Protein AF-A0A7C4UWR9-F1 (afdb_monomer)

Nearest PDB structures (foldseek):
  6xjb-assembly1_A  TM=5.634E-01  e=1.054E-04  Streptococcus pneumoniae R6
  7jgj-assembly1_A  TM=6.172E-01  e=3.726E-04  Streptococcus pneumoniae
  7uvl-assembly1_P  TM=4.513E-01  e=3.592E-05  Gemella haemolysans
  8jli-assembly1_B  TM=2.505E-01  e=2.348E+00  Homo sapiens

Mean predicted aligned error: 14.22 Å

pLDDT: mean 85.92, std 19.38, range [25.06, 98.94]

Structure (mmCIF, N/CA/C/O backbone):
data_AF-A0A7C4UWR9-F1
#
_entry.id   AF-A0A7C4UWR9-F1
#
loop_
_atom_site.group_PDB
_atom_site.id
_atom_site.type_symbol
_atom_site.label_atom_id
_atom_site.label_alt_id
_atom_site.label_comp_id
_atom_site.label_asym_id
_atom_site.label_entity_id
_atom_site.label_seq_id
_atom_site.pdbx_PDB_ins_code
_atom_site.Cartn_x
_atom_site.Cartn_y
_atom_site.Cartn_z
_atom_site.occupancy
_atom_site.B_iso_or_equiv
_atom_site.auth_seq_id
_atom_site.auth_comp_id
_atom_site.auth_asym_id
_atom_site.auth_atom_id
_atom_site.pdbx_PDB_model_num
ATOM 1 N N . MET A 1 1 ? -5.079 -29.632 -55.931 1.00 40.06 1 MET A N 1
ATOM 2 C CA . MET A 1 1 ? -4.788 -30.522 -54.781 1.00 40.06 1 MET A CA 1
ATOM 3 C C . MET A 1 1 ? -3.333 -30.984 -54.778 1.00 40.06 1 MET A C 1
ATOM 5 O O . MET A 1 1 ? -2.685 -30.788 -53.764 1.00 40.06 1 MET A O 1
ATOM 9 N N . ASN A 1 2 ? -2.770 -31.461 -55.898 1.00 31.91 2 ASN A N 1
ATOM 10 C CA . ASN A 1 2 ? -1.327 -31.769 -55.968 1.00 31.91 2 ASN A CA 1
ATOM 11 C C . ASN A 1 2 ? -0.427 -30.522 -55.798 1.00 31.91 2 ASN A C 1
ATOM 13 O O . ASN A 1 2 ? 0.550 -30.590 -55.069 1.00 31.91 2 ASN A O 1
ATOM 17 N N . GLN A 1 3 ? -0.844 -29.347 -56.288 1.00 39.34 3 GLN A N 1
ATOM 18 C CA . GLN A 1 3 ? -0.169 -28.061 -56.007 1.00 39.34 3 GLN A CA 1
ATOM 19 C C . GLN A 1 3 ? -0.303 -27.541 -54.556 1.00 39.34 3 GLN A C 1
ATOM 21 O O . GLN A 1 3 ? 0.404 -26.617 -54.176 1.00 39.34 3 GLN A O 1
ATOM 26 N N . PHE A 1 4 ? -1.202 -28.104 -53.736 1.00 42.44 4 PHE A N 1
ATOM 27 C CA . PHE A 1 4 ? -1.373 -27.726 -52.318 1.00 42.44 4 PHE A CA 1
ATOM 28 C C . PHE A 1 4 ? -0.446 -28.543 -51.396 1.00 42.44 4 PHE A C 1
ATOM 30 O O . PHE A 1 4 ? -0.134 -28.139 -50.279 1.00 42.44 4 PHE A O 1
ATOM 37 N N . LEU A 1 5 ? 0.007 -29.713 -51.864 1.00 41.34 5 LEU A N 1
ATOM 38 C CA . LEU A 1 5 ? 0.905 -30.595 -51.116 1.00 41.34 5 LEU A CA 1
ATOM 39 C C . LEU A 1 5 ? 2.384 -30.226 -51.309 1.00 41.34 5 LEU A C 1
ATOM 41 O O . LEU A 1 5 ? 3.180 -30.471 -50.407 1.00 41.34 5 LEU A O 1
ATOM 45 N N . GLU A 1 6 ? 2.743 -29.584 -52.424 1.00 40.00 6 GLU A N 1
ATOM 46 C CA . GLU A 1 6 ? 4.123 -29.150 -52.695 1.00 40.00 6 GLU A CA 1
ATOM 47 C C . GLU A 1 6 ? 4.522 -27.860 -51.953 1.00 40.00 6 GLU A C 1
ATOM 49 O O . GLU A 1 6 ? 5.700 -27.661 -51.676 1.00 40.00 6 GLU A O 1
ATOM 54 N N . THR A 1 7 ? 3.566 -27.022 -51.535 1.00 43.34 7 THR A N 1
ATOM 55 C CA . THR A 1 7 ? 3.827 -25.747 -50.829 1.00 43.34 7 THR A CA 1
ATOM 56 C C . THR A 1 7 ? 3.788 -25.842 -49.299 1.00 43.34 7 THR A C 1
ATOM 58 O O . THR A 1 7 ? 4.063 -24.863 -48.611 1.00 43.34 7 THR A O 1
ATOM 61 N N . THR A 1 8 ? 3.484 -27.012 -48.727 1.00 43.66 8 THR A N 1
ATOM 62 C CA . THR A 1 8 ? 3.341 -27.189 -47.265 1.00 43.66 8 THR A CA 1
ATOM 63 C C . THR A 1 8 ? 4.585 -27.751 -46.566 1.00 43.66 8 THR A C 1
ATOM 65 O O . THR A 1 8 ? 4.559 -27.983 -45.355 1.00 43.66 8 THR A O 1
ATOM 68 N N . THR A 1 9 ? 5.706 -27.917 -47.278 1.00 41.81 9 THR A N 1
ATOM 69 C CA . THR A 1 9 ? 7.013 -28.368 -46.743 1.00 41.81 9 THR A CA 1
ATOM 70 C C . THR A 1 9 ? 7.626 -27.463 -45.674 1.00 41.81 9 THR A C 1
ATOM 72 O O . THR A 1 9 ? 8.493 -27.924 -44.942 1.00 41.81 9 THR A O 1
ATOM 75 N N . ILE A 1 10 ? 7.107 -26.246 -45.506 1.00 48.22 10 ILE A N 1
ATOM 76 C CA . ILE A 1 10 ? 7.625 -25.218 -44.590 1.00 48.22 10 ILE A CA 1
ATOM 77 C C . ILE A 1 10 ? 6.920 -25.249 -43.211 1.00 48.22 10 ILE A C 1
ATOM 79 O O . ILE A 1 10 ? 7.377 -24.618 -42.265 1.00 48.22 10 ILE A O 1
ATOM 83 N N . TYR A 1 11 ? 5.836 -26.023 -43.049 1.00 44.31 11 TYR A N 1
ATOM 84 C CA . TYR A 1 11 ? 5.046 -26.046 -41.808 1.00 44.31 11 TYR A CA 1
ATOM 85 C C . TYR A 1 11 ? 5.242 -27.328 -40.973 1.00 44.31 11 TYR A C 1
ATOM 87 O O . TYR A 1 11 ? 5.287 -28.426 -41.546 1.00 44.31 11 TYR A O 1
ATOM 95 N N . PRO A 1 12 ? 5.274 -27.231 -39.625 1.00 51.28 12 PRO A N 1
ATOM 96 C CA . PRO A 1 12 ? 5.336 -28.386 -38.729 1.00 51.28 12 PRO A CA 1
ATOM 97 C C . PRO A 1 12 ? 4.176 -29.367 -38.954 1.00 51.28 12 PRO A C 1
ATOM 99 O O . PRO A 1 12 ? 3.040 -28.967 -39.215 1.00 51.28 12 PRO A O 1
ATOM 102 N N . ARG A 1 13 ? 4.444 -30.670 -38.795 1.00 47.28 13 ARG A N 1
ATOM 103 C CA . ARG A 1 13 ? 3.530 -31.785 -39.129 1.00 47.28 13 ARG A CA 1
ATOM 104 C C . ARG A 1 13 ? 2.118 -31.649 -38.529 1.00 47.28 13 ARG A C 1
ATOM 106 O O . ARG A 1 13 ? 1.143 -31.932 -39.219 1.00 47.28 13 ARG A O 1
ATOM 113 N N . ARG A 1 14 ? 2.003 -31.126 -37.301 1.00 46.44 14 ARG A N 1
ATOM 114 C CA . ARG A 1 14 ? 0.714 -30.887 -36.619 1.00 46.44 14 ARG A CA 1
ATOM 115 C C . ARG A 1 14 ? -0.149 -29.816 -37.297 1.00 46.44 14 ARG A C 1
ATOM 117 O O . ARG A 1 14 ? -1.367 -29.945 -37.311 1.00 46.44 14 ARG A O 1
ATOM 124 N N . LEU A 1 15 ? 0.456 -28.793 -37.906 1.00 46.81 15 LEU A N 1
ATOM 125 C CA . LEU A 1 15 ? -0.278 -27.731 -38.602 1.00 46.81 15 LEU A CA 1
ATOM 126 C C . LEU A 1 15 ? -0.900 -28.249 -39.908 1.00 46.81 15 LEU A C 1
ATOM 128 O O . LEU A 1 15 ? -2.035 -27.907 -40.233 1.00 46.81 15 LEU A O 1
ATOM 132 N N . ARG A 1 16 ? -0.201 -29.149 -40.620 1.00 52.75 16 ARG A N 1
ATOM 133 C CA . ARG A 1 16 ? -0.766 -29.821 -41.804 1.00 52.75 16 ARG A CA 1
ATOM 134 C C . ARG A 1 16 ? -1.992 -30.653 -41.457 1.00 52.75 16 ARG A C 1
ATOM 136 O O . ARG A 1 16 ? -2.985 -30.586 -42.175 1.00 52.75 16 ARG A O 1
ATOM 143 N N . GLU A 1 17 ? -1.935 -31.417 -40.372 1.00 48.25 17 GLU A N 1
ATOM 144 C CA . GLU A 1 17 ? -3.030 -32.299 -39.959 1.00 48.25 17 GLU A CA 1
ATOM 145 C C . GLU A 1 17 ? -4.286 -31.498 -39.574 1.00 48.25 17 GLU A C 1
ATOM 147 O O . GLU A 1 17 ? -5.390 -31.842 -40.003 1.00 48.25 17 GLU A O 1
ATOM 152 N N . THR A 1 18 ? -4.130 -30.363 -38.885 1.00 51.12 18 THR A N 1
ATOM 153 C CA . THR A 1 18 ? -5.246 -29.473 -38.520 1.00 51.12 18 THR A CA 1
ATOM 154 C C . THR A 1 18 ? -5.877 -28.790 -39.737 1.00 51.12 18 THR A C 1
ATOM 156 O O . THR A 1 18 ? -7.102 -28.776 -39.870 1.00 51.12 18 THR A O 1
ATOM 159 N N . ILE A 1 19 ? -5.059 -28.284 -40.668 1.00 51.22 19 ILE A N 1
ATOM 160 C CA . ILE A 1 19 ? -5.531 -27.631 -41.901 1.00 51.22 19 ILE A CA 1
ATOM 161 C C . ILE A 1 19 ? -6.289 -28.628 -42.787 1.00 51.22 19 ILE A C 1
ATOM 163 O O . ILE A 1 19 ? -7.383 -28.329 -43.268 1.00 51.22 19 ILE A O 1
ATOM 167 N N . ILE A 1 20 ? -5.754 -29.841 -42.960 1.00 53.97 20 ILE A N 1
ATOM 168 C CA . ILE A 1 20 ? -6.401 -30.896 -43.752 1.00 53.97 20 ILE A CA 1
ATOM 169 C C . ILE A 1 20 ? -7.742 -31.294 -43.119 1.00 53.97 20 ILE A C 1
ATOM 171 O O . ILE A 1 20 ? -8.745 -31.402 -43.825 1.00 53.97 20 ILE A O 1
ATOM 175 N N . THR A 1 21 ? -7.792 -31.444 -41.793 1.00 50.75 21 THR A N 1
ATOM 176 C CA . THR A 1 21 ? -9.011 -31.841 -41.069 1.00 50.75 21 THR A CA 1
ATOM 177 C C . THR A 1 21 ? -10.104 -30.766 -41.142 1.00 50.75 21 THR A C 1
ATOM 179 O O . THR A 1 21 ? -11.280 -31.091 -41.320 1.00 50.75 21 THR A O 1
ATOM 182 N N . PHE A 1 22 ? -9.734 -29.483 -41.073 1.00 51.09 22 PHE A N 1
ATOM 183 C CA . PHE A 1 22 ? -10.668 -28.357 -41.173 1.00 51.09 22 PHE A CA 1
ATOM 184 C C . PHE A 1 22 ? -11.251 -28.191 -42.587 1.00 51.09 22 PHE A C 1
ATOM 186 O O . PHE A 1 22 ? -12.459 -27.982 -42.740 1.00 51.09 22 PHE A O 1
ATOM 193 N N . VAL A 1 23 ? -10.421 -28.357 -43.624 1.00 53.31 23 VAL A N 1
ATOM 194 C CA . VAL A 1 23 ? -10.853 -28.330 -45.033 1.00 53.31 23 VAL A CA 1
ATOM 195 C C . VAL A 1 23 ? -11.776 -29.512 -45.350 1.00 53.31 23 VAL A C 1
ATOM 197 O O . VAL A 1 23 ? -12.778 -29.346 -46.047 1.00 53.31 23 VAL A O 1
ATOM 200 N N . TYR A 1 24 ? -11.500 -30.695 -44.792 1.00 50.62 24 TYR A N 1
ATOM 201 C CA . TYR A 1 24 ? -12.366 -31.866 -44.959 1.00 50.62 24 TYR A CA 1
ATOM 202 C C . TYR A 1 24 ? -13.721 -31.718 -44.254 1.00 50.62 24 TYR A C 1
ATOM 204 O O . TYR A 1 24 ? -14.741 -32.100 -44.830 1.00 50.62 24 TYR A O 1
ATOM 212 N N . ARG A 1 25 ? -13.761 -31.142 -43.042 1.00 47.88 25 ARG A N 1
ATOM 213 C CA . ARG A 1 25 ? -15.007 -30.959 -42.271 1.00 47.88 25 ARG A CA 1
ATOM 214 C C . ARG A 1 25 ? -15.976 -29.950 -42.887 1.00 47.88 25 ARG A C 1
ATOM 216 O O . ARG A 1 25 ? -17.181 -30.127 -42.751 1.00 47.88 25 ARG A O 1
ATOM 223 N N . ASN A 1 26 ? -15.477 -28.930 -43.584 1.00 44.84 26 ASN A N 1
ATOM 224 C CA . ASN A 1 26 ? -16.301 -27.828 -44.100 1.00 44.84 26 ASN A CA 1
ATOM 225 C C . ASN A 1 26 ? -16.576 -27.906 -45.612 1.00 44.84 26 ASN A C 1
ATOM 227 O O . ASN A 1 26 ? -17.066 -26.951 -46.216 1.00 44.84 26 ASN A O 1
ATOM 231 N N . ARG A 1 27 ? -16.298 -29.057 -46.238 1.00 46.00 27 ARG A N 1
ATOM 232 C CA . ARG A 1 27 ? -16.349 -29.271 -47.696 1.00 46.00 27 ARG A CA 1
ATOM 233 C C . ARG A 1 27 ? -17.694 -28.904 -48.346 1.00 46.00 27 ARG A C 1
ATOM 235 O O . ARG A 1 27 ? -17.719 -28.494 -49.500 1.00 46.00 27 ARG A O 1
ATOM 242 N N . SER A 1 28 ? -18.802 -29.016 -47.618 1.00 43.31 28 SER A N 1
ATOM 243 C CA . SER A 1 28 ? -20.161 -28.690 -48.078 1.00 43.31 28 SER A CA 1
ATOM 244 C C . SER A 1 28 ? -20.498 -27.191 -48.046 1.00 43.31 28 SER A C 1
ATOM 246 O O . SER A 1 28 ? -21.351 -26.758 -48.820 1.00 43.31 28 SER A O 1
ATOM 248 N N . TYR A 1 29 ? -19.814 -26.389 -47.221 1.00 46.41 29 TYR A N 1
ATOM 249 C CA . TYR A 1 29 ? -19.982 -24.929 -47.178 1.00 46.41 29 TYR A CA 1
ATOM 250 C C . TYR A 1 29 ? -19.272 -24.231 -48.347 1.00 46.41 29 TYR A C 1
ATOM 252 O O . TYR A 1 29 ? -19.787 -23.260 -48.894 1.00 46.41 29 TYR A O 1
ATOM 260 N N . PHE A 1 30 ? -18.133 -24.770 -48.790 1.00 43.56 30 PHE A N 1
ATOM 261 C CA . PHE A 1 30 ? -17.316 -24.170 -49.851 1.00 43.56 30 PHE A CA 1
ATOM 262 C C . PHE A 1 30 ? -17.885 -24.324 -51.272 1.00 43.56 30 PHE A C 1
ATOM 264 O O . PHE A 1 30 ? -17.514 -23.559 -52.155 1.00 43.56 30 PHE A O 1
ATOM 271 N N . PHE A 1 31 ? -18.799 -25.271 -51.512 1.00 45.03 31 PHE A N 1
ATOM 272 C CA . PHE A 1 31 ? -19.353 -25.526 -52.853 1.00 45.03 31 PHE A CA 1
ATOM 273 C C . PHE A 1 31 ? -20.707 -24.848 -53.135 1.00 45.03 31 PHE A C 1
ATOM 275 O O . PHE A 1 31 ? -21.203 -24.947 -54.255 1.00 45.03 31 PHE A O 1
ATOM 282 N N . ARG A 1 32 ? -21.313 -24.140 -52.168 1.00 42.47 32 ARG A N 1
ATOM 283 C CA . ARG A 1 32 ? -22.611 -23.454 -52.363 1.00 42.47 32 ARG A CA 1
ATOM 284 C C . ARG A 1 32 ? -22.523 -21.989 -52.808 1.00 42.47 32 ARG A C 1
ATOM 286 O O . ARG A 1 32 ? -23.554 -21.428 -53.158 1.00 42.47 32 ARG A O 1
ATOM 293 N N . SER A 1 33 ? -21.337 -21.380 -52.859 1.00 41.47 33 SER A N 1
ATOM 294 C CA . SER A 1 33 ? -21.138 -19.992 -53.322 1.00 41.47 33 SER A CA 1
ATOM 295 C C . SER A 1 33 ? -20.356 -19.888 -54.642 1.00 41.47 33 SER A C 1
ATOM 297 O O . SER A 1 33 ? -19.665 -18.902 -54.897 1.00 41.47 33 SER A O 1
ATOM 299 N N . ALA A 1 34 ? -20.456 -20.902 -55.506 1.00 46.09 34 ALA A N 1
ATOM 300 C CA . ALA A 1 34 ? -19.801 -20.911 -56.812 1.00 46.09 34 ALA A CA 1
ATOM 301 C C . ALA A 1 34 ? -20.521 -19.971 -57.800 1.00 46.09 34 ALA A C 1
ATOM 303 O O . ALA A 1 34 ? -21.402 -20.386 -58.548 1.00 46.09 34 ALA A O 1
ATOM 304 N N . GLY A 1 35 ? -20.145 -18.690 -57.776 1.00 43.12 35 GLY A N 1
ATOM 305 C CA . GLY A 1 35 ? -20.597 -17.683 -58.743 1.00 43.12 35 GLY A CA 1
ATOM 306 C C . GLY A 1 35 ? -19.555 -16.631 -59.140 1.00 43.12 35 GLY A C 1
ATOM 307 O O . GLY A 1 35 ? -19.821 -15.848 -60.043 1.00 43.12 35 GLY A O 1
ATOM 308 N N . CYS A 1 36 ? -18.371 -16.588 -58.519 1.00 39.69 36 CYS A N 1
ATOM 309 C CA . CYS A 1 36 ? -17.314 -15.645 -58.905 1.00 39.69 36 CYS A CA 1
ATOM 310 C C . CYS A 1 36 ? -15.943 -16.200 -58.481 1.00 39.69 36 CYS A C 1
ATOM 312 O O . CYS A 1 36 ? -15.596 -16.184 -57.303 1.00 39.69 36 CYS A O 1
ATOM 314 N N . HIS A 1 37 ? -15.203 -16.802 -59.416 1.00 50.62 37 HIS A N 1
ATOM 315 C CA . HIS A 1 37 ? -14.187 -17.810 -59.080 1.00 50.62 37 HIS A CA 1
ATOM 316 C C . HIS A 1 37 ? -12.754 -17.308 -58.825 1.00 50.62 37 HIS A C 1
ATOM 318 O O . HIS A 1 37 ? -11.918 -18.122 -58.448 1.00 50.62 37 HIS A O 1
ATOM 324 N N . GLU A 1 38 ? -12.456 -16.010 -58.934 1.00 47.25 38 GLU A N 1
ATOM 325 C CA . GLU A 1 38 ? -11.087 -15.502 -58.694 1.00 47.25 38 GLU A CA 1
ATOM 326 C C . GLU A 1 38 ? -11.007 -14.464 -57.567 1.00 47.25 38 GLU A C 1
ATOM 328 O O . GLU A 1 38 ? -10.137 -14.556 -56.701 1.00 47.25 38 GLU A O 1
ATOM 333 N N . HIS A 1 39 ? -11.963 -13.538 -57.474 1.00 44.91 39 HIS A N 1
ATOM 334 C CA . HIS A 1 39 ? -11.897 -12.462 -56.481 1.00 44.91 39 HIS A CA 1
ATOM 335 C C . HIS A 1 39 ? -12.178 -12.919 -55.043 1.00 44.91 39 HIS A C 1
ATOM 337 O O . HIS A 1 39 ? -11.557 -12.409 -54.117 1.00 44.91 39 HIS A O 1
ATOM 343 N N . THR A 1 40 ? -13.053 -13.907 -54.825 1.00 48.41 40 THR A N 1
ATOM 344 C CA . THR A 1 40 ? -13.431 -14.354 -53.469 1.00 48.41 40 THR A CA 1
ATOM 345 C C . THR A 1 40 ? -12.335 -15.185 -52.795 1.00 48.41 40 THR A C 1
ATOM 347 O O . THR A 1 40 ? -12.150 -15.093 -51.585 1.00 48.41 40 THR A O 1
ATOM 350 N N . ILE A 1 41 ? -11.562 -15.950 -53.574 1.00 50.22 41 ILE A N 1
ATOM 351 C CA . ILE A 1 41 ? -10.421 -16.733 -53.073 1.00 50.22 41 ILE A CA 1
ATOM 352 C C . ILE A 1 41 ? -9.249 -15.804 -52.735 1.00 50.22 41 ILE A C 1
ATOM 354 O O . ILE A 1 41 ? -8.626 -15.973 -51.691 1.00 50.22 41 ILE A O 1
ATOM 358 N N . ILE A 1 42 ? -9.004 -14.779 -53.559 1.00 49.91 42 ILE A N 1
ATOM 359 C CA . ILE A 1 42 ? -7.997 -13.741 -53.296 1.00 49.91 42 ILE A CA 1
ATOM 360 C C . ILE A 1 42 ? -8.371 -12.918 -52.057 1.00 49.91 42 ILE A C 1
ATOM 362 O O . ILE A 1 42 ? -7.504 -12.660 -51.231 1.00 49.91 42 ILE A O 1
ATOM 366 N N . PHE A 1 43 ? -9.651 -12.572 -51.870 1.00 44.97 43 PHE A N 1
ATOM 367 C CA . PHE A 1 43 ? -10.114 -11.832 -50.689 1.00 44.97 43 PHE A CA 1
ATOM 368 C C . PHE A 1 43 ? -9.984 -12.651 -49.399 1.00 44.97 43 PHE A C 1
ATOM 370 O O . PHE A 1 43 ? -9.557 -12.112 -48.386 1.00 44.97 43 PHE A O 1
ATOM 377 N N . LEU A 1 44 ? -10.289 -13.954 -49.438 1.00 48.16 44 LEU A N 1
ATOM 378 C CA . LEU A 1 44 ? -10.106 -14.872 -48.306 1.00 48.16 44 LEU A CA 1
ATOM 379 C C . LEU A 1 44 ? -8.629 -15.161 -48.012 1.00 48.16 44 LEU A C 1
ATOM 381 O O . LEU A 1 44 ? -8.280 -15.277 -46.844 1.00 48.16 44 LEU A O 1
ATOM 385 N N . LEU A 1 45 ? -7.766 -15.237 -49.033 1.00 46.06 45 LEU A N 1
ATOM 386 C CA . LEU A 1 45 ? -6.311 -15.347 -48.873 1.00 46.06 45 LEU A CA 1
ATOM 387 C C . LEU A 1 45 ? -5.712 -14.066 -48.290 1.00 46.06 45 LEU A C 1
ATOM 389 O O . LEU A 1 45 ? -4.918 -14.173 -47.368 1.00 46.06 45 LEU A O 1
ATOM 393 N N . LEU A 1 46 ? -6.135 -12.884 -48.757 1.00 46.09 46 LEU A N 1
ATOM 394 C CA . LEU A 1 46 ? -5.739 -11.586 -48.197 1.00 46.09 46 LEU A CA 1
ATOM 395 C C . LEU A 1 46 ? -6.203 -11.439 -46.749 1.00 46.09 46 LEU A C 1
ATOM 397 O O . LEU A 1 46 ? -5.398 -11.057 -45.905 1.00 46.09 46 LEU A O 1
ATOM 401 N N . PHE A 1 47 ? -7.453 -11.810 -46.443 1.00 43.53 47 PHE A N 1
ATOM 402 C CA . PHE A 1 47 ? -7.961 -11.838 -45.069 1.00 43.53 47 PHE A CA 1
ATOM 403 C C . PHE A 1 47 ? -7.163 -12.813 -44.202 1.00 43.53 47 PHE A C 1
ATOM 405 O O . PHE A 1 47 ? -6.741 -12.429 -43.120 1.00 43.53 47 PHE A O 1
ATOM 412 N N . PHE A 1 48 ? -6.872 -14.028 -44.687 1.00 45.22 48 PHE A N 1
ATOM 413 C CA . PHE A 1 48 ? -6.064 -14.995 -43.940 1.00 45.22 48 PHE A CA 1
ATOM 414 C C . PHE A 1 48 ? -4.617 -14.528 -43.748 1.00 45.22 48 PHE A C 1
ATOM 416 O O . PHE A 1 48 ? -4.079 -14.714 -42.663 1.00 45.22 48 PHE A O 1
ATOM 423 N N . THR A 1 49 ? -3.990 -13.889 -44.744 1.00 43.75 49 THR A N 1
ATOM 424 C CA . THR A 1 49 ? -2.639 -13.319 -44.608 1.00 43.75 49 THR A CA 1
ATOM 425 C C . THR A 1 49 ? -2.610 -12.103 -43.686 1.00 43.75 49 THR A C 1
ATOM 427 O O . THR A 1 49 ? -1.641 -11.956 -42.956 1.00 43.75 49 THR A O 1
ATOM 430 N N . LEU A 1 50 ? -3.676 -11.290 -43.656 1.00 40.72 50 LEU A N 1
ATOM 431 C CA . LEU A 1 50 ? -3.827 -10.144 -42.748 1.00 40.72 50 LEU A CA 1
ATOM 432 C C . LEU A 1 50 ? -4.129 -10.577 -41.303 1.00 40.72 50 LEU A C 1
ATOM 434 O O . LEU A 1 50 ? -3.691 -9.915 -40.368 1.00 40.72 50 LEU A O 1
ATOM 438 N N . THR A 1 51 ? -4.817 -11.707 -41.100 1.00 43.31 51 THR A N 1
ATOM 439 C CA . THR A 1 51 ? -5.056 -12.281 -39.761 1.00 43.31 51 THR A CA 1
ATOM 440 C C . THR A 1 51 ? -3.917 -13.180 -39.269 1.00 43.31 51 THR A C 1
ATOM 442 O O . THR A 1 51 ? -3.791 -13.407 -38.071 1.00 43.31 51 THR A O 1
ATOM 445 N N . LEU A 1 52 ? -3.075 -13.704 -40.170 1.00 41.75 52 LEU A N 1
ATOM 446 C CA . LEU A 1 52 ? -1.852 -14.441 -39.815 1.00 41.75 52 LEU A CA 1
ATOM 447 C C . LEU A 1 52 ? -0.644 -13.513 -39.624 1.00 41.75 52 LEU A C 1
ATOM 449 O O . LEU A 1 52 ? 0.287 -13.901 -38.927 1.00 41.75 52 LEU A O 1
ATOM 453 N N . SER A 1 53 ? -0.660 -12.288 -40.165 1.00 42.22 53 SER A N 1
ATOM 454 C CA . SER A 1 53 ? 0.351 -11.262 -39.859 1.00 42.22 53 SER A CA 1
ATOM 455 C C . SER A 1 53 ? 0.200 -10.638 -38.469 1.00 42.22 53 SER A C 1
ATOM 457 O O . SER A 1 53 ? 1.092 -9.921 -38.035 1.00 42.22 53 SER A O 1
ATOM 459 N N . SER A 1 54 ? -0.903 -10.904 -37.765 1.00 42.72 54 SER A N 1
ATOM 460 C CA . SER A 1 54 ? -1.140 -10.434 -36.394 1.00 42.72 54 SER A CA 1
ATOM 461 C C . SER A 1 54 ? -0.961 -11.519 -35.332 1.00 42.72 54 SER A C 1
ATOM 463 O O . SER A 1 54 ? -1.220 -11.267 -34.161 1.00 42.72 54 SER A O 1
ATOM 465 N N . VAL A 1 55 ? -0.507 -12.720 -35.704 1.00 41.75 55 VAL A N 1
ATOM 466 C CA . VAL A 1 55 ? -0.000 -13.689 -34.725 1.00 41.75 55 VAL A CA 1
ATOM 467 C C . VAL A 1 55 ? 1.513 -13.528 -34.685 1.00 41.75 55 VAL A C 1
ATOM 469 O O . VAL A 1 55 ? 2.262 -14.325 -35.249 1.00 41.75 55 VAL A O 1
ATOM 472 N N . SER A 1 56 ? 1.961 -12.447 -34.044 1.00 44.38 56 SER A N 1
ATOM 473 C CA . SER A 1 56 ? 3.306 -12.434 -33.479 1.00 44.38 56 SER A CA 1
ATOM 474 C C . SER A 1 56 ? 3.322 -13.560 -32.451 1.00 44.38 56 SER A C 1
ATOM 476 O O . SER A 1 56 ? 2.621 -13.491 -31.444 1.00 44.38 56 SER A O 1
ATOM 478 N N . PHE A 1 57 ? 4.045 -14.645 -32.726 1.00 46.75 57 PHE A N 1
ATOM 479 C CA . PHE A 1 57 ? 4.504 -15.492 -31.634 1.00 46.75 57 PHE A CA 1
ATOM 480 C C . PHE A 1 57 ? 5.470 -14.609 -30.848 1.00 46.75 57 PHE A C 1
ATOM 482 O O . PHE A 1 57 ? 6.627 -14.482 -31.248 1.00 46.75 57 PHE A O 1
ATOM 489 N N . GLY A 1 58 ? 4.953 -13.920 -29.826 1.00 57.31 58 GLY A N 1
ATOM 490 C CA . GLY A 1 58 ? 5.741 -13.060 -28.958 1.00 57.31 58 GLY A CA 1
ATOM 491 C C . GLY A 1 58 ? 6.906 -13.879 -28.430 1.00 57.31 58 GLY A C 1
ATOM 492 O O . GLY A 1 58 ? 6.712 -14.861 -27.714 1.00 57.31 58 GLY A O 1
ATOM 493 N N . ILE A 1 59 ? 8.116 -13.550 -28.874 1.00 81.62 59 ILE A N 1
ATOM 494 C CA . ILE A 1 59 ? 9.317 -14.109 -28.273 1.00 81.62 59 ILE A CA 1
ATOM 495 C C . ILE A 1 59 ? 9.374 -13.483 -26.886 1.00 81.62 59 ILE A C 1
ATOM 497 O O . ILE A 1 59 ? 9.587 -12.277 -26.766 1.00 81.62 59 ILE A O 1
ATOM 501 N N . VAL A 1 60 ? 9.139 -14.296 -25.857 1.00 94.62 60 VAL A N 1
ATOM 502 C CA . VAL A 1 60 ? 9.355 -13.868 -24.476 1.00 94.62 60 VAL A CA 1
ATOM 503 C C . VAL A 1 60 ? 10.841 -13.566 -24.328 1.00 94.62 60 VAL A C 1
ATOM 505 O O . VAL A 1 60 ? 11.691 -14.404 -24.640 1.00 94.62 60 VAL A O 1
ATOM 508 N N . THR A 1 61 ? 11.145 -12.340 -23.925 1.00 97.38 61 THR A N 1
ATOM 509 C CA . THR A 1 61 ? 12.507 -11.833 -23.809 1.00 97.38 61 THR A CA 1
ATOM 510 C C . THR A 1 61 ? 12.971 -12.022 -22.366 1.00 97.38 61 THR A C 1
ATOM 512 O O . THR A 1 61 ? 12.410 -11.386 -21.470 1.00 97.38 61 THR A O 1
ATOM 515 N N . PRO A 1 62 ? 13.962 -12.896 -22.110 1.00 97.62 62 PRO A N 1
ATOM 516 C CA . PRO A 1 62 ? 14.504 -13.069 -20.772 1.00 97.62 62 PRO A CA 1
ATOM 517 C C . PRO A 1 62 ? 15.255 -11.803 -20.349 1.00 97.62 62 PRO A C 1
ATOM 519 O O . PRO A 1 62 ? 15.991 -11.217 -21.142 1.00 97.62 62 PRO A O 1
ATOM 522 N N . ILE A 1 63 ? 15.067 -11.402 -19.097 1.00 98.44 63 ILE A N 1
ATOM 523 C CA . ILE A 1 63 ? 15.776 -10.307 -18.443 1.00 98.44 63 ILE A CA 1
ATOM 524 C C . ILE A 1 63 ? 16.522 -10.903 -17.251 1.00 98.44 63 ILE A C 1
ATOM 526 O O . ILE A 1 63 ? 15.921 -11.378 -16.288 1.00 98.44 63 ILE A O 1
ATOM 530 N N . SER A 1 64 ? 17.844 -10.894 -17.341 1.00 97.00 64 SER A N 1
ATOM 531 C CA . SER A 1 64 ? 18.749 -11.504 -16.363 1.00 97.00 64 SER A CA 1
ATOM 532 C C . SER A 1 64 ? 19.653 -10.488 -15.669 1.00 97.00 64 SER A C 1
ATOM 534 O O . SER A 1 64 ? 20.282 -10.805 -14.658 1.00 97.00 64 SER A O 1
ATOM 536 N N . SER A 1 65 ? 19.720 -9.261 -16.195 1.00 97.25 65 SER A N 1
ATOM 537 C CA . SER A 1 65 ? 20.590 -8.209 -15.678 1.00 97.25 65 SER A CA 1
ATOM 538 C C . SER A 1 65 ? 19.932 -6.830 -15.665 1.00 97.25 65 SER A C 1
ATOM 540 O O . SER A 1 65 ? 18.953 -6.552 -16.366 1.00 97.25 65 SER A O 1
ATOM 542 N N . LEU A 1 66 ? 20.517 -5.934 -14.871 1.00 95.12 66 LEU A N 1
ATOM 543 C CA . LEU A 1 66 ? 20.098 -4.542 -14.763 1.00 95.12 66 LEU A CA 1
ATOM 544 C C . LEU A 1 66 ? 20.255 -3.784 -16.098 1.00 95.12 66 LEU A C 1
ATOM 546 O O . LEU A 1 66 ? 19.425 -2.935 -16.437 1.00 95.12 66 LEU A O 1
ATOM 550 N N . GLU A 1 67 ? 21.282 -4.107 -16.891 1.00 94.88 67 GLU A N 1
ATOM 551 C CA . GLU A 1 67 ? 21.487 -3.528 -18.222 1.00 94.88 67 GLU A CA 1
ATOM 552 C C . GLU A 1 67 ? 20.389 -3.941 -19.203 1.00 94.88 67 GLU A C 1
ATOM 554 O O . GLU A 1 67 ? 19.971 -3.127 -20.025 1.00 94.88 67 GLU A O 1
ATOM 559 N N . GLU A 1 68 ? 19.922 -5.190 -19.145 1.00 97.88 68 GLU A N 1
ATOM 560 C CA . GLU A 1 68 ? 18.801 -5.667 -19.963 1.00 97.88 68 GLU A CA 1
ATOM 561 C C . GLU A 1 68 ? 17.493 -5.001 -19.538 1.00 97.88 68 GLU A C 1
ATOM 563 O O . GLU A 1 68 ? 16.762 -4.485 -20.385 1.00 97.88 68 GLU A O 1
ATOM 568 N N . LEU A 1 69 ? 17.247 -4.904 -18.229 1.00 97.75 69 LEU A N 1
ATOM 569 C CA . LEU A 1 69 ? 16.077 -4.222 -17.682 1.00 97.75 69 LEU A CA 1
ATOM 570 C C . LEU A 1 69 ? 15.991 -2.760 -18.154 1.00 97.75 69 LEU A C 1
ATOM 572 O O . LEU A 1 69 ? 14.929 -2.291 -18.562 1.00 97.75 69 LEU A O 1
ATOM 576 N N . GLN A 1 70 ? 17.112 -2.029 -18.163 1.00 96.12 70 GLN A N 1
ATOM 577 C CA . GLN A 1 70 ? 17.121 -0.620 -18.567 1.00 96.12 70 GLN A CA 1
ATOM 578 C C . GLN A 1 70 ? 16.871 -0.406 -20.074 1.00 96.12 70 GLN A C 1
ATOM 580 O O . GLN A 1 70 ? 16.479 0.706 -20.468 1.00 96.12 70 GLN A O 1
ATOM 585 N N . LYS A 1 71 ? 17.091 -1.430 -20.915 1.00 97.81 71 LYS A N 1
ATOM 586 C CA . LYS A 1 71 ? 16.873 -1.360 -22.371 1.00 97.81 71 LYS A CA 1
ATOM 587 C C . LYS A 1 71 ? 15.400 -1.291 -22.750 1.00 97.81 71 LYS A C 1
ATOM 589 O O . LYS A 1 71 ? 15.110 -0.780 -23.832 1.00 97.81 71 LYS A O 1
ATOM 594 N N . ILE A 1 72 ? 14.486 -1.742 -21.888 1.00 98.44 72 ILE A N 1
ATOM 595 C CA . ILE A 1 72 ? 13.046 -1.732 -22.168 1.00 98.44 72 ILE A CA 1
ATOM 596 C C . ILE A 1 72 ? 12.582 -0.306 -22.508 1.00 98.44 72 ILE A C 1
ATOM 598 O O . ILE A 1 72 ? 12.763 0.644 -21.747 1.00 98.44 72 ILE A O 1
ATOM 602 N N . GLY A 1 73 ? 12.035 -0.155 -23.715 1.00 97.00 73 GLY A N 1
ATOM 603 C CA . GLY A 1 73 ? 11.588 1.099 -24.319 1.00 97.00 73 GLY A CA 1
ATOM 604 C C . GLY A 1 73 ? 12.682 2.028 -24.846 1.00 97.00 73 GLY A C 1
ATOM 605 O O . GLY A 1 73 ? 12.361 3.093 -25.378 1.00 97.00 73 GLY A O 1
ATOM 606 N N . LYS A 1 74 ? 13.959 1.646 -24.736 1.00 95.94 74 LYS A N 1
ATOM 607 C CA . LYS A 1 74 ? 15.117 2.420 -25.220 1.00 95.94 74 LYS A CA 1
ATOM 608 C C . LYS A 1 74 ? 15.858 1.733 -26.364 1.00 95.94 74 LYS A C 1
ATOM 610 O O . LYS A 1 74 ? 16.431 2.421 -27.206 1.00 95.94 74 LYS A O 1
ATOM 615 N N . ASP A 1 75 ? 15.841 0.406 -26.401 1.00 96.62 75 ASP A N 1
ATOM 616 C CA . ASP A 1 75 ? 16.435 -0.411 -27.457 1.00 96.62 75 ASP A CA 1
ATOM 617 C C . ASP A 1 75 ? 15.325 -0.995 -28.354 1.00 96.62 75 ASP A C 1
ATOM 619 O O . ASP A 1 75 ? 14.334 -1.505 -27.829 1.00 96.62 75 ASP A O 1
ATOM 623 N N . PRO A 1 76 ? 15.453 -0.961 -29.694 1.00 94.38 76 PRO A N 1
ATOM 624 C CA . PRO A 1 76 ? 14.467 -1.552 -30.602 1.00 94.38 76 PRO A CA 1
ATOM 625 C C . PRO A 1 76 ? 14.193 -3.048 -30.382 1.00 94.38 76 PRO A C 1
ATOM 627 O O . PRO A 1 76 ? 13.125 -3.520 -30.762 1.00 94.38 76 PRO A O 1
ATOM 630 N N . ASN A 1 77 ? 15.129 -3.792 -29.783 1.00 94.88 77 ASN A N 1
ATOM 631 C CA . ASN A 1 77 ? 14.950 -5.207 -29.438 1.00 94.88 77 ASN A CA 1
ATOM 632 C C . ASN A 1 77 ? 14.213 -5.412 -28.105 1.00 94.88 77 ASN A C 1
ATOM 634 O O . ASN A 1 77 ? 13.886 -6.543 -27.765 1.00 94.88 77 ASN A O 1
ATOM 638 N N . TYR A 1 78 ? 13.963 -4.332 -27.364 1.00 97.50 78 TYR A N 1
ATOM 639 C CA . TYR A 1 78 ? 13.243 -4.325 -26.096 1.00 97.50 78 TYR A CA 1
ATOM 640 C C . TYR A 1 78 ? 12.097 -3.298 -26.178 1.00 97.50 78 TYR A C 1
ATOM 642 O O . TYR A 1 78 ? 12.127 -2.268 -25.499 1.00 97.50 78 TYR A O 1
ATOM 650 N N . PRO A 1 79 ? 11.086 -3.512 -27.039 1.00 97.69 79 PRO A N 1
ATOM 651 C CA . PRO A 1 79 ? 10.008 -2.551 -27.238 1.00 97.69 79 PRO A CA 1
ATOM 652 C C . PRO A 1 79 ? 9.009 -2.515 -26.061 1.00 97.69 79 PRO A C 1
ATOM 654 O O . PRO A 1 79 ? 8.871 -3.464 -25.291 1.00 97.69 79 PRO A O 1
ATOM 657 N N . LEU A 1 80 ? 8.277 -1.410 -25.907 1.00 98.12 80 LEU A N 1
ATOM 658 C CA . LEU A 1 80 ? 7.334 -1.207 -24.789 1.00 98.12 80 LEU A CA 1
ATOM 659 C C . LEU A 1 80 ? 6.077 -2.093 -24.840 1.00 98.12 80 LEU A C 1
ATOM 661 O O . LEU A 1 80 ? 5.345 -2.151 -23.857 1.00 98.12 80 LEU A O 1
ATOM 665 N N . ASP A 1 81 ? 5.830 -2.757 -25.965 1.00 97.31 81 ASP A N 1
ATOM 666 C CA . ASP A 1 81 ? 4.770 -3.744 -26.192 1.00 97.31 81 ASP A CA 1
ATOM 667 C C . ASP A 1 81 ? 5.294 -5.196 -26.175 1.00 97.31 81 ASP A C 1
ATOM 669 O O . ASP A 1 81 ? 4.567 -6.125 -26.519 1.00 97.31 81 ASP A O 1
ATOM 673 N N . GLY A 1 82 ? 6.555 -5.400 -25.774 1.00 96.88 82 GLY A N 1
ATOM 674 C CA . GLY A 1 82 ? 7.179 -6.720 -25.675 1.00 96.88 82 GLY A CA 1
ATOM 675 C C . GLY A 1 82 ? 6.691 -7.559 -24.488 1.00 96.88 82 GLY A C 1
ATOM 676 O O . GLY A 1 82 ? 6.100 -7.052 -23.532 1.00 96.88 82 GLY A O 1
ATOM 677 N N . GLU A 1 83 ? 6.985 -8.859 -24.535 1.00 98.06 83 GLU A N 1
ATOM 678 C CA . GLU A 1 83 ? 6.793 -9.782 -23.412 1.00 98.06 83 GLU A CA 1
ATOM 679 C C . GLU A 1 83 ? 8.144 -10.085 -22.760 1.00 98.06 83 GLU A C 1
ATOM 681 O O . GLU A 1 83 ? 9.072 -10.529 -23.438 1.00 98.06 83 GLU A O 1
ATOM 686 N N . TYR A 1 84 ? 8.247 -9.862 -21.453 1.00 98.56 84 TYR A N 1
ATOM 687 C CA . TYR A 1 84 ? 9.474 -9.991 -20.673 1.00 98.56 84 TYR A CA 1
ATOM 688 C C . TYR A 1 84 ? 9.279 -10.949 -19.509 1.00 98.56 84 TYR A C 1
ATOM 690 O O . TYR A 1 84 ? 8.230 -10.923 -18.861 1.00 98.56 84 TYR A O 1
ATOM 698 N N . GLU A 1 85 ? 10.308 -11.739 -19.212 1.00 98.56 85 GLU A N 1
ATOM 699 C CA . GLU A 1 85 ? 10.360 -12.520 -17.980 1.00 98.56 85 GLU A CA 1
ATOM 700 C C . GLU A 1 85 ? 11.695 -12.357 -17.257 1.00 98.56 85 GLU A C 1
ATOM 702 O O . GLU A 1 85 ? 12.751 -12.396 -17.889 1.00 98.56 85 GLU A O 1
ATOM 707 N N . LEU A 1 86 ? 11.661 -12.187 -15.933 1.00 98.56 86 LEU A N 1
ATOM 708 C CA . LEU A 1 86 ? 12.887 -12.280 -15.143 1.00 98.56 86 LEU A CA 1
ATOM 709 C C . LEU A 1 86 ? 13.337 -13.742 -15.072 1.00 98.56 86 LEU A C 1
ATOM 711 O O . LEU A 1 86 ? 12.534 -14.636 -14.798 1.00 98.56 86 LEU A O 1
ATOM 715 N N . THR A 1 87 ? 14.630 -13.984 -15.279 1.00 98.31 87 THR A N 1
ATOM 716 C CA . THR A 1 87 ? 15.217 -15.333 -15.170 1.00 98.31 87 THR A CA 1
ATOM 717 C C . THR A 1 87 ? 15.941 -15.584 -13.852 1.00 98.31 87 THR A C 1
ATOM 719 O O . THR A 1 87 ? 16.277 -16.729 -13.549 1.00 98.31 87 THR A O 1
ATOM 722 N N . ASN A 1 88 ? 16.204 -14.525 -13.092 1.00 98.38 88 ASN A N 1
ATOM 723 C CA . ASN A 1 88 ? 16.884 -14.536 -11.803 1.00 98.38 88 ASN A CA 1
ATOM 724 C C . ASN A 1 88 ? 16.612 -13.224 -11.062 1.00 98.38 88 ASN A C 1
ATOM 726 O O . ASN A 1 88 ? 16.159 -12.246 -11.662 1.00 98.38 88 ASN A O 1
ATOM 730 N N . ASP A 1 89 ? 16.953 -13.200 -9.776 1.00 98.62 89 ASP A N 1
ATOM 731 C CA . ASP A 1 89 ? 17.004 -11.967 -8.996 1.00 98.62 89 ASP A CA 1
ATOM 732 C C . ASP A 1 89 ? 18.027 -10.983 -9.590 1.00 98.62 89 ASP A C 1
ATOM 734 O O . ASP A 1 89 ? 19.085 -11.391 -10.082 1.00 98.62 89 ASP A O 1
ATOM 738 N N . ILE A 1 90 ? 17.726 -9.686 -9.524 1.00 98.69 90 ILE A N 1
ATOM 739 C CA . ILE A 1 90 ? 18.587 -8.595 -9.995 1.00 98.69 90 ILE A CA 1
ATOM 740 C C . ILE A 1 90 ? 18.936 -7.690 -8.812 1.00 98.69 90 ILE A C 1
ATOM 742 O O . ILE A 1 90 ? 18.049 -7.095 -8.204 1.00 98.69 90 ILE A O 1
ATOM 746 N N . ASP A 1 91 ? 20.226 -7.526 -8.522 1.00 97.94 91 ASP A N 1
ATOM 747 C CA . ASP A 1 91 ? 20.693 -6.468 -7.622 1.00 97.94 91 ASP A CA 1
ATOM 748 C C . ASP A 1 91 ? 20.833 -5.153 -8.398 1.00 97.94 91 ASP A C 1
ATOM 750 O O . ASP A 1 91 ? 21.629 -5.045 -9.331 1.00 97.94 91 ASP A O 1
ATOM 754 N N . ALA A 1 92 ? 20.036 -4.154 -8.025 1.00 97.75 92 ALA A N 1
ATOM 755 C CA . ALA A 1 92 ? 20.031 -2.829 -8.630 1.00 97.75 92 ALA A CA 1
ATOM 756 C C . ALA A 1 92 ? 20.821 -1.791 -7.813 1.00 97.75 92 ALA A C 1
ATOM 758 O O . ALA A 1 92 ? 20.708 -0.595 -8.092 1.00 97.75 92 ALA A O 1
ATOM 759 N N . SER A 1 93 ? 21.652 -2.214 -6.853 1.00 94.12 93 SER A N 1
ATOM 760 C CA . SER A 1 93 ? 22.445 -1.325 -5.989 1.00 94.12 93 SER A CA 1
ATOM 761 C C . SER A 1 93 ? 23.315 -0.328 -6.763 1.00 94.12 93 SER A C 1
ATOM 763 O O . SER A 1 93 ? 23.471 0.820 -6.346 1.00 94.12 93 SER A O 1
ATOM 765 N N . GLU A 1 94 ? 23.815 -0.702 -7.944 1.00 95.75 94 GLU A N 1
ATOM 766 C CA . GLU A 1 94 ? 24.610 0.189 -8.796 1.00 95.75 94 GLU A CA 1
ATOM 767 C C . GLU A 1 94 ? 23.839 1.420 -9.294 1.00 95.75 94 GLU A C 1
ATOM 769 O O . GLU A 1 94 ? 24.456 2.444 -9.616 1.00 95.75 94 GLU A O 1
ATOM 774 N N . THR A 1 95 ? 22.501 1.357 -9.332 1.00 95.69 95 THR A N 1
ATOM 775 C CA . THR A 1 95 ? 21.664 2.453 -9.840 1.00 95.69 95 THR A CA 1
ATOM 776 C C . THR A 1 95 ? 21.878 3.749 -9.069 1.00 95.69 95 THR A C 1
ATOM 778 O O . THR A 1 95 ? 21.822 4.811 -9.680 1.00 95.69 95 THR A O 1
ATOM 781 N N . ILE A 1 96 ? 22.251 3.703 -7.785 1.00 92.56 96 ILE A N 1
ATOM 782 C CA . ILE A 1 96 ? 22.547 4.905 -6.990 1.00 92.56 96 ILE A CA 1
ATOM 783 C C . ILE A 1 96 ? 23.649 5.784 -7.603 1.00 92.56 96 ILE A C 1
ATOM 785 O O . ILE A 1 96 ? 23.622 7.004 -7.466 1.00 92.56 96 ILE A O 1
ATOM 789 N N . ASN A 1 97 ? 24.588 5.191 -8.344 1.00 91.12 97 ASN A N 1
ATOM 790 C CA . ASN A 1 97 ? 25.698 5.906 -8.977 1.00 91.12 97 ASN A CA 1
ATOM 791 C C . ASN A 1 97 ? 25.389 6.339 -10.418 1.00 91.12 97 ASN A C 1
ATOM 793 O O . ASN A 1 97 ? 26.207 6.988 -11.080 1.00 91.12 97 ASN A O 1
ATOM 797 N N . TRP A 1 98 ? 24.212 5.995 -10.941 1.00 93.25 98 TRP A N 1
ATOM 798 C CA . TRP A 1 98 ? 23.853 6.299 -12.317 1.00 93.25 98 TRP A CA 1
ATOM 799 C C . TRP A 1 98 ? 23.508 7.773 -12.499 1.00 93.25 98 TRP A C 1
ATOM 801 O O . TRP A 1 98 ? 22.813 8.391 -11.689 1.00 93.25 98 TRP A O 1
ATOM 811 N N . LYS A 1 99 ? 23.974 8.331 -13.625 1.00 89.94 99 LYS A N 1
ATOM 812 C CA . LYS A 1 99 ? 23.653 9.693 -14.080 1.00 89.94 99 LYS A CA 1
ATOM 813 C C . LYS A 1 99 ? 23.860 10.758 -12.989 1.00 89.94 99 LYS A C 1
ATOM 815 O O . LYS A 1 99 ? 23.021 11.637 -12.832 1.00 89.94 99 LYS A O 1
ATOM 820 N N . LEU A 1 100 ? 24.982 10.682 -12.267 1.00 87.88 100 LEU A N 1
ATOM 821 C CA . LEU A 1 100 ? 25.327 11.604 -11.173 1.00 87.88 100 LEU A CA 1
ATOM 822 C C . LEU A 1 100 ? 24.320 11.572 -10.004 1.00 87.88 100 LEU A C 1
ATOM 824 O O . LEU A 1 100 ? 23.978 12.617 -9.460 1.00 87.88 100 LEU A O 1
ATOM 828 N N . GLY A 1 101 ? 23.841 10.383 -9.621 1.00 83.12 101 GLY A N 1
ATOM 829 C CA . GLY A 1 101 ? 22.948 10.220 -8.466 1.00 83.12 101 GLY A CA 1
ATOM 830 C C . GLY A 1 101 ? 21.464 10.430 -8.766 1.00 83.12 101 GLY A C 1
ATOM 831 O O . GLY A 1 101 ? 20.675 10.639 -7.848 1.00 83.12 101 GLY A O 1
ATOM 832 N N . ILE A 1 102 ? 21.075 10.394 -10.044 1.00 92.19 102 ILE A N 1
ATOM 833 C CA . ILE A 1 102 ? 19.664 10.441 -10.459 1.00 92.19 102 ILE A CA 1
ATOM 834 C C . ILE A 1 102 ? 19.015 9.056 -10.359 1.00 92.19 102 ILE A C 1
ATOM 836 O O . ILE A 1 102 ? 17.813 8.954 -10.126 1.00 92.19 102 ILE A O 1
ATOM 840 N N . GLY A 1 103 ? 19.786 7.982 -10.529 1.00 96.31 103 GLY A N 1
ATOM 841 C CA . GLY A 1 103 ? 19.242 6.634 -10.430 1.00 96.31 103 GLY A CA 1
ATOM 842 C C . GLY A 1 103 ? 18.776 6.013 -11.743 1.00 96.31 103 GLY A C 1
ATOM 843 O O . GLY A 1 103 ? 19.120 6.441 -12.857 1.00 96.31 103 GLY A O 1
ATOM 844 N N . PHE A 1 104 ? 17.972 4.965 -11.590 1.00 97.88 104 PHE A N 1
ATOM 845 C CA . PHE A 1 104 ? 17.288 4.283 -12.675 1.00 97.88 104 PHE A CA 1
ATOM 846 C C . PHE A 1 104 ? 16.297 5.226 -13.375 1.00 97.88 104 PHE A C 1
ATOM 848 O O . PHE A 1 104 ? 15.695 6.109 -12.770 1.00 97.88 104 PHE A O 1
ATOM 855 N N . HIS A 1 105 ? 16.142 5.056 -14.689 1.00 95.88 105 HIS A N 1
ATOM 856 C CA . HIS A 1 105 ? 15.192 5.846 -15.470 1.00 95.88 105 HIS A CA 1
ATOM 857 C C . HIS A 1 105 ? 13.940 5.008 -15.736 1.00 95.88 105 HIS A C 1
ATOM 859 O O . HIS A 1 105 ? 14.108 3.990 -16.421 1.00 95.88 105 HIS A O 1
ATOM 865 N N . PRO A 1 106 ? 12.752 5.435 -15.260 1.00 98.38 106 PRO A N 1
ATOM 866 C CA . PRO A 1 106 ? 11.515 4.659 -15.326 1.00 98.38 106 PRO A CA 1
ATOM 867 C C . PRO A 1 106 ? 11.205 4.074 -16.709 1.00 98.38 106 PRO A C 1
ATOM 869 O O . PRO A 1 106 ? 11.528 4.666 -17.745 1.00 98.38 106 PRO A O 1
ATOM 872 N N . ILE A 1 107 ? 10.572 2.901 -16.719 1.00 98.81 107 ILE A N 1
ATOM 873 C CA . ILE A 1 107 ? 10.101 2.228 -17.932 1.00 98.81 107 ILE A CA 1
ATOM 874 C C . ILE A 1 107 ? 8.735 2.796 -18.325 1.00 98.81 107 ILE A C 1
ATOM 876 O O . ILE A 1 107 ? 7.788 2.763 -17.542 1.00 98.81 107 ILE A O 1
ATOM 880 N N . GLY A 1 108 ? 8.626 3.280 -19.561 1.00 98.38 108 GLY A N 1
ATOM 881 C CA . GLY A 1 108 ? 7.402 3.891 -20.078 1.00 98.38 108 GLY A CA 1
ATOM 882 C C . GLY A 1 108 ? 7.190 5.328 -19.588 1.00 98.38 108 GLY A C 1
ATOM 883 O O . GLY A 1 108 ? 7.536 5.690 -18.464 1.00 98.38 108 GLY A O 1
ATOM 884 N N . THR A 1 109 ? 6.614 6.156 -20.457 1.00 97.81 109 THR A N 1
ATOM 885 C CA . THR A 1 109 ? 6.193 7.536 -20.163 1.00 97.81 109 THR A CA 1
ATOM 886 C C . THR A 1 109 ? 4.730 7.725 -20.555 1.00 97.81 109 THR A C 1
ATOM 888 O O . THR A 1 109 ? 4.163 6.881 -21.243 1.00 97.81 109 THR A O 1
ATOM 891 N N . ASN A 1 110 ? 4.116 8.845 -20.177 1.00 95.94 110 ASN A N 1
ATOM 892 C CA . ASN A 1 110 ? 2.752 9.171 -20.605 1.00 95.94 110 ASN A CA 1
ATOM 893 C C . ASN A 1 110 ? 2.601 9.205 -22.146 1.00 95.94 110 ASN A C 1
ATOM 895 O O . ASN A 1 110 ? 1.582 8.802 -22.694 1.00 95.94 110 ASN A O 1
ATOM 899 N N . GLU A 1 111 ? 3.635 9.637 -22.876 1.00 96.94 111 GLU A N 1
ATOM 900 C CA . GLU A 1 111 ? 3.629 9.671 -24.347 1.00 96.94 111 GLU A CA 1
ATOM 901 C C . GLU A 1 111 ? 3.897 8.300 -24.978 1.00 96.94 111 GLU A C 1
ATOM 903 O O . GLU A 1 111 ? 3.502 8.048 -26.118 1.00 96.94 111 GLU A O 1
ATOM 908 N N . LYS A 1 112 ? 4.633 7.439 -24.271 1.00 97.44 112 LYS A N 1
ATOM 909 C CA . LYS A 1 112 ? 5.028 6.100 -24.716 1.00 97.44 112 LYS A CA 1
ATOM 910 C C . LYS A 1 112 ? 4.879 5.130 -23.545 1.00 97.44 112 LYS A C 1
ATOM 912 O O . LYS A 1 112 ? 5.883 4.795 -22.908 1.00 97.44 112 LYS A O 1
ATOM 917 N N . PRO A 1 113 ? 3.645 4.721 -23.228 1.00 98.38 113 PRO A N 1
ATOM 918 C CA . PRO A 1 113 ? 3.394 3.859 -22.086 1.00 98.38 113 PRO A CA 1
ATOM 919 C C . PRO A 1 113 ? 3.946 2.453 -22.320 1.00 98.38 113 PRO A C 1
ATOM 921 O O . PRO A 1 113 ? 4.036 1.991 -23.460 1.00 98.38 113 PRO A O 1
ATOM 924 N N . PHE A 1 114 ? 4.276 1.751 -21.236 1.00 98.81 114 PHE A N 1
ATOM 925 C CA . PHE A 1 114 ? 4.455 0.305 -21.295 1.00 98.81 114 PHE A CA 1
ATOM 926 C C . PHE A 1 114 ? 3.086 -0.357 -21.498 1.00 98.81 114 PHE A C 1
ATOM 928 O O . PHE A 1 114 ? 2.172 -0.138 -20.707 1.00 98.81 114 PHE A O 1
ATOM 935 N N . VAL A 1 115 ? 2.937 -1.133 -22.569 1.00 98.50 115 VAL A N 1
ATOM 936 C CA . VAL A 1 115 ? 1.686 -1.829 -22.944 1.00 98.50 115 VAL A CA 1
ATOM 937 C C . VAL A 1 115 ? 1.907 -3.328 -23.166 1.00 98.50 115 VAL A C 1
ATOM 939 O O . VAL A 1 115 ? 1.012 -4.036 -23.615 1.00 98.50 115 VAL A O 1
ATOM 942 N N . GLY A 1 116 ? 3.120 -3.804 -22.881 1.00 98.12 116 GLY A N 1
ATOM 943 C CA . GLY A 1 116 ? 3.513 -5.200 -22.979 1.00 98.12 116 GLY A CA 1
ATOM 944 C C . GLY A 1 116 ? 3.200 -5.999 -21.715 1.00 98.12 116 GLY A C 1
ATOM 945 O O . GLY A 1 116 ? 2.392 -5.605 -20.869 1.00 98.12 116 GLY A O 1
ATOM 946 N N . LYS A 1 117 ? 3.890 -7.131 -21.569 1.00 98.62 117 LYS A N 1
ATOM 947 C CA . LYS A 1 117 ? 3.810 -7.997 -20.389 1.00 98.62 117 LYS A CA 1
ATOM 948 C C . LYS A 1 117 ? 5.164 -8.077 -19.697 1.00 98.62 117 LYS A C 1
ATOM 950 O O . LYS A 1 117 ? 6.163 -8.356 -20.348 1.00 98.62 117 LYS A O 1
ATOM 955 N N . PHE A 1 118 ? 5.186 -7.893 -18.383 1.00 98.81 118 PHE A N 1
ATOM 956 C CA . PHE A 1 118 ? 6.352 -8.120 -17.539 1.00 98.81 118 PHE A CA 1
ATOM 957 C C . PHE A 1 118 ? 6.016 -9.156 -16.461 1.00 98.81 118 PHE A C 1
ATOM 959 O O . PHE A 1 118 ? 5.195 -8.905 -15.579 1.00 98.81 118 PHE A O 1
ATOM 966 N N . ASP A 1 119 ? 6.629 -10.332 -16.553 1.00 98.81 119 ASP A N 1
ATOM 967 C CA . ASP A 1 119 ? 6.445 -11.451 -15.629 1.00 98.81 119 ASP A CA 1
ATOM 968 C C . ASP A 1 119 ? 7.717 -11.641 -14.791 1.00 98.81 119 ASP A C 1
ATOM 970 O O . ASP A 1 119 ? 8.746 -12.097 -15.282 1.00 98.81 119 ASP A O 1
ATOM 974 N N . GLY A 1 120 ? 7.678 -11.282 -13.511 1.00 98.75 120 GLY A N 1
ATOM 975 C CA . GLY A 1 120 ? 8.833 -11.440 -12.633 1.00 98.75 120 GLY A CA 1
ATOM 976 C C . GLY A 1 120 ? 9.151 -12.900 -12.294 1.00 98.75 120 GLY A C 1
ATOM 977 O O . GLY A 1 120 ? 10.230 -13.165 -11.770 1.00 98.75 120 GLY A O 1
ATOM 978 N N . LYS A 1 121 ? 8.260 -13.864 -12.586 1.00 98.31 121 LYS A N 1
ATOM 979 C CA . LYS A 1 121 ? 8.428 -15.295 -12.254 1.00 98.31 121 LYS A CA 1
ATOM 980 C C . LYS A 1 121 ? 8.741 -15.576 -10.779 1.00 98.31 121 LYS A C 1
ATOM 982 O O . LYS A 1 121 ? 9.288 -16.624 -10.445 1.00 98.31 121 LYS A O 1
ATOM 987 N N . GLY A 1 122 ? 8.380 -14.653 -9.897 1.00 97.19 122 GLY A N 1
ATOM 988 C CA . GLY A 1 122 ? 8.680 -14.684 -8.473 1.00 97.19 122 GLY A CA 1
ATOM 989 C C . GLY A 1 122 ? 10.078 -14.185 -8.095 1.00 97.19 122 GLY A C 1
ATOM 990 O O . GLY A 1 122 ? 10.418 -14.225 -6.916 1.00 97.19 122 GLY A O 1
ATOM 991 N N . ASN A 1 123 ? 10.875 -13.716 -9.058 1.00 98.50 123 ASN A N 1
ATOM 992 C CA . ASN A 1 123 ? 12.190 -13.138 -8.804 1.00 98.50 123 ASN A CA 1
ATOM 993 C C . ASN A 1 123 ? 12.085 -11.714 -8.249 1.00 98.50 123 ASN A C 1
ATOM 995 O O . ASN A 1 123 ? 11.076 -11.008 -8.392 1.00 98.50 123 ASN A O 1
ATOM 999 N N . LYS A 1 124 ? 13.184 -11.294 -7.633 1.00 98.25 124 LYS A N 1
ATOM 1000 C CA . LYS A 1 124 ? 13.332 -10.026 -6.938 1.00 98.25 124 LYS A CA 1
ATOM 1001 C C . LYS A 1 124 ? 14.170 -9.036 -7.732 1.00 98.25 124 LYS A C 1
ATOM 1003 O O . LYS A 1 124 ? 15.109 -9.409 -8.429 1.00 98.25 124 LYS A O 1
ATOM 1008 N N . ILE A 1 125 ? 13.883 -7.754 -7.554 1.00 98.75 125 ILE A N 1
ATOM 1009 C CA . ILE A 1 125 ? 14.811 -6.673 -7.881 1.00 98.75 125 ILE A CA 1
ATOM 1010 C C . ILE A 1 125 ? 15.107 -5.931 -6.583 1.00 98.75 125 ILE A C 1
ATOM 1012 O O . ILE A 1 125 ? 14.203 -5.362 -5.972 1.00 98.75 125 ILE A O 1
ATOM 1016 N N . THR A 1 126 ? 16.357 -5.951 -6.141 1.00 97.75 126 THR A N 1
ATOM 1017 C CA . THR A 1 126 ? 16.753 -5.383 -4.848 1.00 97.75 126 THR A CA 1
ATOM 1018 C C . THR A 1 126 ? 17.481 -4.054 -5.019 1.00 97.75 126 THR A C 1
ATOM 1020 O O . THR A 1 126 ? 18.076 -3.802 -6.063 1.00 97.75 126 THR A O 1
ATOM 1023 N N . ASN A 1 127 ? 17.454 -3.188 -4.003 1.00 91.06 127 ASN A N 1
ATOM 1024 C CA . ASN A 1 127 ? 18.298 -1.987 -3.912 1.00 91.06 127 ASN A CA 1
ATOM 1025 C C . ASN A 1 127 ? 18.121 -0.969 -5.060 1.00 91.06 127 ASN A C 1
ATOM 1027 O O . ASN A 1 127 ? 19.036 -0.205 -5.370 1.00 91.06 127 ASN A O 1
ATOM 1031 N N . LEU A 1 128 ? 16.956 -0.957 -5.715 1.00 98.06 128 LEU A N 1
ATOM 1032 C CA . LEU A 1 128 ? 16.657 -0.017 -6.797 1.00 98.06 128 LEU A CA 1
ATOM 1033 C C . LEU A 1 128 ? 16.610 1.419 -6.263 1.00 98.06 128 LEU A C 1
ATOM 1035 O O . LEU A 1 128 ? 15.858 1.718 -5.337 1.00 98.06 128 LEU A O 1
ATOM 1039 N N . PHE A 1 129 ? 17.351 2.321 -6.904 1.00 97.38 129 PHE A N 1
ATOM 1040 C CA . PHE A 1 129 ? 17.390 3.739 -6.568 1.00 97.38 129 PHE A CA 1
ATOM 1041 C C . PHE A 1 129 ? 16.873 4.600 -7.727 1.00 97.38 129 PHE A C 1
ATOM 1043 O O . PHE A 1 129 ? 17.375 4.519 -8.853 1.00 97.38 129 PHE A O 1
ATOM 1050 N N . ILE A 1 130 ? 15.888 5.458 -7.451 1.00 98.25 130 ILE A N 1
ATOM 1051 C CA . ILE A 1 130 ? 15.345 6.469 -8.370 1.00 98.25 130 ILE A CA 1
ATOM 1052 C C . ILE A 1 130 ? 15.215 7.791 -7.610 1.00 98.25 130 ILE A C 1
ATOM 1054 O O . ILE A 1 130 ? 14.499 7.867 -6.617 1.00 98.25 130 ILE A O 1
ATOM 1058 N N . ASN A 1 131 ? 15.867 8.850 -8.087 1.00 97.00 131 ASN A N 1
ATOM 1059 C CA . ASN A 1 131 ? 15.853 10.167 -7.454 1.00 97.00 131 ASN A CA 1
ATOM 1060 C C . ASN A 1 131 ? 15.527 11.265 -8.472 1.00 97.00 131 ASN A C 1
ATOM 1062 O O . ASN A 1 131 ? 16.407 11.896 -9.061 1.00 97.00 131 ASN A O 1
ATOM 1066 N N . LEU A 1 132 ? 14.229 11.471 -8.688 1.00 97.38 132 LEU A N 1
ATOM 1067 C CA . LEU A 1 132 ? 13.667 12.394 -9.669 1.00 97.38 132 LEU A CA 1
ATOM 1068 C C . LEU A 1 132 ? 12.683 13.381 -9.006 1.00 97.38 132 LEU A C 1
ATOM 1070 O O . LEU A 1 132 ? 11.526 13.449 -9.417 1.00 97.38 132 LEU A O 1
ATOM 1074 N N . PRO A 1 133 ? 13.115 14.197 -8.023 1.00 93.31 133 PRO A N 1
ATOM 1075 C CA . PRO A 1 133 ? 12.232 14.975 -7.135 1.00 93.31 133 PRO A CA 1
ATOM 1076 C C . PRO A 1 133 ? 11.377 16.053 -7.821 1.00 93.31 133 PRO A C 1
ATOM 1078 O O . PRO A 1 133 ? 10.566 16.695 -7.171 1.00 93.31 133 PRO A O 1
ATOM 1081 N N . SER A 1 134 ? 11.581 16.304 -9.114 1.00 95.50 134 SER A N 1
ATOM 1082 C CA . SER A 1 134 ? 10.793 17.259 -9.911 1.00 95.50 134 SER A CA 1
ATOM 1083 C C . SER A 1 134 ? 10.138 16.604 -11.129 1.00 95.50 134 SER A C 1
ATOM 1085 O O . SER A 1 134 ? 9.768 17.293 -12.077 1.00 95.50 134 SER A O 1
ATOM 1087 N N . SER A 1 135 ? 10.085 15.269 -11.166 1.00 97.69 135 SER A N 1
ATOM 1088 C CA . SER A 1 135 ? 9.478 14.513 -12.262 1.00 97.69 135 SER A CA 1
ATOM 1089 C C . SER A 1 135 ? 8.219 13.804 -11.801 1.00 97.69 135 SER A C 1
ATOM 1091 O O . SER A 1 135 ? 8.150 13.290 -10.687 1.00 97.69 135 SER A O 1
ATOM 1093 N N . ASN A 1 136 ? 7.262 13.717 -12.717 1.00 98.50 136 ASN A N 1
ATOM 1094 C CA . ASN A 1 136 ? 6.042 12.947 -12.525 1.00 98.50 136 ASN A CA 1
ATOM 1095 C C . ASN A 1 136 ? 6.208 11.528 -13.072 1.00 98.50 136 ASN A C 1
ATOM 1097 O O . ASN A 1 136 ? 7.097 11.299 -13.895 1.00 98.50 136 ASN A O 1
ATOM 1101 N N . HIS A 1 137 ? 5.293 10.624 -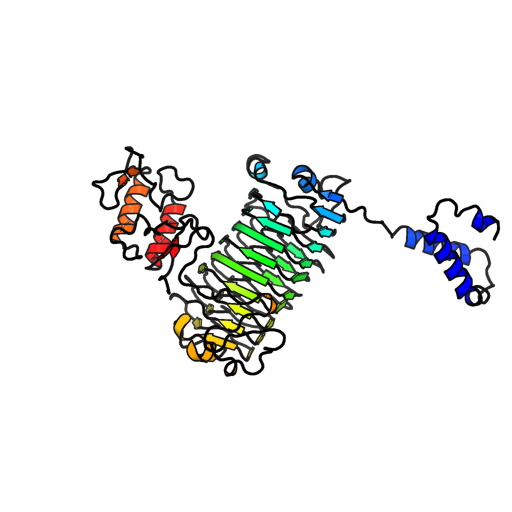12.710 1.00 98.50 137 HIS A N 1
ATOM 1102 C CA . HIS A 1 137 ? 5.253 9.244 -13.213 1.00 98.50 137 HIS A CA 1
ATOM 1103 C C . HIS A 1 137 ? 6.533 8.488 -12.845 1.00 98.50 137 HIS A C 1
ATOM 1105 O O . HIS A 1 137 ? 7.321 8.088 -13.707 1.00 98.50 137 HIS A O 1
ATOM 1111 N N . VAL A 1 138 ? 6.773 8.350 -11.543 1.00 98.81 138 VAL A N 1
ATOM 1112 C CA . VAL A 1 138 ? 8.020 7.796 -11.012 1.00 98.81 138 VAL A CA 1
ATOM 1113 C C . VAL A 1 138 ? 7.755 6.446 -10.355 1.00 98.81 138 VAL A C 1
ATOM 1115 O O . VAL A 1 138 ? 6.876 6.328 -9.510 1.00 98.81 138 VAL A O 1
ATOM 1118 N N . GLY A 1 139 ? 8.540 5.452 -10.762 1.00 98.69 139 GLY A N 1
ATOM 1119 C CA . GLY A 1 139 ? 8.563 4.072 -10.277 1.00 98.69 139 GLY A CA 1
ATOM 1120 C C . GLY A 1 139 ? 9.464 3.231 -11.177 1.00 98.69 139 GLY A C 1
ATOM 1121 O O . GLY A 1 139 ? 10.042 3.772 -12.127 1.00 98.69 139 GLY A O 1
ATOM 1122 N N . LEU A 1 140 ? 9.588 1.921 -10.929 1.00 98.88 140 LEU A N 1
ATOM 1123 C CA . LEU A 1 140 ? 10.256 1.038 -11.901 1.00 98.88 140 LEU A CA 1
ATOM 1124 C C . LEU A 1 140 ? 9.623 1.207 -13.293 1.00 98.88 140 LEU A C 1
ATOM 1126 O O . LEU A 1 140 ? 10.328 1.401 -14.286 1.00 98.88 140 LEU A O 1
ATOM 1130 N N . PHE A 1 141 ? 8.292 1.228 -13.334 1.00 98.88 141 PHE A N 1
ATOM 1131 C CA . PHE A 1 141 ? 7.505 1.669 -14.475 1.00 98.88 141 PHE A CA 1
ATOM 1132 C C . PHE A 1 141 ? 6.973 3.074 -14.206 1.00 98.88 141 PHE A C 1
ATOM 1134 O O . PHE A 1 141 ? 6.294 3.316 -13.211 1.00 98.88 141 PHE A O 1
ATOM 1141 N N . GLY A 1 142 ? 7.258 4.021 -15.094 1.00 98.81 142 GLY A N 1
ATOM 1142 C CA . GLY A 1 142 ? 6.697 5.362 -14.972 1.00 98.81 142 GLY A CA 1
ATOM 1143 C C . GLY A 1 142 ? 5.213 5.350 -15.315 1.00 98.81 142 GLY A C 1
ATOM 1144 O O . GLY A 1 142 ? 4.380 5.824 -14.543 1.00 98.81 142 GLY A O 1
ATOM 1145 N N . TYR A 1 143 ? 4.881 4.740 -16.453 1.00 98.81 143 TYR A N 1
ATOM 1146 C CA . TYR A 1 143 ? 3.517 4.667 -16.959 1.00 98.81 143 TYR A CA 1
ATOM 1147 C C . TYR A 1 143 ? 3.237 3.306 -17.600 1.00 98.81 143 TYR A C 1
ATOM 1149 O O . TYR A 1 143 ? 3.922 2.900 -18.545 1.00 98.81 143 TYR A O 1
ATOM 1157 N N . VAL A 1 144 ? 2.179 2.645 -17.134 1.00 98.88 144 VAL A N 1
ATOM 1158 C CA . VAL A 1 144 ? 1.642 1.407 -17.708 1.00 98.88 144 VAL A CA 1
ATOM 1159 C C . VAL A 1 144 ? 0.278 1.710 -18.313 1.00 98.88 144 VAL A C 1
ATOM 1161 O O . VAL A 1 144 ? -0.659 2.076 -17.607 1.00 98.88 144 VAL A O 1
ATOM 1164 N N . GLY A 1 145 ? 0.198 1.609 -19.635 1.00 97.56 145 GLY A N 1
ATOM 1165 C CA . GLY A 1 145 ? -0.980 1.970 -20.414 1.00 97.56 145 GLY A CA 1
ATOM 1166 C C . GLY A 1 145 ? -1.794 0.760 -20.842 1.00 97.56 145 GLY A C 1
ATOM 1167 O O . GLY A 1 145 ? -1.685 -0.327 -20.279 1.00 97.56 145 GLY A O 1
ATOM 1168 N N . SER A 1 146 ? -2.615 0.961 -21.873 1.00 96.75 146 SER A N 1
ATOM 1169 C CA . SER A 1 146 ? -3.705 0.044 -22.193 1.00 96.75 146 SER A CA 1
ATOM 1170 C C . SER A 1 146 ? -3.285 -1.419 -22.328 1.00 96.75 146 SER A C 1
ATOM 1172 O O . SER A 1 146 ? -2.441 -1.760 -23.153 1.00 96.75 146 SER A O 1
ATOM 1174 N N . GLY A 1 147 ? -3.914 -2.274 -21.518 1.00 94.25 147 GLY A N 1
ATOM 1175 C CA . GLY A 1 147 ? -3.696 -3.720 -21.527 1.00 94.25 147 GLY A CA 1
ATOM 1176 C C . GLY A 1 147 ? -2.333 -4.183 -21.003 1.00 94.25 147 GLY A C 1
ATOM 1177 O O . GLY A 1 147 ? -2.058 -5.377 -21.082 1.00 94.25 147 GLY A O 1
ATOM 1178 N N . GLY A 1 148 ? -1.500 -3.284 -20.466 1.00 98.56 148 GLY A N 1
ATOM 1179 C CA . GLY A 1 148 ? -0.212 -3.644 -19.882 1.00 98.56 148 GLY A CA 1
ATOM 1180 C C . GLY A 1 148 ? -0.368 -4.580 -18.679 1.00 98.56 148 GLY A C 1
ATOM 1181 O O . GLY A 1 148 ? -1.244 -4.389 -17.833 1.00 98.56 148 GLY A O 1
ATOM 1182 N N . ILE A 1 149 ? 0.485 -5.600 -18.591 1.00 98.81 149 ILE A N 1
ATOM 1183 C CA . ILE A 1 149 ? 0.426 -6.619 -17.534 1.00 98.81 149 ILE A CA 1
ATOM 1184 C C . ILE A 1 149 ? 1.748 -6.638 -16.778 1.00 98.81 149 ILE A C 1
ATOM 1186 O O . ILE A 1 149 ? 2.798 -6.851 -17.379 1.00 98.81 149 ILE A O 1
ATOM 1190 N N . ILE A 1 150 ? 1.690 -6.479 -15.457 1.00 98.94 150 ILE A N 1
ATOM 1191 C CA . ILE A 1 150 ? 2.830 -6.672 -14.554 1.00 98.94 150 ILE A CA 1
ATOM 1192 C C . ILE A 1 150 ? 2.440 -7.729 -13.525 1.00 98.94 150 ILE A C 1
ATOM 1194 O O . ILE A 1 150 ? 1.404 -7.610 -12.872 1.00 98.94 150 ILE A O 1
ATOM 1198 N N . GLN A 1 151 ? 3.238 -8.781 -13.379 1.00 98.81 151 GLN A N 1
ATOM 1199 C CA . GLN A 1 151 ? 2.911 -9.856 -12.446 1.00 98.81 151 GLN A CA 1
ATOM 1200 C C . GLN A 1 151 ? 4.136 -10.505 -11.814 1.00 98.81 151 GLN A C 1
ATOM 1202 O O . GLN A 1 151 ? 5.221 -10.467 -12.389 1.00 98.81 151 GLN A O 1
ATOM 1207 N N . ASP A 1 152 ? 3.931 -11.124 -10.649 1.00 98.56 152 ASP A N 1
ATOM 1208 C CA . ASP A 1 152 ? 4.880 -12.044 -10.006 1.00 98.56 152 ASP A CA 1
ATOM 1209 C C . ASP A 1 152 ? 6.286 -11.433 -9.816 1.00 98.56 152 ASP A C 1
ATOM 1211 O O . ASP A 1 152 ? 7.294 -12.087 -10.065 1.00 98.56 152 ASP A O 1
ATOM 1215 N N . ILE A 1 153 ? 6.357 -10.160 -9.414 1.00 98.69 153 ILE A N 1
ATOM 1216 C CA . ILE A 1 153 ? 7.600 -9.393 -9.232 1.00 98.69 153 ILE A CA 1
ATOM 1217 C C . ILE A 1 153 ? 7.659 -8.776 -7.835 1.00 98.69 153 ILE A C 1
ATOM 1219 O O . ILE A 1 153 ? 6.662 -8.242 -7.338 1.00 98.69 153 ILE A O 1
ATOM 1223 N N . TYR A 1 154 ? 8.845 -8.810 -7.229 1.00 98.81 154 TYR A N 1
ATOM 1224 C CA . TYR A 1 154 ? 9.085 -8.279 -5.891 1.00 98.81 154 TYR A CA 1
ATOM 1225 C C . TYR A 1 154 ? 10.230 -7.267 -5.906 1.00 98.81 154 TYR A C 1
ATOM 1227 O O . TYR A 1 154 ? 11.346 -7.594 -6.300 1.00 98.81 154 TYR A O 1
ATOM 1235 N N . LEU A 1 155 ? 9.961 -6.030 -5.494 1.00 98.69 155 LEU A N 1
ATOM 1236 C CA . LEU A 1 155 ? 11.000 -5.023 -5.294 1.00 98.69 155 LEU A CA 1
ATOM 1237 C C . LEU A 1 155 ? 11.371 -4.984 -3.816 1.00 98.69 155 LEU A C 1
ATOM 1239 O O . LEU A 1 155 ? 10.481 -4.824 -2.987 1.00 98.69 155 LEU A O 1
ATOM 1243 N N . GLU A 1 156 ? 12.650 -5.110 -3.472 1.00 97.56 156 GLU A N 1
ATOM 1244 C CA . GLU A 1 156 ? 13.084 -5.097 -2.070 1.00 97.56 156 GLU A CA 1
ATOM 1245 C C . GLU A 1 156 ? 14.135 -4.026 -1.797 1.00 97.56 156 GLU A C 1
ATOM 1247 O O . GLU A 1 156 ? 15.066 -3.837 -2.578 1.00 97.56 156 GLU A O 1
ATOM 1252 N N . ASN A 1 157 ? 14.006 -3.349 -0.656 1.00 88.50 157 ASN A N 1
ATOM 1253 C CA . ASN A 1 157 ? 14.922 -2.295 -0.221 1.00 88.50 157 ASN A CA 1
ATOM 1254 C C . ASN A 1 157 ? 15.112 -1.181 -1.271 1.00 88.50 157 ASN A C 1
ATOM 1256 O O . ASN A 1 157 ? 16.235 -0.798 -1.598 1.00 88.50 157 ASN A O 1
ATOM 1260 N N . ILE A 1 158 ? 14.017 -0.686 -1.851 1.00 95.69 158 ILE A N 1
ATOM 1261 C CA . ILE A 1 158 ? 14.090 0.360 -2.878 1.00 95.69 158 ILE A CA 1
ATOM 1262 C C . ILE A 1 158 ? 14.008 1.766 -2.283 1.00 95.69 158 ILE A C 1
ATOM 1264 O O . ILE A 1 158 ? 13.375 1.987 -1.250 1.00 95.69 158 ILE A O 1
ATOM 1268 N N . TRP A 1 159 ? 14.589 2.740 -2.980 1.00 94.81 159 TRP A N 1
ATOM 1269 C CA . TRP A 1 159 ? 14.427 4.161 -2.686 1.00 94.81 159 TRP A CA 1
ATOM 1270 C C . TRP A 1 159 ? 13.910 4.880 -3.926 1.00 94.81 159 TRP A C 1
ATOM 1272 O O . TRP A 1 159 ? 14.592 4.933 -4.952 1.00 94.81 159 TRP A O 1
ATOM 1282 N N . VAL A 1 160 ? 12.718 5.465 -3.829 1.00 98.06 160 VAL A N 1
ATOM 1283 C CA . VAL A 1 160 ? 12.087 6.189 -4.938 1.00 98.06 160 VAL A CA 1
ATOM 1284 C C . VAL A 1 160 ? 11.673 7.582 -4.485 1.00 98.06 160 VAL A C 1
ATOM 1286 O O . VAL A 1 160 ? 10.848 7.726 -3.588 1.00 98.06 160 VAL A O 1
ATOM 1289 N N . THR A 1 161 ? 12.217 8.605 -5.141 1.00 97.62 161 THR A N 1
ATOM 1290 C CA . THR A 1 161 ? 11.841 10.010 -4.958 1.00 97.62 161 THR A CA 1
ATOM 1291 C C . THR A 1 161 ? 11.277 10.573 -6.263 1.00 97.62 161 THR A C 1
ATOM 1293 O O . THR A 1 161 ? 11.948 10.513 -7.297 1.00 97.62 161 THR A O 1
ATOM 1296 N N . GLY A 1 162 ? 10.080 11.156 -6.215 1.00 98.12 162 GLY A N 1
ATOM 1297 C CA . GLY A 1 162 ? 9.405 11.813 -7.339 1.00 98.12 162 GLY A CA 1
ATOM 1298 C C . GLY A 1 162 ? 8.656 13.086 -6.928 1.00 98.12 162 GLY A C 1
ATOM 1299 O O . GLY A 1 162 ? 8.776 13.528 -5.790 1.00 98.12 162 GLY A O 1
ATOM 1300 N N . ASP A 1 163 ? 7.881 13.661 -7.850 1.00 98.38 163 ASP A N 1
ATOM 1301 C CA . ASP A 1 163 ? 6.962 14.780 -7.585 1.00 98.38 163 ASP A CA 1
ATOM 1302 C C . ASP A 1 163 ? 5.504 14.290 -7.515 1.00 98.38 163 ASP A C 1
ATOM 1304 O O . ASP A 1 163 ? 4.977 14.072 -6.422 1.00 98.38 163 ASP A O 1
ATOM 1308 N N . THR A 1 164 ? 4.873 14.046 -8.668 1.00 98.56 164 THR A N 1
ATOM 1309 C CA . THR A 1 164 ? 3.477 13.586 -8.769 1.00 98.56 164 THR A CA 1
ATOM 1310 C C . THR A 1 164 ? 3.377 12.196 -9.410 1.00 98.56 164 THR A C 1
ATOM 1312 O O . THR A 1 164 ? 4.133 11.881 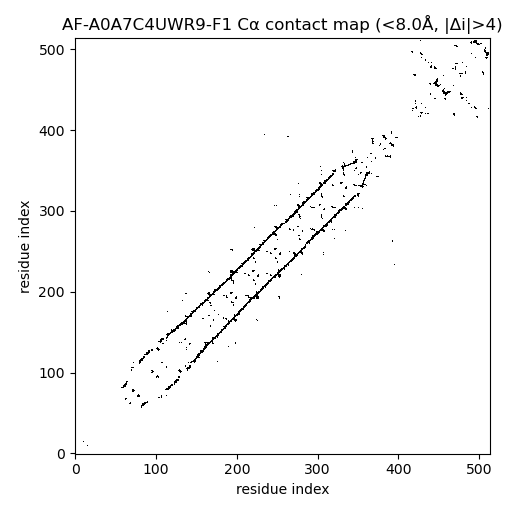-10.331 1.00 98.56 164 THR A O 1
ATOM 1315 N N . TYR A 1 165 ? 2.422 11.366 -8.976 1.00 98.75 165 TYR A N 1
ATOM 1316 C CA . TYR A 1 165 ? 2.254 9.977 -9.438 1.00 98.75 165 TYR A CA 1
ATOM 1317 C C . TYR A 1 165 ? 3.500 9.141 -9.139 1.00 98.75 165 TYR A C 1
ATOM 1319 O O . TYR A 1 165 ? 4.251 8.743 -10.038 1.00 98.75 165 TYR A O 1
ATOM 1327 N N . VAL A 1 166 ? 3.749 8.929 -7.850 1.00 98.94 166 VAL A N 1
ATOM 1328 C CA . VAL A 1 166 ? 4.950 8.245 -7.367 1.00 98.94 166 VAL A CA 1
ATOM 1329 C C . VAL A 1 166 ? 4.558 6.907 -6.759 1.00 98.94 166 VAL A C 1
ATOM 1331 O O . VAL A 1 166 ? 3.810 6.859 -5.785 1.00 98.94 166 VAL A O 1
ATOM 1334 N N . GLY A 1 167 ? 5.075 5.827 -7.336 1.00 98.88 167 GLY A N 1
ATOM 1335 C CA . GLY A 1 167 ? 4.939 4.472 -6.823 1.00 98.88 167 GLY A CA 1
ATOM 1336 C C . GLY A 1 167 ? 6.265 3.733 -6.853 1.00 98.88 167 GLY A C 1
ATOM 1337 O O . GLY A 1 167 ? 7.096 3.981 -7.720 1.00 98.88 167 GLY A O 1
ATOM 1338 N N . GLY A 1 168 ? 6.484 2.797 -5.932 1.00 98.62 168 GLY A N 1
ATOM 1339 C CA . GLY A 1 168 ? 7.684 1.964 -5.977 1.00 98.62 168 GLY A CA 1
ATOM 1340 C C . GLY A 1 168 ? 7.760 1.119 -7.251 1.00 98.62 168 GLY A C 1
ATOM 1341 O O . GLY A 1 168 ? 8.790 1.084 -7.928 1.00 98.62 168 GLY A O 1
ATOM 1342 N N . LEU A 1 169 ? 6.639 0.489 -7.620 1.00 98.94 169 LEU A N 1
ATOM 1343 C CA . LEU A 1 169 ? 6.537 -0.318 -8.835 1.00 98.94 169 LEU A CA 1
ATOM 1344 C C . LEU A 1 169 ? 6.058 0.516 -10.026 1.00 98.94 169 LEU A C 1
ATOM 1346 O O . LEU A 1 169 ? 6.660 0.426 -11.094 1.00 98.94 169 LEU A O 1
ATOM 1350 N N . ILE A 1 170 ? 4.989 1.309 -9.860 1.00 98.94 170 ILE A N 1
ATOM 1351 C CA . ILE A 1 170 ? 4.336 2.027 -10.967 1.00 98.94 170 ILE A CA 1
ATOM 1352 C C . ILE A 1 170 ? 3.978 3.459 -10.572 1.00 98.94 170 ILE A C 1
ATOM 1354 O O . ILE A 1 170 ? 3.262 3.673 -9.601 1.00 98.94 170 ILE A O 1
ATOM 1358 N N . GLY A 1 171 ? 4.380 4.445 -11.370 1.00 98.88 171 GLY A N 1
ATOM 1359 C CA . GLY A 1 171 ? 3.893 5.816 -11.205 1.00 98.88 171 GLY A CA 1
ATOM 1360 C C . GLY A 1 171 ? 2.396 5.932 -11.515 1.00 98.88 171 GLY A C 1
ATOM 1361 O O . GLY A 1 171 ? 1.607 6.332 -10.658 1.00 98.88 171 GLY A O 1
ATOM 1362 N N . TYR A 1 172 ? 1.998 5.528 -12.727 1.00 98.88 172 TYR A N 1
ATOM 1363 C CA . TYR A 1 172 ? 0.618 5.607 -13.225 1.00 98.88 172 TYR A CA 1
ATOM 1364 C C . TYR A 1 172 ? 0.187 4.321 -13.951 1.00 98.88 172 TYR A C 1
ATOM 1366 O O . TYR A 1 172 ? 0.880 3.856 -14.859 1.00 98.88 172 TYR A O 1
ATOM 1374 N N . LEU A 1 173 ? -0.952 3.748 -13.553 1.00 98.81 173 LEU A N 1
ATOM 1375 C CA . LEU A 1 173 ? -1.524 2.504 -14.087 1.00 98.81 173 LEU A CA 1
ATOM 1376 C C . LEU A 1 173 ? -2.895 2.784 -14.723 1.00 98.81 173 LEU A C 1
ATOM 1378 O O . LEU A 1 173 ? -3.802 3.181 -13.994 1.00 98.81 173 LEU A O 1
ATOM 1382 N N . ASP A 1 174 ? -3.062 2.550 -16.032 1.00 97.50 174 ASP A N 1
ATOM 1383 C CA . ASP A 1 174 ? -4.242 3.007 -16.793 1.00 97.50 174 ASP A CA 1
ATOM 1384 C C . ASP A 1 174 ? -4.864 1.968 -17.756 1.00 97.50 174 ASP A C 1
ATOM 1386 O O . ASP A 1 174 ? -4.236 1.000 -18.181 1.00 97.50 174 ASP A O 1
ATOM 1390 N N . TRP A 1 175 ? -6.102 2.226 -18.184 1.00 94.44 175 TRP A N 1
ATOM 1391 C CA . TRP A 1 175 ? -6.727 1.720 -19.414 1.00 94.44 175 TRP A CA 1
ATOM 1392 C C . TRP A 1 175 ? -6.769 0.195 -19.593 1.00 94.44 175 TRP A C 1
ATOM 1394 O O . TRP A 1 175 ? -6.505 -0.362 -20.663 1.00 94.44 175 TRP A O 1
ATOM 1404 N N . GLY A 1 176 ? -7.178 -0.501 -18.542 1.00 94.62 176 GLY A N 1
ATOM 1405 C CA . GLY A 1 176 ? -7.302 -1.953 -18.502 1.00 94.62 176 GLY A CA 1
ATOM 1406 C C . GLY A 1 176 ? -5.989 -2.659 -18.188 1.00 94.62 176 GLY A C 1
ATOM 1407 O O . GLY A 1 176 ? -5.939 -3.883 -18.277 1.00 94.62 176 GLY A O 1
ATOM 1408 N N . ALA A 1 177 ? -4.940 -1.914 -17.825 1.00 98.50 177 ALA A N 1
ATOM 1409 C CA . ALA A 1 177 ? -3.728 -2.496 -17.280 1.00 98.50 177 ALA A CA 1
ATOM 1410 C C . ALA A 1 177 ? -3.988 -3.217 -15.950 1.00 98.50 177 ALA A C 1
ATOM 1412 O O . ALA A 1 177 ? -4.942 -2.919 -15.217 1.00 98.50 177 ALA A O 1
ATOM 1413 N N . SER A 1 178 ? -3.108 -4.160 -15.621 1.00 98.62 178 SER A N 1
ATOM 1414 C CA . SER A 1 178 ? -3.225 -4.952 -14.401 1.00 98.62 178 SER A CA 1
ATOM 1415 C C . SER A 1 178 ? -1.893 -5.219 -13.721 1.00 98.62 178 SER A C 1
ATOM 1417 O O . SER A 1 178 ? -0.890 -5.476 -14.389 1.00 98.62 178 SER A O 1
ATOM 1419 N N . VAL A 1 179 ? -1.936 -5.250 -12.389 1.00 98.88 179 VAL A N 1
ATOM 1420 C CA . VAL A 1 179 ? -0.834 -5.691 -11.530 1.00 98.88 179 VAL A CA 1
ATOM 1421 C C . VAL A 1 179 ? -1.309 -6.830 -10.645 1.00 98.88 179 VAL A C 1
ATOM 1423 O O . VAL A 1 179 ? -2.362 -6.709 -10.006 1.00 98.88 179 VAL A O 1
ATOM 1426 N N . SER A 1 180 ? -0.551 -7.925 -10.582 1.00 98.88 180 SER A N 1
ATOM 1427 C CA . SER A 1 180 ? -0.924 -9.049 -9.723 1.00 98.88 180 SER A CA 1
ATOM 1428 C C . SER A 1 180 ? 0.234 -9.803 -9.086 1.00 98.88 180 SER A C 1
ATOM 1430 O O . SER A 1 180 ? 1.244 -10.036 -9.739 1.00 98.88 180 SER A O 1
ATOM 1432 N N . ASN A 1 181 ? 0.033 -10.290 -7.857 1.00 98.50 181 ASN A N 1
ATOM 1433 C CA . ASN A 1 181 ? 1.013 -11.104 -7.123 1.00 98.50 181 ASN A CA 1
ATOM 1434 C C . ASN A 1 181 ? 2.373 -10.395 -7.001 1.00 98.50 181 ASN A C 1
ATOM 1436 O O . ASN A 1 181 ? 3.419 -10.962 -7.305 1.00 98.50 181 ASN A O 1
ATOM 1440 N N . SER A 1 182 ? 2.359 -9.123 -6.617 1.00 98.88 182 SER A N 1
ATOM 1441 C CA . SER A 1 182 ? 3.564 -8.286 -6.610 1.00 98.88 182 SER A CA 1
ATOM 1442 C C . SER A 1 182 ? 3.737 -7.574 -5.282 1.00 98.88 182 SER A C 1
ATOM 1444 O O . SER A 1 182 ? 2.757 -7.162 -4.663 1.00 98.88 182 SER A O 1
ATOM 1446 N N . GLY A 1 183 ? 4.981 -7.406 -4.854 1.00 98.25 183 GLY A N 1
ATOM 1447 C CA . GLY A 1 183 ? 5.310 -6.783 -3.577 1.00 98.25 183 GLY A CA 1
ATOM 1448 C C . GLY A 1 183 ? 6.390 -5.730 -3.719 1.00 98.25 183 GLY A C 1
ATOM 1449 O O . GLY A 1 183 ? 7.255 -5.835 -4.586 1.00 98.25 183 GLY A O 1
ATOM 1450 N N . VAL A 1 184 ? 6.349 -4.720 -2.860 1.00 98.81 184 VAL A N 1
ATOM 1451 C CA . VAL A 1 184 ? 7.397 -3.702 -2.780 1.00 98.81 184 VAL A CA 1
ATOM 1452 C C . VAL A 1 184 ? 7.784 -3.486 -1.322 1.00 98.81 184 VAL A C 1
ATOM 1454 O O . VAL A 1 184 ? 6.903 -3.324 -0.480 1.00 98.81 184 VAL A O 1
ATOM 1457 N N . SER A 1 185 ? 9.084 -3.443 -1.032 1.00 94.12 185 SER A N 1
ATOM 1458 C CA . SER A 1 185 ? 9.615 -2.930 0.227 1.00 94.12 185 SER A CA 1
ATOM 1459 C C . SER A 1 185 ? 10.604 -1.788 0.012 1.00 94.12 185 SER A C 1
ATOM 1461 O O . SER A 1 185 ? 11.458 -1.859 -0.874 1.00 94.12 185 SER A O 1
ATOM 1463 N N . GLY A 1 186 ? 10.492 -0.718 0.803 1.00 82.50 186 GLY A N 1
ATOM 1464 C CA . GLY A 1 186 ? 11.414 0.414 0.696 1.00 82.50 186 GLY A CA 1
ATOM 1465 C C . GLY A 1 186 ? 10.872 1.757 1.182 1.00 82.50 186 GLY A C 1
ATOM 1466 O O . GLY A 1 186 ? 9.896 1.825 1.931 1.00 82.50 186 GLY A O 1
ATOM 1467 N N . LYS A 1 187 ? 11.530 2.831 0.737 1.00 93.50 187 LYS A N 1
ATOM 1468 C CA . LYS A 1 187 ? 11.203 4.228 1.044 1.00 93.50 187 LYS A CA 1
ATOM 1469 C C . LYS A 1 187 ? 10.728 4.951 -0.210 1.00 93.50 187 LYS A C 1
ATOM 1471 O O . LYS A 1 187 ? 11.483 5.098 -1.173 1.00 93.50 187 LYS A O 1
ATOM 1476 N N . ILE A 1 188 ? 9.491 5.436 -0.176 1.00 97.75 188 ILE A N 1
ATOM 1477 C CA . ILE A 1 188 ? 8.859 6.169 -1.274 1.00 97.75 188 ILE A CA 1
ATOM 1478 C C . ILE A 1 188 ? 8.587 7.602 -0.825 1.00 97.75 188 ILE A C 1
ATOM 1480 O O . ILE A 1 188 ? 7.975 7.836 0.214 1.00 97.75 188 ILE A O 1
ATOM 1484 N N . THR A 1 189 ? 9.064 8.573 -1.595 1.00 97.00 189 THR A N 1
ATOM 1485 C CA . THR A 1 189 ? 8.906 10.002 -1.312 1.00 97.00 189 THR A CA 1
ATOM 1486 C C . THR A 1 189 ? 8.349 10.708 -2.541 1.00 97.00 189 THR A C 1
ATOM 1488 O O . THR A 1 189 ? 8.912 10.613 -3.629 1.00 97.00 189 THR A O 1
ATOM 1491 N N . GLY A 1 190 ? 7.255 11.440 -2.371 1.00 96.50 190 GLY A N 1
ATOM 1492 C CA . GLY A 1 190 ? 6.679 12.290 -3.408 1.00 96.50 190 GLY A CA 1
ATOM 1493 C C . GLY A 1 190 ? 6.023 13.533 -2.823 1.00 96.50 190 GLY A C 1
ATOM 1494 O O . GLY A 1 190 ? 6.216 13.852 -1.651 1.00 96.50 190 GLY A O 1
ATOM 1495 N N . ILE A 1 191 ? 5.231 14.227 -3.636 1.00 95.94 191 ILE A N 1
ATOM 1496 C CA . ILE A 1 191 ? 4.405 15.358 -3.205 1.00 95.94 191 ILE A CA 1
ATOM 1497 C C . ILE A 1 191 ? 2.926 14.996 -3.352 1.00 95.94 191 ILE A C 1
ATOM 1499 O O . ILE A 1 191 ? 2.209 14.965 -2.352 1.00 95.94 191 ILE A O 1
ATOM 1503 N N . PHE A 1 192 ? 2.484 14.658 -4.564 1.00 98.31 192 PHE A N 1
ATOM 1504 C CA . PHE A 1 192 ? 1.078 14.381 -4.868 1.00 98.31 192 PHE A CA 1
ATOM 1505 C C . PHE A 1 192 ? 0.889 12.953 -5.379 1.00 98.31 192 PHE A C 1
ATOM 1507 O O . PHE A 1 192 ? 1.637 12.496 -6.243 1.00 98.31 192 PHE A O 1
ATOM 1514 N N . GLU A 1 193 ? -0.144 12.264 -4.891 1.00 98.75 193 GLU A N 1
ATOM 1515 C CA . GLU A 1 193 ? -0.506 10.910 -5.341 1.00 98.75 193 GLU A CA 1
ATOM 1516 C C . GLU A 1 193 ? 0.656 9.926 -5.186 1.00 98.75 193 GLU A C 1
ATOM 1518 O O . GLU A 1 193 ? 1.266 9.452 -6.152 1.00 98.75 193 GLU A O 1
ATOM 1523 N N . VAL A 1 194 ? 0.978 9.658 -3.922 1.00 98.94 194 VAL A N 1
ATOM 1524 C CA . VAL A 1 194 ? 2.128 8.850 -3.523 1.00 98.94 194 VAL A CA 1
ATOM 1525 C C . VAL A 1 194 ? 1.629 7.542 -2.925 1.00 98.94 194 VAL A C 1
ATOM 1527 O O . VAL A 1 194 ? 0.926 7.544 -1.915 1.00 98.94 194 VAL A O 1
ATOM 1530 N N . GLY A 1 195 ? 1.995 6.426 -3.550 1.00 98.88 195 GLY A N 1
ATOM 1531 C CA . GLY A 1 195 ? 1.690 5.082 -3.072 1.00 98.88 195 GLY A CA 1
ATOM 1532 C C . GLY A 1 195 ? 2.945 4.238 -2.928 1.00 98.88 195 GLY A C 1
ATOM 1533 O O . GLY A 1 195 ? 3.892 4.392 -3.689 1.00 98.88 195 GLY A O 1
ATOM 1534 N N . GLY A 1 196 ? 2.966 3.296 -1.990 1.00 98.62 196 GLY A N 1
ATOM 1535 C CA . GLY A 1 196 ? 4.088 2.363 -1.877 1.00 98.62 196 GLY A CA 1
ATOM 1536 C C . GLY A 1 196 ? 4.295 1.502 -3.133 1.00 98.62 196 GLY A C 1
ATOM 1537 O O . GLY A 1 196 ? 5.420 1.291 -3.585 1.00 98.62 196 GLY A O 1
ATOM 1538 N N . LEU A 1 197 ? 3.196 1.049 -3.744 1.00 98.94 197 LEU A N 1
ATOM 1539 C CA . LEU A 1 197 ? 3.190 0.240 -4.965 1.00 98.94 197 LEU A CA 1
ATOM 1540 C C . LEU A 1 197 ? 2.877 1.086 -6.205 1.00 98.94 197 LEU A C 1
ATOM 1542 O O . LEU A 1 197 ? 3.628 1.027 -7.182 1.00 98.94 197 LEU A O 1
ATOM 1546 N N . VAL A 1 198 ? 1.771 1.841 -6.168 1.00 98.94 198 VAL A N 1
ATOM 1547 C CA . VAL A 1 198 ? 1.249 2.610 -7.311 1.00 98.94 198 VAL A CA 1
ATOM 1548 C C . VAL A 1 198 ? 0.922 4.046 -6.909 1.00 98.94 198 VAL A C 1
ATOM 1550 O O . VAL A 1 198 ? 0.168 4.248 -5.966 1.00 98.94 198 VAL A O 1
ATOM 1553 N N . GLY A 1 199 ? 1.409 5.048 -7.642 1.00 98.88 199 GLY A N 1
ATOM 1554 C CA . GLY A 1 199 ? 1.030 6.447 -7.394 1.00 98.88 199 GLY A CA 1
ATOM 1555 C C . GLY A 1 199 ? -0.447 6.707 -7.708 1.00 98.88 199 GLY A C 1
ATOM 1556 O O . GLY A 1 199 ? -1.254 6.962 -6.810 1.00 98.88 199 GLY A O 1
ATOM 1557 N N . HIS A 1 200 ? -0.812 6.549 -8.983 1.00 98.88 200 HIS A N 1
ATOM 1558 C CA . HIS A 1 200 ? -2.187 6.669 -9.471 1.00 98.88 200 HIS A CA 1
ATOM 1559 C C . HIS A 1 200 ? -2.657 5.422 -10.211 1.00 98.88 200 HIS A C 1
ATOM 1561 O O . HIS A 1 200 ? -1.964 4.881 -11.074 1.00 98.88 200 HIS A O 1
ATOM 1567 N N . LYS A 1 201 ? -3.884 5.008 -9.911 1.00 98.56 201 LYS A N 1
ATOM 1568 C CA . LYS A 1 201 ? -4.561 3.880 -10.543 1.00 98.56 201 LYS A CA 1
ATOM 1569 C C . LYS A 1 201 ? -5.846 4.367 -11.222 1.00 98.56 201 LYS A C 1
ATOM 1571 O O . LYS A 1 201 ? -6.830 4.575 -10.513 1.00 98.56 201 LYS A O 1
ATOM 1576 N N . ASP A 1 202 ? -5.875 4.441 -12.554 1.00 98.06 202 ASP A N 1
ATOM 1577 C CA . ASP A 1 202 ? -7.083 4.716 -13.353 1.00 98.06 202 ASP A CA 1
ATOM 1578 C C . ASP A 1 202 ? -7.508 3.482 -14.171 1.00 98.06 202 ASP A C 1
ATOM 1580 O O . ASP A 1 202 ? -6.662 2.699 -14.590 1.00 98.06 202 ASP A O 1
ATOM 1584 N N . ILE A 1 203 ? -8.815 3.251 -14.336 1.00 97.56 203 ILE A N 1
ATOM 1585 C CA . ILE A 1 203 ? -9.437 2.181 -15.156 1.00 97.56 203 ILE A CA 1
ATOM 1586 C C . ILE A 1 203 ? -8.630 0.859 -15.178 1.00 97.56 203 ILE A C 1
ATOM 1588 O O . ILE A 1 203 ? -8.348 0.299 -16.231 1.00 97.56 203 ILE A O 1
ATOM 1592 N N . SER A 1 204 ? -8.214 0.346 -14.024 1.00 98.44 204 SER A N 1
ATOM 1593 C CA . SER A 1 204 ? -7.249 -0.770 -13.945 1.00 98.44 204 SER A CA 1
ATOM 1594 C C . SER A 1 204 ? -7.534 -1.711 -12.778 1.00 98.44 204 SER A C 1
ATOM 1596 O O . SER A 1 204 ? -8.440 -1.470 -11.968 1.00 98.44 204 SER A O 1
ATOM 1598 N N . THR A 1 205 ? -6.770 -2.800 -12.678 1.00 98.56 205 THR A N 1
ATOM 1599 C CA . THR A 1 205 ? -6.919 -3.797 -11.610 1.00 98.56 205 THR A CA 1
ATOM 1600 C C . THR A 1 205 ? -5.602 -4.049 -10.885 1.00 98.56 205 THR A C 1
ATOM 1602 O O . THR A 1 205 ? -4.581 -4.320 -11.508 1.00 98.56 205 THR A O 1
ATOM 1605 N N . ILE A 1 206 ? -5.642 -4.019 -9.553 1.00 98.94 206 ILE A N 1
ATOM 1606 C CA . ILE A 1 206 ? -4.536 -4.435 -8.682 1.00 98.94 206 ILE A CA 1
ATOM 1607 C C . ILE A 1 206 ? -5.034 -5.605 -7.835 1.00 98.94 206 ILE A C 1
ATOM 1609 O O . ILE A 1 206 ? -6.141 -5.547 -7.293 1.00 98.94 206 ILE A O 1
ATOM 1613 N N . THR A 1 207 ? -4.294 -6.714 -7.781 1.00 98.88 207 THR A N 1
ATOM 1614 C CA . THR A 1 207 ? -4.755 -7.931 -7.092 1.00 98.88 207 THR A CA 1
ATOM 1615 C C . THR A 1 207 ? -3.628 -8.707 -6.422 1.00 98.88 207 THR A C 1
ATOM 1617 O O . THR A 1 207 ? -2.662 -9.062 -7.083 1.00 98.88 207 THR A O 1
ATOM 1620 N N . ARG A 1 208 ? -3.778 -9.078 -5.142 1.00 98.56 208 ARG A N 1
ATOM 1621 C CA . ARG A 1 208 ? -2.734 -9.817 -4.395 1.00 98.56 208 ARG A CA 1
ATOM 1622 C C . ARG A 1 208 ? -1.400 -9.077 -4.384 1.00 98.56 208 ARG A C 1
ATOM 1624 O O . ARG A 1 208 ? -0.354 -9.653 -4.672 1.00 98.56 208 ARG A O 1
ATOM 1631 N N . CYS A 1 209 ? -1.455 -7.783 -4.096 1.00 98.94 209 CYS A N 1
ATOM 1632 C CA . CYS A 1 209 ? -0.265 -6.946 -4.038 1.00 98.94 209 CYS A CA 1
ATOM 1633 C C . CYS A 1 209 ? -0.075 -6.330 -2.661 1.00 98.94 209 CYS A C 1
ATOM 1635 O O . CYS A 1 209 ? -1.057 -6.080 -1.958 1.00 98.94 209 CYS A O 1
ATOM 1637 N N . TYR A 1 210 ? 1.177 -6.052 -2.309 1.00 98.81 210 TYR A N 1
ATOM 1638 C CA . TYR A 1 210 ? 1.493 -5.470 -1.016 1.00 98.81 210 TYR A CA 1
ATOM 1639 C C . TYR A 1 210 ? 2.617 -4.445 -1.041 1.00 98.81 210 TYR A C 1
ATOM 1641 O O . TYR A 1 210 ? 3.431 -4.403 -1.966 1.00 98.81 210 TYR A O 1
ATOM 1649 N N . PHE A 1 211 ? 2.662 -3.644 0.021 1.00 98.69 211 PHE A N 1
ATOM 1650 C CA . PHE A 1 211 ? 3.782 -2.767 0.323 1.00 98.69 211 PHE A CA 1
ATOM 1651 C C . PHE A 1 211 ? 4.217 -2.890 1.786 1.00 98.69 211 PHE A C 1
ATOM 1653 O O . PHE A 1 211 ? 3.377 -2.997 2.687 1.00 98.69 211 PHE A O 1
ATOM 1660 N N . THR A 1 212 ? 5.529 -2.835 2.021 1.00 92.69 212 THR A N 1
ATOM 1661 C CA . THR A 1 212 ? 6.123 -2.666 3.351 1.00 92.69 212 THR A CA 1
ATOM 1662 C C . THR A 1 212 ? 7.170 -1.548 3.359 1.00 92.69 212 THR A C 1
ATOM 1664 O O . THR A 1 212 ? 7.935 -1.389 2.418 1.00 92.69 212 THR A O 1
ATOM 1667 N N . GLY A 1 213 ? 7.234 -0.753 4.425 1.00 83.69 213 GLY A N 1
ATOM 1668 C CA . GLY A 1 213 ? 8.218 0.334 4.539 1.00 83.69 213 GLY A CA 1
ATOM 1669 C C . GLY A 1 213 ? 7.576 1.698 4.745 1.00 83.69 213 GLY A C 1
ATOM 1670 O O . GLY A 1 213 ? 6.582 1.802 5.463 1.00 83.69 213 GLY A O 1
ATOM 1671 N N . SER A 1 214 ? 8.151 2.752 4.168 1.00 90.88 214 SER A N 1
ATOM 1672 C CA . SER A 1 214 ? 7.760 4.134 4.461 1.00 90.88 214 SER A CA 1
ATOM 1673 C C . SER A 1 214 ? 7.330 4.915 3.221 1.00 90.88 214 SER A C 1
ATOM 1675 O O . SER A 1 214 ? 7.966 4.851 2.169 1.00 90.88 214 SER A O 1
ATOM 1677 N N . VAL A 1 215 ? 6.234 5.665 3.357 1.00 96.00 215 VAL A N 1
ATOM 1678 C CA . VAL A 1 215 ? 5.678 6.525 2.307 1.00 96.00 215 VAL A CA 1
ATOM 1679 C C . VAL A 1 215 ? 5.522 7.946 2.839 1.00 96.00 215 VAL A C 1
ATOM 1681 O O . VAL A 1 215 ? 4.849 8.176 3.846 1.00 96.00 215 VAL A O 1
ATOM 1684 N N . TYR A 1 216 ? 6.131 8.903 2.146 1.00 95.88 216 TYR A N 1
ATOM 1685 C CA . TYR A 1 216 ? 6.082 10.324 2.475 1.00 95.88 216 TYR A CA 1
ATOM 1686 C C . TYR A 1 216 ? 5.485 11.106 1.310 1.00 95.88 216 TYR A C 1
ATOM 1688 O O . TYR A 1 216 ? 5.940 10.979 0.173 1.00 95.88 216 TYR A O 1
ATOM 1696 N N . GLY A 1 217 ? 4.498 11.947 1.601 1.00 93.50 217 GLY A N 1
ATOM 1697 C CA . GLY A 1 217 ? 3.911 12.850 0.620 1.00 93.50 217 GLY A CA 1
ATOM 1698 C C . GLY A 1 217 ? 3.254 14.063 1.260 1.00 93.50 217 GLY A C 1
ATOM 1699 O O . GLY A 1 217 ? 3.370 14.297 2.462 1.00 93.50 217 GLY A O 1
ATOM 1700 N N . PHE A 1 218 ? 2.550 14.845 0.452 1.00 93.38 218 PHE A N 1
ATOM 1701 C CA . PHE A 1 218 ? 1.782 15.999 0.904 1.00 93.38 218 PHE A CA 1
ATOM 1702 C C . PHE A 1 218 ? 0.278 15.716 0.839 1.00 93.38 218 PHE A C 1
ATOM 1704 O O . PHE A 1 218 ? -0.411 15.822 1.857 1.00 93.38 218 PHE A O 1
ATOM 1711 N N . GLU A 1 219 ? -0.213 15.281 -0.321 1.00 97.38 219 GLU A N 1
ATOM 1712 C CA . GLU A 1 219 ? -1.634 15.040 -0.587 1.00 97.38 219 GLU A CA 1
ATOM 1713 C C . GLU A 1 219 ? -1.842 13.731 -1.363 1.00 97.38 219 GLU A C 1
ATOM 1715 O O . GLU A 1 219 ? -1.047 13.371 -2.235 1.00 97.38 219 GLU A O 1
ATOM 1720 N N . TRP A 1 220 ? -2.911 13.009 -1.004 1.00 98.62 220 TRP A N 1
ATOM 1721 C CA . TRP A 1 220 ? -3.238 11.663 -1.489 1.00 98.62 220 TRP A CA 1
ATOM 1722 C C . TRP A 1 220 ? -2.088 10.676 -1.294 1.00 98.62 220 TRP A C 1
ATOM 1724 O O . TRP A 1 220 ? -1.489 10.166 -2.243 1.00 98.62 220 TRP A O 1
ATOM 1734 N N . VAL A 1 221 ? -1.775 10.426 -0.024 1.00 98.88 221 VAL A N 1
ATOM 1735 C CA . VAL A 1 221 ? -0.681 9.545 0.390 1.0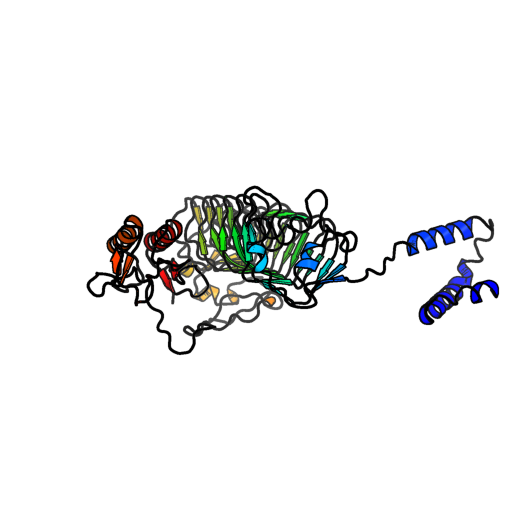0 98.88 221 VAL A CA 1
ATOM 1736 C C . VAL A 1 221 ? -1.262 8.240 0.922 1.00 98.88 221 VAL A C 1
ATOM 1738 O O . VAL A 1 221 ? -1.992 8.241 1.914 1.00 98.88 221 VAL A O 1
ATOM 1741 N N . GLY A 1 222 ? -0.948 7.124 0.271 1.00 98.81 222 GLY A N 1
ATOM 1742 C CA . GLY A 1 222 ? -1.379 5.796 0.697 1.00 98.81 222 GLY A CA 1
ATOM 1743 C C . GLY A 1 222 ? -0.212 4.843 0.890 1.00 98.81 222 GLY A C 1
ATOM 1744 O O . GLY A 1 222 ? 0.755 4.877 0.133 1.00 98.81 222 GLY A O 1
ATOM 1745 N N . GLY A 1 223 ? -0.306 3.940 1.864 1.00 98.50 223 GLY A N 1
ATOM 1746 C CA . GLY A 1 223 ? 0.729 2.917 2.045 1.00 98.50 223 GLY A CA 1
ATOM 1747 C C . GLY A 1 223 ? 0.898 2.020 0.817 1.00 98.50 223 GLY A C 1
ATOM 1748 O O . GLY A 1 223 ? 2.017 1.670 0.473 1.00 98.50 223 GLY A O 1
ATOM 1749 N N . LEU A 1 224 ? -0.177 1.712 0.084 1.00 98.94 224 LEU A N 1
ATOM 1750 C CA . LEU A 1 224 ? -0.114 0.953 -1.169 1.00 98.94 224 LEU A CA 1
ATOM 1751 C C . LEU A 1 224 ? -0.347 1.829 -2.403 1.00 98.94 224 LEU A C 1
ATOM 1753 O O . LEU A 1 224 ? 0.400 1.713 -3.377 1.00 98.94 224 LEU A O 1
ATOM 1757 N N . ILE A 1 225 ? -1.391 2.664 -2.384 1.00 98.94 225 ILE A N 1
ATOM 1758 C CA . ILE A 1 225 ? -1.832 3.441 -3.551 1.00 98.94 225 ILE A CA 1
ATOM 1759 C C . ILE A 1 225 ? -2.087 4.896 -3.162 1.00 98.94 225 ILE A C 1
ATOM 1761 O O . ILE A 1 225 ? -2.828 5.143 -2.219 1.00 98.94 225 ILE A O 1
ATOM 1765 N N . GLY A 1 226 ? -1.560 5.866 -3.906 1.00 98.88 226 GLY A N 1
ATOM 1766 C CA . GLY A 1 226 ? -1.869 7.277 -3.652 1.00 98.88 226 GLY A CA 1
ATOM 1767 C C . GLY A 1 226 ? -3.348 7.584 -3.901 1.00 98.88 226 GLY A C 1
ATOM 1768 O O . GLY A 1 226 ? -4.097 7.919 -2.979 1.00 98.88 226 GLY A O 1
ATOM 1769 N N . LYS A 1 227 ? -3.791 7.390 -5.148 1.00 98.88 227 LYS A N 1
ATOM 1770 C CA . LYS A 1 227 ? -5.173 7.652 -5.575 1.00 98.88 227 LYS A CA 1
ATOM 1771 C C . LYS A 1 227 ? -5.715 6.593 -6.529 1.00 98.88 227 LYS A C 1
ATOM 1773 O O . LYS A 1 227 ? -4.996 6.084 -7.391 1.00 98.88 227 LYS A O 1
ATOM 1778 N N . THR A 1 228 ? -7.006 6.285 -6.403 1.00 98.69 228 THR A N 1
ATOM 1779 C CA . THR A 1 228 ? -7.721 5.404 -7.337 1.00 98.69 228 THR A CA 1
ATOM 1780 C C . THR A 1 228 ? -8.834 6.127 -8.086 1.00 98.69 228 THR A C 1
ATOM 1782 O O . THR A 1 228 ? -9.491 7.030 -7.566 1.00 98.69 228 THR A O 1
ATOM 1785 N N . ARG A 1 229 ? -9.107 5.651 -9.298 1.00 98.12 229 ARG A N 1
ATOM 1786 C CA . ARG A 1 229 ? -10.283 5.978 -10.095 1.00 98.12 229 ARG A CA 1
ATOM 1787 C C . ARG A 1 229 ? -10.638 4.774 -10.964 1.00 98.12 229 ARG A C 1
ATOM 1789 O O . ARG A 1 229 ? -9.766 4.243 -11.629 1.00 98.12 229 ARG A O 1
ATOM 1796 N N . TYR A 1 230 ? -11.897 4.343 -10.962 1.00 98.19 230 TYR A N 1
ATOM 1797 C CA . TYR A 1 230 ? -12.411 3.201 -11.735 1.00 98.19 230 TYR A CA 1
ATOM 1798 C C . TYR A 1 230 ? -11.677 1.847 -11.572 1.00 98.19 230 TYR A C 1
ATOM 1800 O O . TYR A 1 230 ? -10.459 1.731 -11.531 1.00 98.19 230 TYR A O 1
ATOM 1808 N N . GLY A 1 231 ? -12.420 0.741 -11.556 1.00 97.44 231 GLY A N 1
ATOM 1809 C CA . GLY A 1 231 ? -11.835 -0.606 -11.460 1.00 97.44 231 GLY A CA 1
ATOM 1810 C C . GLY A 1 231 ? -11.532 -1.020 -10.017 1.00 97.44 231 GLY A C 1
ATOM 1811 O O . GLY A 1 231 ? -12.096 -0.463 -9.080 1.00 97.44 231 GLY A O 1
ATOM 1812 N N . SER A 1 232 ? -10.675 -2.022 -9.811 1.00 98.06 232 SER A N 1
ATOM 1813 C CA . SER A 1 232 ? -10.661 -2.765 -8.539 1.00 98.06 232 SER A CA 1
ATOM 1814 C C . SER A 1 232 ? -9.287 -2.908 -7.885 1.00 98.06 232 SER A C 1
ATOM 1816 O O . SER A 1 232 ? -8.289 -3.136 -8.570 1.00 98.06 232 SER A O 1
ATOM 1818 N N . VAL A 1 233 ? -9.265 -2.861 -6.555 1.00 98.88 233 VAL A N 1
ATOM 1819 C CA . VAL A 1 233 ? -8.139 -3.224 -5.685 1.00 98.88 233 VAL A CA 1
ATOM 1820 C C . VAL A 1 233 ? -8.599 -4.393 -4.817 1.00 98.88 233 VAL A C 1
ATOM 1822 O O . VAL A 1 233 ? -9.515 -4.227 -4.015 1.00 98.88 233 VAL A O 1
ATOM 1825 N N . ASN A 1 234 ? -8.018 -5.580 -5.010 1.00 98.69 234 ASN A N 1
ATOM 1826 C CA . ASN A 1 234 ? -8.498 -6.809 -4.371 1.00 98.69 234 ASN A CA 1
ATOM 1827 C C . ASN A 1 234 ? -7.371 -7.560 -3.662 1.00 98.69 234 ASN A C 1
ATOM 1829 O O . ASN A 1 234 ? -6.325 -7.802 -4.265 1.00 98.69 234 ASN A O 1
ATOM 1833 N N . LYS A 1 235 ? -7.620 -8.062 -2.449 1.00 98.69 235 LYS A N 1
ATOM 1834 C CA . LYS A 1 235 ? -6.669 -8.950 -1.747 1.00 98.69 235 LYS A CA 1
ATOM 1835 C C . LYS A 1 235 ? -5.310 -8.298 -1.535 1.00 98.69 235 LYS A C 1
ATOM 1837 O O . LYS A 1 235 ? -4.276 -8.903 -1.791 1.00 98.69 235 LYS A O 1
ATOM 1842 N N . CYS A 1 236 ? -5.321 -7.029 -1.161 1.00 98.94 236 CYS A N 1
ATOM 1843 C CA . CYS A 1 236 ? -4.129 -6.208 -1.051 1.00 98.94 236 CYS A CA 1
ATOM 1844 C C . CYS A 1 236 ? -3.867 -5.815 0.397 1.00 98.94 236 CYS A C 1
ATOM 1846 O O . CYS A 1 236 ? -4.802 -5.710 1.193 1.00 98.94 236 CYS A O 1
ATOM 1848 N N . TYR A 1 237 ? -2.602 -5.562 0.732 1.00 98.81 237 TYR A N 1
ATOM 1849 C CA . TYR A 1 237 ? -2.278 -5.048 2.056 1.00 98.81 237 TYR A CA 1
ATOM 1850 C C . TYR A 1 237 ? -1.092 -4.094 2.095 1.00 98.81 237 TYR A C 1
ATOM 1852 O O . TYR A 1 237 ? -0.229 -4.107 1.221 1.00 98.81 237 TYR A O 1
ATOM 1860 N N . ALA A 1 238 ? -1.042 -3.270 3.135 1.00 98.00 238 ALA A N 1
ATOM 1861 C CA . ALA A 1 238 ? 0.115 -2.440 3.443 1.00 98.00 238 ALA A CA 1
ATOM 1862 C C . ALA A 1 238 ? 0.503 -2.599 4.917 1.00 98.00 238 ALA A C 1
ATOM 1864 O O . ALA A 1 238 ? -0.362 -2.548 5.792 1.00 98.00 238 ALA A O 1
ATOM 1865 N N . LYS A 1 239 ? 1.801 -2.796 5.176 1.00 94.50 239 LYS A N 1
ATOM 1866 C CA . LYS A 1 239 ? 2.420 -2.712 6.510 1.00 94.50 239 LYS A CA 1
ATOM 1867 C C . LYS A 1 239 ? 3.442 -1.583 6.481 1.00 94.50 239 LYS A C 1
ATOM 1869 O O . LYS A 1 239 ? 4.606 -1.809 6.146 1.00 94.50 239 LYS A O 1
ATOM 1874 N N . SER A 1 240 ? 3.000 -0.361 6.761 1.00 87.38 240 SER A N 1
ATOM 1875 C CA . SER A 1 240 ? 3.799 0.826 6.444 1.00 87.38 240 SER A CA 1
ATOM 1876 C C . SER A 1 240 ? 3.683 1.969 7.440 1.00 87.38 240 SER A C 1
ATOM 1878 O O . SER A 1 240 ? 2.654 2.157 8.085 1.00 87.38 240 SER A O 1
ATOM 1880 N N . PHE A 1 241 ? 4.740 2.777 7.496 1.00 89.56 241 PHE A N 1
ATOM 1881 C CA . PHE A 1 241 ? 4.678 4.140 8.006 1.00 89.56 241 PHE A CA 1
ATOM 1882 C C . PHE A 1 241 ? 4.229 5.075 6.876 1.00 89.56 241 PHE A C 1
ATOM 1884 O O . PHE A 1 241 ? 4.869 5.113 5.825 1.00 89.56 241 PHE A O 1
ATOM 1891 N N . VAL A 1 242 ? 3.153 5.835 7.078 1.00 93.62 242 VAL A N 1
ATOM 1892 C CA . VAL A 1 242 ? 2.624 6.774 6.078 1.00 93.62 242 VAL A CA 1
ATOM 1893 C C . VAL A 1 242 ? 2.546 8.172 6.678 1.00 93.62 242 VAL A C 1
ATOM 1895 O O . VAL A 1 242 ? 1.932 8.368 7.728 1.00 93.62 242 VAL A O 1
ATOM 1898 N N . SER A 1 243 ? 3.148 9.155 6.008 1.00 93.75 243 SER A N 1
ATOM 1899 C CA . SER A 1 243 ? 3.135 10.554 6.443 1.00 93.75 243 SER A CA 1
ATOM 1900 C C . SER A 1 243 ? 2.667 11.490 5.335 1.00 93.75 243 SER A C 1
ATOM 1902 O O . SER A 1 243 ? 3.188 11.454 4.220 1.00 93.75 243 SER A O 1
ATOM 1904 N N . GLY A 1 244 ? 1.701 12.349 5.664 1.00 92.50 244 GLY A N 1
ATOM 1905 C CA . GLY A 1 244 ? 1.159 13.358 4.758 1.00 92.50 244 GLY A CA 1
ATOM 1906 C C . GLY A 1 244 ? 0.378 14.461 5.472 1.00 92.50 244 GLY A C 1
ATOM 1907 O O . GLY A 1 244 ? 0.340 14.521 6.704 1.00 92.50 244 GLY A O 1
ATOM 1908 N N . THR A 1 245 ? -0.215 15.368 4.690 1.00 89.94 245 THR A N 1
ATOM 1909 C CA . THR A 1 245 ? -0.857 16.600 5.195 1.00 89.94 245 THR A CA 1
ATOM 1910 C C . THR A 1 245 ? -2.354 16.689 4.885 1.00 89.94 245 THR A C 1
ATOM 1912 O O . THR A 1 245 ? -3.096 17.198 5.718 1.00 89.94 245 THR A O 1
ATOM 1915 N N . PHE A 1 246 ? -2.828 16.180 3.748 1.00 93.94 246 PHE A N 1
ATOM 1916 C CA . PHE A 1 246 ? -4.259 16.205 3.397 1.00 93.94 246 PHE A CA 1
ATOM 1917 C C . PHE A 1 246 ? -4.907 14.832 3.575 1.00 93.94 246 PHE A C 1
ATOM 1919 O O . PHE A 1 246 ? -5.116 14.418 4.717 1.00 93.94 246 PHE A O 1
ATOM 1926 N N . SER A 1 247 ? -5.186 14.114 2.484 1.00 97.88 247 SER A N 1
ATOM 1927 C CA . SER A 1 247 ? -5.726 12.754 2.538 1.00 97.88 247 SER A CA 1
ATOM 1928 C C . SER A 1 247 ? -4.612 11.728 2.697 1.00 97.88 247 SER A C 1
ATOM 1930 O O . SER A 1 247 ? -3.760 11.571 1.815 1.00 97.88 247 SER A O 1
ATOM 1932 N N . VAL A 1 248 ? -4.624 11.027 3.829 1.00 98.69 248 VAL A N 1
ATOM 1933 C CA . VAL A 1 248 ? -3.616 10.033 4.199 1.00 98.69 248 VAL A CA 1
ATOM 1934 C C . VAL A 1 248 ? -4.297 8.755 4.668 1.00 98.69 248 VAL A C 1
ATOM 1936 O O . VAL A 1 248 ? -5.088 8.775 5.613 1.00 98.69 248 VAL A O 1
ATOM 1939 N N . GLY A 1 249 ? -3.979 7.637 4.017 1.00 98.62 249 GLY A N 1
ATOM 1940 C CA . GLY A 1 249 ? -4.524 6.324 4.353 1.00 98.62 249 GLY A CA 1
ATOM 1941 C C . GLY A 1 249 ? -3.455 5.251 4.498 1.00 98.62 249 GLY A C 1
ATOM 1942 O O . GLY A 1 249 ? -2.453 5.252 3.785 1.00 98.62 249 GLY A O 1
ATOM 1943 N N . GLY A 1 250 ? -3.680 4.284 5.388 1.00 98.38 250 GLY A N 1
ATOM 1944 C CA . GLY A 1 250 ? -2.761 3.150 5.529 1.00 98.38 250 GLY A CA 1
ATOM 1945 C C . GLY A 1 250 ? -2.659 2.280 4.280 1.00 98.38 250 GLY A C 1
ATOM 1946 O O . GLY A 1 250 ? -1.570 1.826 3.959 1.00 98.38 250 GLY A O 1
ATOM 1947 N N . LEU A 1 251 ? -3.745 2.104 3.522 1.00 98.88 251 LEU A N 1
ATOM 1948 C CA . LEU A 1 251 ? -3.721 1.447 2.212 1.00 98.88 251 LEU A CA 1
ATOM 1949 C C . LEU A 1 251 ? -3.778 2.467 1.069 1.00 98.88 251 LEU A C 1
ATOM 1951 O O . LEU A 1 251 ? -2.959 2.395 0.153 1.00 98.88 251 LEU A O 1
ATOM 1955 N N . ILE A 1 252 ? -4.752 3.384 1.099 1.00 98.94 252 ILE A N 1
ATOM 1956 C CA . ILE A 1 252 ? -5.044 4.292 -0.021 1.00 98.94 252 ILE A CA 1
ATOM 1957 C C . ILE A 1 252 ? -5.234 5.730 0.464 1.00 98.94 252 ILE A C 1
ATOM 1959 O O . ILE A 1 252 ? -6.007 5.960 1.389 1.00 98.94 252 ILE A O 1
ATOM 1963 N N . GLY A 1 253 ? -4.601 6.708 -0.186 1.00 98.81 253 GLY A N 1
ATOM 1964 C CA . GLY A 1 253 ? -4.830 8.127 0.114 1.00 98.81 253 GLY A CA 1
ATOM 1965 C C . GLY A 1 253 ? -6.268 8.561 -0.198 1.00 98.81 253 GLY A C 1
ATOM 1966 O O . GLY A 1 253 ? -7.013 8.941 0.706 1.00 98.81 253 GLY A O 1
ATOM 1967 N N . GLU A 1 254 ? -6.682 8.436 -1.462 1.00 98.75 254 GLU A N 1
ATOM 1968 C CA . GLU A 1 254 ? -8.066 8.671 -1.909 1.00 98.75 254 GLU A CA 1
ATOM 1969 C C . GLU A 1 254 ? -8.611 7.498 -2.742 1.00 98.75 254 GLU A C 1
ATOM 1971 O O . GLU A 1 254 ? -8.047 7.128 -3.777 1.00 98.75 254 GLU A O 1
ATOM 1976 N N . ASN A 1 255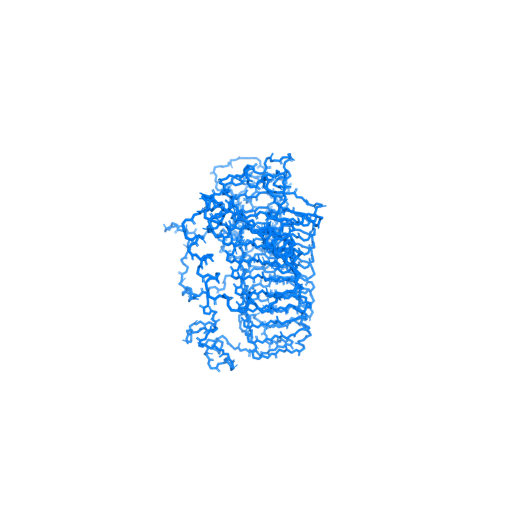 ? -9.754 6.945 -2.327 1.00 98.69 255 ASN A N 1
ATOM 1977 C CA . ASN A 1 255 ? -10.529 5.997 -3.125 1.00 98.69 255 ASN A CA 1
ATOM 1978 C C . ASN A 1 255 ? -11.598 6.733 -3.944 1.00 98.69 255 ASN A C 1
ATOM 1980 O O . ASN A 1 255 ? -12.715 6.961 -3.470 1.00 98.69 255 ASN A O 1
ATOM 1984 N N . GLY A 1 256 ? -11.241 7.125 -5.165 1.00 97.50 256 GLY A N 1
ATOM 1985 C CA . GLY A 1 256 ? -12.063 7.971 -6.022 1.00 97.50 256 GLY A CA 1
ATOM 1986 C C . GLY A 1 256 ? -13.194 7.238 -6.751 1.00 97.50 256 GLY A C 1
ATOM 1987 O O . GLY A 1 256 ? -13.435 6.041 -6.597 1.00 97.50 256 GLY A O 1
ATOM 1988 N N . MET A 1 257 ? -13.919 7.994 -7.576 1.00 95.81 257 MET A N 1
ATOM 1989 C CA . MET A 1 257 ? -15.132 7.550 -8.268 1.00 95.81 257 MET A CA 1
ATOM 1990 C C . MET A 1 257 ? -14.953 6.245 -9.065 1.00 95.81 257 MET A C 1
ATOM 1992 O O . MET A 1 257 ? -14.017 6.091 -9.849 1.00 95.81 257 MET A O 1
ATOM 1996 N N . GLY A 1 258 ? -15.939 5.352 -8.933 1.00 96.06 258 GLY A N 1
ATOM 1997 C CA . GLY A 1 258 ? -16.058 4.122 -9.720 1.00 96.06 258 GLY A CA 1
ATOM 1998 C C . GLY A 1 258 ? -15.075 3.015 -9.332 1.00 96.06 258 GLY A C 1
ATOM 1999 O O . GLY A 1 258 ? -15.025 1.994 -10.021 1.00 96.06 258 GLY A O 1
ATOM 2000 N N . SER A 1 259 ? -14.299 3.221 -8.268 1.00 97.75 259 SER A N 1
ATOM 2001 C CA . SER A 1 259 ? -13.365 2.243 -7.720 1.00 97.75 259 SER A CA 1
ATOM 2002 C C . SER A 1 259 ? -14.039 1.286 -6.730 1.00 97.75 259 SER A C 1
ATOM 2004 O O . SER A 1 259 ? -15.026 1.616 -6.073 1.00 97.75 259 SER A O 1
ATOM 2006 N N . SER A 1 260 ? -13.464 0.099 -6.562 1.00 98.25 260 SER A N 1
ATOM 2007 C CA . SER A 1 260 ? -13.833 -0.829 -5.490 1.00 98.25 260 SER A CA 1
ATOM 2008 C C . SER A 1 260 ? -12.597 -1.362 -4.774 1.00 98.25 260 SER A C 1
ATOM 2010 O O . SER A 1 260 ? -11.682 -1.865 -5.428 1.00 98.25 260 SER A O 1
ATOM 2012 N N . VAL A 1 261 ? -12.598 -1.307 -3.444 1.00 98.88 261 VAL A N 1
ATOM 2013 C CA . VAL A 1 261 ? -11.554 -1.879 -2.585 1.00 98.88 261 VAL A CA 1
ATOM 2014 C C . VAL A 1 261 ? -12.156 -3.045 -1.819 1.00 98.88 261 VAL A C 1
ATOM 2016 O O . VAL A 1 261 ? -13.134 -2.858 -1.095 1.00 98.88 261 VAL A O 1
ATOM 2019 N N . ILE A 1 262 ? -11.622 -4.247 -2.028 1.00 98.88 262 ILE A N 1
ATOM 2020 C CA . ILE A 1 262 ? -12.259 -5.488 -1.583 1.00 98.88 262 ILE A CA 1
ATOM 2021 C C . ILE A 1 262 ? -11.241 -6.415 -0.916 1.00 98.88 262 ILE A C 1
ATOM 2023 O O . ILE A 1 262 ? -10.126 -6.583 -1.422 1.00 98.88 262 ILE A O 1
ATOM 2027 N N . GLU A 1 263 ? -11.634 -7.050 0.192 1.00 98.75 263 GLU A N 1
ATOM 2028 C CA . GLU A 1 263 ? -10.854 -8.108 0.856 1.00 98.75 263 GLU A CA 1
ATOM 2029 C C . GLU A 1 263 ? -9.412 -7.668 1.143 1.00 98.75 263 GLU A C 1
ATOM 2031 O O . GLU A 1 263 ? -8.469 -8.375 0.804 1.00 98.75 263 GLU A O 1
ATOM 2036 N N . SER A 1 264 ? -9.219 -6.462 1.671 1.00 98.94 264 SER A N 1
ATOM 2037 C CA . SER A 1 264 ? -7.899 -5.832 1.800 1.00 98.94 264 SER A CA 1
ATOM 2038 C C . SER A 1 264 ? -7.704 -5.230 3.190 1.00 98.94 264 SER A C 1
ATOM 2040 O O . SER A 1 264 ? -8.681 -4.894 3.859 1.00 98.94 264 SER A O 1
ATOM 2042 N N . PHE A 1 265 ? -6.455 -5.075 3.632 1.00 98.81 265 PHE A N 1
ATOM 2043 C CA . PHE A 1 265 ? -6.183 -4.562 4.976 1.00 98.81 265 PHE A CA 1
ATOM 2044 C C . PHE A 1 265 ? -4.964 -3.649 5.071 1.00 98.81 265 PHE A C 1
ATOM 2046 O O . PHE A 1 265 ? -4.091 -3.660 4.209 1.00 98.81 265 PHE A O 1
ATOM 2053 N N . ALA A 1 266 ? -4.898 -2.845 6.128 1.00 98.44 266 ALA A N 1
ATOM 2054 C CA . ALA A 1 266 ? -3.722 -2.039 6.439 1.00 98.44 266 ALA A CA 1
ATOM 2055 C C . ALA A 1 266 ? -3.315 -2.180 7.904 1.00 98.44 266 ALA A C 1
ATOM 2057 O O . ALA A 1 266 ? -4.153 -2.349 8.792 1.00 98.44 266 ALA A O 1
ATOM 2058 N N . THR A 1 267 ? -2.010 -2.097 8.132 1.00 94.81 267 THR A N 1
ATOM 2059 C CA . THR A 1 267 ? -1.388 -2.026 9.451 1.00 94.81 267 THR A CA 1
ATOM 2060 C C . THR A 1 267 ? -0.152 -1.122 9.396 1.00 94.81 267 THR A C 1
ATOM 2062 O O . THR A 1 267 ? 0.375 -0.827 8.320 1.00 94.81 267 THR A O 1
ATOM 2065 N N . GLY A 1 268 ? 0.333 -0.680 10.553 1.00 82.69 268 GLY A N 1
ATOM 2066 C CA . GLY A 1 268 ? 1.451 0.256 10.678 1.00 82.69 268 GLY A CA 1
ATOM 2067 C C . GLY A 1 268 ? 1.026 1.589 11.285 1.00 82.69 268 GLY A C 1
ATOM 2068 O O . GLY A 1 268 ? 0.085 1.636 12.072 1.00 82.69 268 GLY A O 1
ATOM 2069 N N . TYR A 1 269 ? 1.730 2.665 10.940 1.00 86.50 269 TYR A N 1
ATOM 2070 C CA . TYR A 1 269 ? 1.592 3.967 11.598 1.00 86.50 269 TYR A CA 1
ATOM 2071 C C . TYR A 1 269 ? 1.258 5.059 10.608 1.00 86.50 269 TYR A C 1
ATOM 2073 O O . TYR A 1 269 ? 1.929 5.204 9.586 1.00 86.50 269 TYR A O 1
ATOM 2081 N N . ILE A 1 270 ? 0.270 5.873 10.955 1.00 90.62 270 ILE A N 1
ATOM 2082 C CA . ILE A 1 270 ? -0.228 6.935 10.095 1.00 90.62 270 ILE A CA 1
ATOM 2083 C C . ILE A 1 270 ? -0.061 8.279 10.795 1.00 90.62 270 ILE A C 1
ATOM 2085 O O . ILE A 1 270 ? -0.650 8.533 11.846 1.00 90.62 270 ILE A O 1
ATOM 2089 N N . SER A 1 271 ? 0.713 9.164 10.176 1.00 88.88 271 SER A N 1
ATOM 2090 C CA . SER A 1 271 ? 0.844 10.564 10.564 1.00 88.88 271 SER A CA 1
ATOM 2091 C C . SER A 1 271 ? 0.238 11.437 9.469 1.00 88.88 271 SER A C 1
ATOM 2093 O O . SER A 1 271 ? 0.938 11.909 8.572 1.00 88.88 271 SER A O 1
ATOM 2095 N N . GLY A 1 272 ? -1.074 11.642 9.533 1.00 85.38 272 GLY A N 1
ATOM 2096 C CA . GLY A 1 272 ? -1.817 12.415 8.545 1.00 85.38 272 GLY A CA 1
ATOM 2097 C C . GLY A 1 272 ? -2.062 13.869 8.942 1.00 85.38 272 GLY A C 1
ATOM 2098 O O . GLY A 1 272 ? -1.478 14.394 9.903 1.00 85.38 272 GLY A O 1
ATOM 2099 N N . GLY A 1 273 ? -2.926 14.525 8.167 1.00 87.31 273 GLY A N 1
ATOM 2100 C CA . GLY A 1 273 ? -3.447 15.851 8.475 1.00 87.31 273 GLY A CA 1
ATOM 2101 C C . GLY A 1 273 ? -4.965 15.907 8.325 1.00 87.31 273 GLY A C 1
ATOM 2102 O O . GLY A 1 273 ? -5.659 15.406 9.207 1.00 87.31 273 GLY A O 1
ATOM 2103 N N . GLU A 1 274 ? -5.500 16.541 7.281 1.00 93.31 274 GLU A N 1
ATOM 2104 C CA . GLU A 1 274 ? -6.941 16.840 7.201 1.00 93.31 274 GLU A CA 1
ATOM 2105 C C . GLU A 1 274 ? -7.837 15.594 7.191 1.00 93.31 274 GLU A C 1
ATOM 2107 O O . GLU A 1 274 ? -8.749 15.510 8.009 1.00 93.31 274 GLU A O 1
ATOM 2112 N N . GLU A 1 275 ? -7.561 14.609 6.340 1.00 96.75 275 GLU A N 1
ATOM 2113 C CA . GLU A 1 275 ? -8.385 13.409 6.164 1.00 96.75 275 GLU A CA 1
ATOM 2114 C C . GLU A 1 275 ? -7.518 12.176 6.411 1.00 96.75 275 GLU A C 1
ATOM 2116 O O . GLU A 1 275 ? -6.789 11.708 5.537 1.00 96.75 275 GLU A O 1
ATOM 2121 N N . THR A 1 276 ? -7.556 11.661 7.635 1.00 97.75 276 THR A N 1
ATOM 2122 C CA . THR A 1 276 ? -6.660 10.587 8.067 1.00 97.75 276 THR A CA 1
ATOM 2123 C C . THR A 1 276 ? -7.448 9.327 8.382 1.00 97.75 276 THR A C 1
ATOM 2125 O O . THR A 1 276 ? -8.250 9.302 9.315 1.00 97.75 276 THR A O 1
ATOM 2128 N N . GLY A 1 277 ? -7.204 8.267 7.615 1.00 98.06 277 GLY A N 1
ATOM 2129 C CA . GLY A 1 277 ? -7.795 6.957 7.852 1.00 98.06 277 GLY A CA 1
ATOM 2130 C C . GLY A 1 277 ? -6.746 5.888 8.097 1.00 98.06 277 GLY A C 1
ATOM 2131 O O . GLY A 1 277 ? -5.723 5.840 7.415 1.00 98.06 277 GLY A O 1
ATOM 2132 N N . GLY A 1 278 ? -7.011 4.964 9.018 1.00 98.06 278 GLY A N 1
ATOM 2133 C CA . GLY A 1 278 ? -6.125 3.810 9.195 1.00 98.06 278 GLY A CA 1
ATOM 2134 C C . GLY A 1 278 ? -6.055 2.914 7.947 1.00 98.06 278 GLY A C 1
ATOM 2135 O O . GLY A 1 278 ? -5.036 2.268 7.711 1.00 98.06 278 GLY A O 1
ATOM 2136 N N . PHE A 1 279 ? -7.094 2.937 7.103 1.00 98.81 279 PHE A N 1
ATOM 2137 C CA . PHE A 1 279 ? -7.167 2.232 5.821 1.00 98.81 279 PHE A CA 1
ATOM 2138 C C . PHE A 1 279 ? -7.206 3.193 4.623 1.00 98.81 279 PHE A C 1
ATOM 2140 O O . PHE A 1 279 ? -6.358 3.096 3.736 1.00 98.81 279 PHE A O 1
ATOM 2147 N N . ILE A 1 280 ? -8.162 4.128 4.590 1.00 98.88 280 ILE A N 1
ATOM 2148 C CA . ILE A 1 280 ? -8.357 5.078 3.480 1.00 98.88 280 ILE A CA 1
ATOM 2149 C C . ILE A 1 280 ? -8.471 6.506 4.019 1.00 98.88 280 ILE A C 1
ATOM 2151 O O . ILE A 1 280 ? -9.293 6.749 4.895 1.00 98.88 280 ILE A O 1
ATOM 2155 N N . GLY A 1 281 ? -7.721 7.465 3.471 1.00 98.50 281 GLY A N 1
ATOM 2156 C CA . GLY A 1 281 ? -7.852 8.878 3.858 1.00 98.50 281 GLY A CA 1
ATOM 2157 C C . GLY A 1 281 ? -9.241 9.433 3.529 1.00 98.50 281 GLY A C 1
ATOM 2158 O O . GLY A 1 281 ? -10.031 9.726 4.429 1.00 98.50 281 GLY A O 1
ATOM 2159 N N . ALA A 1 282 ? -9.564 9.485 2.235 1.00 98.38 282 ALA A N 1
ATOM 2160 C CA . ALA A 1 282 ? -10.873 9.893 1.724 1.00 98.38 282 ALA A CA 1
ATOM 2161 C C . ALA A 1 282 ? -11.498 8.825 0.819 1.00 98.38 282 ALA A C 1
ATOM 2163 O O . ALA A 1 282 ? -10.851 8.293 -0.083 1.00 98.38 282 ALA A O 1
ATOM 2164 N N . ASN A 1 283 ? -12.775 8.511 1.037 1.00 98.56 283 ASN A N 1
ATOM 2165 C CA . ASN A 1 283 ? -13.499 7.506 0.265 1.00 98.56 283 ASN A CA 1
ATOM 2166 C C . ASN A 1 283 ? -14.709 8.099 -0.458 1.00 98.56 283 ASN A C 1
ATOM 2168 O O . ASN A 1 283 ? -15.660 8.529 0.181 1.00 98.56 283 ASN A O 1
ATOM 2172 N N . ALA A 1 284 ? -14.737 8.005 -1.784 1.00 97.38 284 ALA A N 1
ATOM 2173 C CA . ALA A 1 284 ? -15.879 8.369 -2.622 1.00 97.38 284 ALA A CA 1
ATOM 2174 C C . ALA A 1 284 ? -16.532 7.150 -3.302 1.00 97.38 284 ALA A C 1
ATOM 2176 O O . ALA A 1 284 ? -17.363 7.304 -4.201 1.00 97.38 284 ALA A O 1
ATOM 2177 N N . SER A 1 285 ? -16.140 5.924 -2.932 1.00 97.44 285 SER A N 1
ATOM 2178 C CA . SER A 1 285 ? -16.594 4.720 -3.628 1.00 97.44 285 SER A CA 1
ATOM 2179 C C . SER A 1 285 ? -16.747 3.498 -2.720 1.00 97.44 285 SER A C 1
ATOM 2181 O O . SER A 1 285 ? -17.094 3.633 -1.546 1.00 97.44 285 SER A O 1
ATOM 2183 N N . VAL A 1 286 ? -16.637 2.294 -3.282 1.00 98.38 286 VAL A N 1
ATOM 2184 C CA . VAL A 1 286 ? -17.010 1.047 -2.605 1.00 98.38 286 VAL A CA 1
ATOM 2185 C C . VAL A 1 286 ? -15.834 0.473 -1.812 1.00 98.38 286 VAL A C 1
ATOM 2187 O O . VAL A 1 286 ? -14.750 0.285 -2.366 1.00 98.38 286 VAL A O 1
ATOM 2190 N N . VAL A 1 287 ? -16.074 0.144 -0.540 1.00 98.81 287 VAL A N 1
ATOM 2191 C CA . VAL A 1 287 ? -15.133 -0.539 0.362 1.00 98.81 287 VAL A CA 1
ATOM 2192 C C . VAL A 1 287 ? -15.849 -1.726 1.007 1.00 98.81 287 VAL A C 1
ATOM 2194 O O . VAL A 1 287 ? -16.837 -1.526 1.713 1.00 98.81 287 VAL A O 1
ATOM 2197 N N . LEU A 1 288 ? -15.390 -2.951 0.733 1.00 98.69 288 LEU A N 1
ATOM 2198 C CA . LEU A 1 288 ? -16.069 -4.189 1.138 1.00 98.69 288 LEU A CA 1
ATOM 2199 C C . LEU A 1 288 ? -15.100 -5.193 1.751 1.00 98.69 288 LEU A C 1
ATOM 2201 O O . LEU A 1 288 ? -14.089 -5.526 1.138 1.00 98.69 288 LEU A O 1
ATOM 2205 N N . ASN A 1 289 ? -15.472 -5.780 2.885 1.00 98.75 289 ASN A N 1
ATOM 2206 C CA . ASN A 1 289 ? -14.686 -6.834 3.526 1.00 98.75 289 ASN A CA 1
ATOM 2207 C C . ASN A 1 289 ? -13.237 -6.394 3.814 1.00 98.75 289 ASN A C 1
ATOM 2209 O O . ASN A 1 289 ? -12.290 -7.088 3.457 1.00 98.75 289 ASN A O 1
ATOM 2213 N N . CYS A 1 290 ? -13.051 -5.204 4.382 1.00 98.88 290 CYS A N 1
ATOM 2214 C CA . CYS A 1 290 ? -11.726 -4.623 4.606 1.00 98.88 290 CYS A CA 1
ATOM 2215 C C . CYS A 1 290 ? -11.501 -4.296 6.077 1.00 98.88 290 CYS A C 1
ATOM 2217 O O . CYS A 1 290 ? -12.450 -4.039 6.815 1.00 98.88 290 CYS A O 1
ATOM 2219 N N . TYR A 1 291 ? -10.245 -4.240 6.507 1.00 98.88 291 TYR A N 1
ATOM 2220 C CA . TYR A 1 291 ? -9.961 -3.860 7.886 1.00 98.88 291 TYR A CA 1
ATOM 2221 C C . TYR A 1 291 ? -8.679 -3.060 8.071 1.00 98.88 291 TYR A C 1
ATOM 2223 O O . TYR A 1 291 ? -7.798 -3.035 7.213 1.00 98.88 291 TYR A O 1
ATOM 2231 N N . SER A 1 292 ? -8.578 -2.382 9.211 1.00 98.62 292 SER A N 1
ATOM 2232 C CA . SER A 1 292 ? -7.370 -1.662 9.605 1.00 98.62 292 SER A CA 1
ATOM 2233 C C . SER A 1 292 ? -7.023 -1.892 11.065 1.00 98.62 292 SER A C 1
ATOM 2235 O O . SER A 1 292 ? -7.849 -1.711 11.959 1.00 98.62 292 SER A O 1
ATOM 2237 N N . THR A 1 293 ? -5.759 -2.225 11.299 1.00 95.94 293 THR A N 1
ATOM 2238 C CA . THR A 1 293 ? -5.140 -2.218 12.631 1.00 95.94 293 THR A CA 1
ATOM 2239 C C . THR A 1 293 ? -4.113 -1.089 12.751 1.00 95.94 293 THR A C 1
ATOM 2241 O O . THR A 1 293 ? -3.282 -1.103 13.655 1.00 95.94 293 THR A O 1
ATOM 2244 N N . SER A 1 294 ? -4.114 -0.140 11.809 1.00 92.00 294 SER A N 1
ATOM 2245 C CA . SER A 1 294 ? -3.132 0.941 11.748 1.00 92.00 294 SER A CA 1
ATOM 2246 C C . SER A 1 294 ? -3.294 1.910 12.916 1.00 92.00 294 SER A C 1
ATOM 2248 O O . SER A 1 294 ? -4.396 2.383 13.190 1.00 92.00 294 SER A O 1
ATOM 2250 N N . ILE A 1 295 ? -2.183 2.258 13.556 1.00 88.88 295 ILE A N 1
ATOM 2251 C CA . ILE A 1 295 ? -2.122 3.249 14.626 1.00 88.88 295 ILE A CA 1
ATOM 2252 C C . ILE A 1 295 ? -2.052 4.639 13.998 1.00 88.88 295 ILE A C 1
ATOM 2254 O O . ILE A 1 295 ? -1.153 4.938 13.211 1.00 88.88 295 ILE A O 1
ATOM 2258 N N . ILE A 1 296 ? -2.985 5.514 14.355 1.00 89.31 296 ILE A N 1
ATOM 2259 C CA . ILE A 1 296 ? -2.989 6.904 13.900 1.00 89.31 296 ILE A CA 1
ATOM 2260 C C . ILE A 1 296 ? -2.294 7.757 14.957 1.00 89.31 296 ILE A C 1
ATOM 2262 O O . ILE A 1 296 ? -2.845 7.987 16.032 1.00 89.31 296 ILE A O 1
ATOM 2266 N N . THR A 1 297 ? -1.095 8.241 14.633 1.00 83.00 297 THR A N 1
ATOM 2267 C CA . THR A 1 297 ? -0.263 9.070 15.519 1.00 83.00 297 THR A CA 1
ATOM 2268 C C . THR A 1 297 ? -0.522 10.569 15.353 1.00 83.00 297 THR A C 1
ATOM 2270 O O . THR A 1 297 ? -0.074 11.375 16.165 1.00 83.00 297 THR A O 1
ATOM 2273 N N . ARG A 1 298 ? -1.172 10.977 14.253 1.00 82.06 298 ARG A N 1
ATOM 2274 C CA . ARG A 1 298 ? -1.560 12.372 14.001 1.00 82.06 298 ARG A CA 1
ATOM 2275 C C . ARG A 1 298 ? -2.710 12.462 13.001 1.00 82.06 298 ARG A C 1
ATOM 2277 O O . ARG A 1 298 ? -2.653 11.824 11.954 1.00 82.06 298 ARG A O 1
ATOM 2284 N N . GLY A 1 299 ? -3.676 13.327 13.294 1.00 86.38 299 GLY A N 1
ATOM 2285 C CA . GLY A 1 299 ? -4.701 13.821 12.373 1.00 86.38 299 GLY A CA 1
ATOM 2286 C C . GLY A 1 299 ? -5.175 15.219 12.797 1.00 86.38 299 GLY A C 1
ATOM 2287 O O . GLY A 1 299 ? -4.836 15.683 13.887 1.00 86.38 299 GLY A O 1
ATOM 2288 N N . LEU A 1 300 ? -5.888 15.938 11.924 1.00 87.19 300 LEU A N 1
ATOM 2289 C CA . LEU A 1 300 ? -6.267 17.344 12.147 1.00 87.19 300 LEU A CA 1
ATOM 2290 C C . LEU A 1 300 ? -7.771 17.609 12.056 1.00 87.19 300 LEU A C 1
ATOM 2292 O O . LEU A 1 300 ? -8.299 18.314 12.917 1.00 87.19 300 LEU A O 1
ATOM 2296 N N . ILE A 1 301 ? -8.472 17.077 11.048 1.00 93.06 301 ILE A N 1
ATOM 2297 C CA . ILE A 1 301 ? -9.899 17.378 10.836 1.00 93.06 301 ILE A CA 1
ATOM 2298 C C . ILE A 1 301 ? -10.740 16.111 10.958 1.00 93.06 301 ILE A C 1
ATOM 2300 O O . ILE A 1 301 ? -11.378 15.932 11.993 1.00 93.06 301 ILE A O 1
ATOM 2304 N N . TYR A 1 302 ? -10.718 15.244 9.947 1.00 96.31 302 TYR A N 1
ATOM 2305 C CA . TYR A 1 302 ? -11.463 13.990 9.882 1.00 96.31 302 TYR A CA 1
ATOM 2306 C C . TYR A 1 302 ? -10.524 12.817 10.141 1.00 96.31 302 TYR A C 1
ATOM 2308 O O . TYR A 1 302 ? -9.639 12.532 9.334 1.00 96.31 302 TYR A O 1
ATOM 2316 N N . VAL A 1 303 ? -10.715 12.127 11.263 1.00 97.38 303 VAL A N 1
ATOM 2317 C CA . VAL A 1 303 ? -9.859 11.007 11.671 1.00 97.38 303 VAL A CA 1
ATOM 2318 C C . VAL A 1 303 ? -10.711 9.777 11.942 1.00 97.38 303 VAL A C 1
ATOM 2320 O O . VAL A 1 303 ? -11.578 9.813 12.813 1.00 97.38 303 VAL A O 1
ATOM 2323 N N . GLY A 1 304 ? -10.470 8.686 11.217 1.00 97.50 304 GLY A N 1
ATOM 2324 C CA . GLY A 1 304 ? -11.190 7.426 11.405 1.00 97.50 304 GLY A CA 1
ATOM 2325 C C . GLY A 1 304 ? -10.266 6.218 11.428 1.00 97.50 304 GLY A C 1
ATOM 2326 O O . GLY A 1 304 ? -9.345 6.123 10.621 1.00 97.50 304 GLY A O 1
ATOM 2327 N N . GLY A 1 305 ? -10.523 5.257 12.317 1.00 97.75 305 GLY A N 1
ATOM 2328 C CA . GLY A 1 305 ? -9.703 4.040 12.405 1.00 97.75 305 GLY A CA 1
ATOM 2329 C C . GLY A 1 305 ? -9.674 3.220 11.106 1.00 97.75 305 GLY A C 1
ATOM 2330 O O . GLY A 1 305 ? -8.674 2.565 10.812 1.00 97.75 305 GLY A O 1
ATOM 2331 N N . LEU A 1 306 ? -10.729 3.309 10.286 1.00 98.69 306 LEU A N 1
ATOM 2332 C CA . LEU A 1 306 ? -10.763 2.788 8.917 1.00 98.69 306 LEU A CA 1
ATOM 2333 C C . LEU A 1 306 ? -10.690 3.925 7.890 1.00 98.69 306 LEU A C 1
ATOM 2335 O O . LEU A 1 306 ? -9.765 3.945 7.080 1.00 98.69 306 LEU A O 1
ATOM 2339 N N . ILE A 1 307 ? -11.641 4.865 7.907 1.00 98.69 307 ILE A N 1
ATOM 2340 C CA . ILE A 1 307 ? -11.745 5.924 6.888 1.00 98.69 307 ILE A CA 1
ATOM 2341 C C . ILE A 1 307 ? -11.819 7.302 7.539 1.00 98.69 307 ILE A C 1
ATOM 2343 O O . ILE A 1 307 ? -12.669 7.521 8.399 1.00 98.69 307 ILE A O 1
ATOM 2347 N N . GLY A 1 308 ? -10.984 8.242 7.092 1.00 97.75 308 GLY A N 1
ATOM 2348 C CA . GLY A 1 308 ? -11.039 9.636 7.542 1.00 97.75 308 GLY A CA 1
ATOM 2349 C C . GLY A 1 308 ? -12.357 10.297 7.138 1.00 97.75 308 GLY A C 1
ATOM 2350 O O . GLY A 1 308 ? -13.251 10.475 7.968 1.00 97.75 308 GLY A O 1
ATOM 2351 N N . LEU A 1 309 ? -12.498 10.609 5.850 1.00 97.31 309 LEU A N 1
ATOM 2352 C CA . LEU A 1 309 ? -13.719 11.169 5.269 1.00 97.31 309 LEU A CA 1
ATOM 2353 C C . LEU A 1 309 ? -14.416 10.138 4.381 1.00 97.31 309 LEU A C 1
ATOM 2355 O O . LEU A 1 309 ? -13.824 9.636 3.424 1.00 97.31 309 LEU A O 1
ATOM 2359 N N . ASN A 1 310 ? -15.681 9.831 4.669 1.00 98.00 310 ASN A N 1
ATOM 2360 C CA . ASN A 1 310 ? -16.472 8.945 3.825 1.00 98.00 310 ASN A CA 1
ATOM 2361 C C . ASN A 1 310 ? -17.460 9.731 2.949 1.00 98.00 310 ASN A C 1
ATOM 2363 O O . ASN A 1 310 ? -17.941 10.801 3.278 1.00 98.00 310 ASN A O 1
ATOM 2367 N N . SER A 1 311 ? -17.740 9.215 1.767 1.00 96.38 311 SER A N 1
ATOM 2368 C CA . SER A 1 311 ? -18.798 9.661 0.856 1.00 96.38 311 SER A CA 1
ATOM 2369 C C . SER A 1 311 ? -19.288 8.506 -0.024 1.00 96.38 311 SER A C 1
ATOM 2371 O O . SER A 1 311 ? -20.111 8.701 -0.917 1.00 96.38 311 SER A O 1
ATOM 2373 N N . GLY A 1 312 ? -18.779 7.295 0.224 1.00 96.75 312 GLY A N 1
ATOM 2374 C CA . GLY A 1 312 ? -19.106 6.074 -0.497 1.00 96.75 312 GLY A CA 1
ATOM 2375 C C . GLY A 1 312 ? -19.782 5.021 0.384 1.00 96.75 312 GLY A C 1
ATOM 2376 O O . GLY A 1 312 ? -20.227 5.298 1.501 1.00 96.75 312 GLY A O 1
ATOM 2377 N N . ARG A 1 313 ? -19.860 3.792 -0.140 1.00 97.69 313 ARG A N 1
ATOM 2378 C CA . ARG A 1 313 ? -20.435 2.630 0.554 1.00 97.69 313 ARG A CA 1
ATOM 2379 C C . ARG A 1 313 ? -19.331 1.862 1.267 1.00 97.69 313 ARG A C 1
ATOM 2381 O O . ARG A 1 313 ? -18.374 1.441 0.620 1.00 97.69 313 ARG A O 1
ATOM 2388 N N . VAL A 1 314 ? -19.523 1.629 2.560 1.00 98.69 314 VAL A N 1
ATOM 2389 C CA . VAL A 1 314 ? -18.642 0.825 3.411 1.00 98.69 314 VAL A CA 1
ATOM 2390 C C . VAL A 1 314 ? -19.448 -0.331 3.984 1.00 98.69 314 VAL A C 1
ATOM 2392 O O . VAL A 1 314 ? -20.493 -0.107 4.594 1.00 98.69 314 VAL A O 1
ATOM 2395 N N . GLU A 1 315 ? -18.986 -1.561 3.783 1.00 98.56 315 GLU A N 1
ATOM 2396 C CA . GLU A 1 315 ? -19.702 -2.741 4.264 1.00 98.56 315 GLU A CA 1
ATOM 2397 C C . GLU A 1 315 ? -18.764 -3.865 4.685 1.00 98.56 315 GLU A C 1
ATOM 2399 O O . GLU A 1 315 ? -17.737 -4.106 4.049 1.00 98.56 315 GLU A O 1
ATOM 2404 N N . ASN A 1 316 ? -19.136 -4.558 5.762 1.00 98.62 316 ASN A N 1
ATOM 2405 C CA . ASN A 1 316 ? -18.367 -5.657 6.339 1.00 98.62 316 ASN A CA 1
ATOM 2406 C C . ASN A 1 316 ? -16.919 -5.266 6.651 1.00 98.62 316 ASN A C 1
ATOM 2408 O O . ASN A 1 316 ? -15.986 -5.998 6.334 1.00 98.62 316 ASN A O 1
ATOM 2412 N N . CYS A 1 317 ? -16.716 -4.070 7.202 1.00 98.81 317 CYS A N 1
ATOM 2413 C CA . CYS A 1 317 ? -15.383 -3.566 7.502 1.00 98.81 317 CYS A CA 1
ATOM 2414 C C . CYS A 1 317 ? -15.155 -3.382 8.998 1.00 98.81 317 CYS A C 1
ATOM 2416 O O . CYS A 1 317 ? -16.111 -3.181 9.748 1.00 98.81 317 CYS A O 1
ATOM 2418 N N . TYR A 1 318 ? -13.895 -3.393 9.439 1.00 98.88 318 TYR A N 1
ATOM 2419 C CA . TYR A 1 318 ? -13.606 -3.077 10.835 1.00 98.88 318 TYR A CA 1
ATOM 2420 C C . TYR A 1 318 ? -12.289 -2.347 11.108 1.00 98.88 318 TYR A C 1
ATOM 2422 O O . TYR A 1 318 ? -11.375 -2.349 10.284 1.00 98.88 318 TYR A O 1
ATOM 2430 N N . ALA A 1 319 ? -12.198 -1.709 12.278 1.00 98.69 319 ALA A N 1
ATOM 2431 C CA . ALA A 1 319 ? -10.981 -1.056 12.756 1.00 98.69 319 ALA A CA 1
ATOM 2432 C C . ALA A 1 319 ? -10.656 -1.398 14.216 1.00 98.69 319 ALA A C 1
ATOM 2434 O O . ALA A 1 319 ? -11.550 -1.428 15.062 1.00 98.69 319 ALA A O 1
ATOM 2435 N N . THR A 1 320 ? -9.370 -1.606 14.506 1.00 96.38 320 THR A N 1
ATOM 2436 C CA . THR A 1 320 ? -8.857 -1.865 15.867 1.00 96.38 320 THR A CA 1
ATOM 2437 C C . THR A 1 320 ? -7.641 -1.014 16.235 1.00 96.38 320 THR A C 1
ATOM 2439 O O . THR A 1 320 ? -7.243 -0.992 17.395 1.00 96.38 320 THR A O 1
ATOM 2442 N N . GLY A 1 321 ? -7.030 -0.308 15.283 1.00 86.06 321 GLY A N 1
ATOM 2443 C CA . GLY A 1 321 ? -5.818 0.466 15.544 1.00 86.06 321 GLY A CA 1
ATOM 2444 C C . GLY A 1 321 ? -6.051 1.662 16.471 1.00 86.06 321 GLY A C 1
ATOM 2445 O O . GLY A 1 321 ? -7.069 2.351 16.371 1.00 86.06 321 GLY A O 1
ATOM 2446 N N . PHE A 1 322 ? -5.096 1.917 17.369 1.00 87.38 322 PHE A N 1
ATOM 2447 C CA . PHE A 1 322 ? -5.172 3.033 18.310 1.00 87.38 322 PHE A CA 1
ATOM 2448 C C . PHE A 1 322 ? -5.186 4.387 17.593 1.00 87.38 322 PHE A C 1
ATOM 2450 O O . PHE A 1 322 ? -4.453 4.606 16.627 1.00 87.38 322 PHE A O 1
ATOM 2457 N N . ILE A 1 323 ? -5.994 5.321 18.099 1.00 87.12 323 ILE A N 1
ATOM 2458 C CA . ILE A 1 323 ? -6.089 6.684 17.574 1.00 87.12 323 ILE A CA 1
ATOM 2459 C C . ILE A 1 323 ? -5.611 7.655 18.653 1.00 87.12 323 ILE A C 1
ATOM 2461 O O . ILE A 1 323 ? -6.342 7.961 19.605 1.00 87.12 323 ILE A O 1
ATOM 2465 N N . SER A 1 324 ? -4.385 8.157 18.491 1.00 75.25 324 SER A N 1
ATOM 2466 C CA . SER A 1 324 ? -3.845 9.212 19.348 1.00 75.25 324 SER A CA 1
ATOM 2467 C C . SER A 1 324 ? -4.527 10.546 19.026 1.00 75.25 324 SER A C 1
ATOM 2469 O O . SER A 1 324 ? -4.853 10.810 17.869 1.00 75.25 324 SER A O 1
ATOM 2471 N N . GLY A 1 325 ? -4.776 11.367 20.050 1.00 59.12 325 GLY A N 1
ATOM 2472 C CA . GLY A 1 325 ? -5.588 12.584 19.952 1.00 59.12 325 GLY A CA 1
ATOM 2473 C C . GLY A 1 325 ? -5.158 13.596 18.875 1.00 59.12 325 GLY A C 1
ATOM 2474 O O . GLY A 1 325 ? -4.019 13.618 18.425 1.00 59.12 325 GLY A O 1
ATOM 2475 N N . GLY A 1 326 ? -6.094 14.480 18.513 1.00 66.75 326 GLY A N 1
ATOM 2476 C CA . GLY A 1 326 ? -5.918 15.519 17.492 1.00 66.75 326 GLY A CA 1
ATOM 2477 C C . GLY A 1 326 ? -6.837 15.273 16.299 1.00 66.75 326 GLY A C 1
ATOM 2478 O O . GLY A 1 326 ? -6.670 14.316 15.554 1.00 66.75 326 GLY A O 1
ATOM 2479 N N . GLY A 1 327 ? -7.866 16.104 16.170 1.00 68.69 327 GLY A N 1
ATOM 2480 C CA . GLY A 1 327 ? -8.914 15.971 15.164 1.00 68.69 327 GLY A CA 1
ATOM 2481 C C . GLY A 1 327 ? -10.169 16.709 15.617 1.00 68.69 327 GLY A C 1
ATOM 2482 O O . GLY A 1 327 ? -10.500 16.683 16.803 1.00 68.69 327 GLY A O 1
ATOM 2483 N N . ILE A 1 328 ? -10.864 17.383 14.703 1.00 85.62 328 ILE A N 1
ATOM 2484 C CA . ILE A 1 328 ? -12.157 18.018 15.012 1.00 85.62 328 ILE A CA 1
ATOM 2485 C C . ILE A 1 328 ? -13.255 16.949 15.077 1.00 85.62 328 ILE A C 1
ATOM 2487 O O . ILE A 1 328 ? -14.116 16.983 15.955 1.00 85.62 328 ILE A O 1
ATOM 2491 N N . LEU A 1 329 ? -13.200 15.982 14.161 1.00 91.31 329 LEU A N 1
ATOM 2492 C CA . LEU A 1 329 ? -14.140 14.881 14.013 1.00 91.31 329 LEU A CA 1
ATOM 2493 C C . LEU A 1 329 ? -13.357 13.569 14.009 1.00 91.31 329 LEU A C 1
ATOM 2495 O O . LEU A 1 329 ? -12.750 13.185 13.010 1.00 91.31 329 LEU A O 1
ATOM 2499 N N . VAL A 1 330 ? -13.344 12.907 15.165 1.00 94.75 330 VAL A N 1
ATOM 2500 C CA . VAL A 1 330 ? -12.596 11.667 15.389 1.00 94.75 330 VAL A CA 1
ATOM 2501 C C . VAL A 1 330 ? -13.573 10.538 15.675 1.00 94.75 330 VAL A C 1
ATOM 2503 O O . VAL A 1 330 ? -14.340 10.614 16.636 1.00 94.75 330 VAL A O 1
ATOM 2506 N N . GLY A 1 331 ? -13.524 9.484 14.866 1.00 95.62 331 GLY A N 1
ATOM 2507 C CA . GLY A 1 331 ? -14.349 8.298 15.036 1.00 95.62 331 GLY A CA 1
ATOM 2508 C C . GLY A 1 331 ? -13.545 7.007 15.086 1.00 95.62 331 GLY A C 1
ATOM 2509 O O . GLY A 1 331 ? -12.483 6.896 14.483 1.00 95.62 331 GLY A O 1
ATOM 2510 N N . GLY A 1 332 ? -14.071 6.005 15.790 1.00 96.56 332 GLY A N 1
ATOM 2511 C CA . GLY A 1 332 ? -13.438 4.688 15.871 1.00 96.56 332 GLY A CA 1
ATOM 2512 C C . GLY A 1 332 ? -13.345 3.964 14.522 1.00 96.56 332 GLY A C 1
ATOM 2513 O O . GLY A 1 332 ? -12.332 3.335 14.242 1.00 96.56 332 GLY A O 1
ATOM 2514 N N . LEU A 1 333 ? -14.347 4.120 13.645 1.00 98.25 333 LEU A N 1
ATOM 2515 C CA . LEU A 1 333 ? -14.349 3.558 12.288 1.00 98.25 333 LEU A CA 1
ATOM 2516 C C . LEU A 1 333 ? -14.224 4.645 11.209 1.00 98.25 333 LEU A C 1
ATOM 2518 O O . LEU A 1 333 ? -13.260 4.666 10.445 1.00 98.25 333 LEU A O 1
ATOM 2522 N N . ILE A 1 334 ? -15.208 5.544 11.160 1.00 98.19 334 ILE A N 1
ATOM 2523 C CA . ILE A 1 334 ? -15.318 6.664 10.221 1.00 98.19 334 ILE A CA 1
ATOM 2524 C C . ILE A 1 334 ? -15.167 7.990 10.968 1.00 98.19 334 ILE A C 1
ATOM 2526 O O . ILE A 1 334 ? -15.840 8.190 11.988 1.00 98.19 334 ILE A O 1
ATOM 2530 N N . GLY A 1 335 ? -14.336 8.894 10.444 1.00 95.81 335 GLY A N 1
ATOM 2531 C CA . GLY A 1 335 ? -14.150 10.243 10.986 1.00 95.81 335 GLY A CA 1
ATOM 2532 C C . GLY A 1 335 ? -15.310 11.192 10.670 1.00 95.81 335 GLY A C 1
ATOM 2533 O O . GLY A 1 335 ? -15.848 11.818 11.581 1.00 95.81 335 GLY A O 1
ATOM 2534 N N . GLY A 1 336 ? -15.744 11.266 9.405 1.00 93.56 336 GLY A N 1
ATOM 2535 C CA . GLY A 1 336 ? -16.846 12.133 8.961 1.00 93.56 336 GLY A CA 1
ATOM 2536 C C . GLY A 1 336 ? -17.645 11.605 7.764 1.00 93.56 336 GLY A C 1
ATOM 2537 O O . GLY A 1 336 ? -17.213 10.683 7.074 1.00 93.56 336 GLY A O 1
ATOM 2538 N N . ASP A 1 337 ? -18.820 12.207 7.545 1.00 85.81 337 ASP A N 1
ATOM 2539 C CA . ASP A 1 337 ? -19.719 11.997 6.396 1.00 85.81 337 ASP A CA 1
ATOM 2540 C C . ASP A 1 337 ? -20.040 10.521 6.075 1.00 85.81 337 ASP A C 1
ATOM 2542 O O . ASP A 1 337 ? -19.825 10.023 4.976 1.00 85.81 337 ASP A O 1
ATOM 2546 N N . PRO A 1 338 ? -20.633 9.765 7.012 1.00 72.00 338 PRO A N 1
ATOM 2547 C CA . PRO A 1 338 ? -20.708 8.309 6.915 1.00 72.00 338 PRO A CA 1
ATOM 2548 C C . PRO A 1 338 ? -21.483 7.793 5.696 1.00 72.00 338 PRO A C 1
ATOM 2550 O O . PRO A 1 338 ? -21.283 6.643 5.333 1.00 72.00 338 PRO A O 1
ATOM 2553 N N . GLN A 1 339 ? -22.347 8.592 5.058 1.00 82.19 339 GLN A N 1
ATOM 2554 C CA . GLN A 1 339 ? -23.270 8.151 4.003 1.00 82.19 339 GLN A CA 1
ATOM 2555 C C . GLN A 1 339 ? -23.856 6.757 4.286 1.00 82.19 339 GLN A C 1
ATOM 2557 O O . GLN A 1 339 ? -24.744 6.645 5.127 1.00 82.19 339 GLN A O 1
ATOM 2562 N N . THR A 1 340 ? -23.373 5.702 3.614 1.00 92.00 340 THR A N 1
ATOM 2563 C CA . THR A 1 340 ? -23.802 4.314 3.848 1.00 92.00 340 THR A CA 1
ATOM 2564 C C . THR A 1 340 ? -22.675 3.497 4.477 1.00 92.00 340 THR A C 1
ATOM 2566 O O . THR A 1 340 ? -21.726 3.117 3.790 1.00 92.00 340 THR A O 1
ATOM 2569 N N . VAL A 1 341 ? -22.826 3.179 5.765 1.00 97.44 341 VAL A N 1
ATOM 2570 C CA . VAL A 1 341 ? -21.983 2.223 6.499 1.00 97.44 341 VAL A CA 1
ATOM 2571 C C . VAL A 1 341 ? -22.874 1.114 7.043 1.00 97.44 341 VAL A C 1
ATOM 2573 O O . VAL A 1 341 ? -23.791 1.393 7.814 1.00 97.44 341 VAL A O 1
ATOM 2576 N N . THR A 1 342 ? -22.622 -0.131 6.652 1.00 97.69 342 THR A N 1
ATOM 2577 C CA . THR A 1 342 ? -23.436 -1.294 7.046 1.00 97.69 342 THR A CA 1
ATOM 2578 C C . THR A 1 342 ? -22.559 -2.429 7.557 1.00 97.69 342 THR A C 1
ATOM 2580 O O . THR A 1 342 ? -21.457 -2.631 7.050 1.00 97.69 342 THR A O 1
ATOM 2583 N N . ASN A 1 343 ? -23.025 -3.168 8.569 1.00 97.75 343 ASN A N 1
ATOM 2584 C CA . ASN A 1 343 ? -22.346 -4.354 9.117 1.00 97.75 343 ASN A CA 1
ATOM 2585 C C . ASN A 1 343 ? -20.846 -4.133 9.386 1.00 97.75 343 ASN A C 1
ATOM 2587 O O . ASN A 1 343 ? -20.020 -4.984 9.070 1.00 97.75 343 ASN A O 1
ATOM 2591 N N . SER A 1 344 ? -20.485 -2.944 9.870 1.00 98.56 344 SER A N 1
ATOM 2592 C CA . SER A 1 344 ? -19.093 -2.529 10.038 1.00 98.56 344 SER A CA 1
ATOM 2593 C C . SER A 1 344 ? -18.861 -2.016 11.450 1.00 98.56 344 SER A C 1
ATOM 2595 O O . SER A 1 344 ? -19.718 -1.324 12.006 1.00 98.56 344 SER A O 1
ATOM 2597 N N . TYR A 1 345 ? -17.705 -2.353 12.014 1.00 98.75 345 TYR A N 1
ATOM 2598 C CA . TYR A 1 345 ? -17.484 -2.302 13.456 1.00 98.75 345 TYR A CA 1
ATOM 2599 C C . TYR A 1 345 ? -16.151 -1.666 13.823 1.00 98.75 345 TYR A C 1
ATOM 2601 O O . TYR A 1 345 ? -15.185 -1.761 13.077 1.00 98.75 345 TYR A O 1
ATOM 2609 N N . TRP A 1 346 ? -16.054 -1.068 15.001 1.00 98.62 346 TRP A N 1
ATOM 2610 C CA . TRP A 1 346 ? -14.749 -0.771 15.585 1.00 98.62 346 TRP A CA 1
ATOM 2611 C C . TRP A 1 346 ? -14.677 -1.280 17.011 1.00 98.62 346 TRP A C 1
ATOM 2613 O O . TRP A 1 346 ? -15.691 -1.369 17.708 1.00 98.62 346 TRP A O 1
ATOM 2623 N N . ASP A 1 347 ? -13.459 -1.578 17.434 1.00 97.94 347 ASP A N 1
ATOM 2624 C CA . ASP A 1 347 ? -13.180 -1.922 18.815 1.00 97.94 347 ASP A CA 1
ATOM 2625 C C . ASP A 1 347 ? -13.067 -0.648 19.664 1.00 97.94 347 ASP A C 1
ATOM 2627 O O . ASP A 1 347 ? -12.188 0.191 19.442 1.00 97.94 347 ASP A O 1
ATOM 2631 N N . VAL A 1 348 ? -13.977 -0.466 20.621 1.00 95.25 348 VAL A N 1
ATOM 2632 C CA . VAL A 1 348 ? -14.028 0.747 21.457 1.00 95.25 348 VAL A CA 1
ATOM 2633 C C . VAL A 1 348 ? -12.868 0.843 22.452 1.00 95.25 348 VAL A C 1
ATOM 2635 O O . VAL A 1 348 ? -12.546 1.946 22.898 1.00 95.25 348 VAL A O 1
ATOM 2638 N N . GLU A 1 349 ? -12.251 -0.287 22.798 1.00 89.25 349 GLU A N 1
ATOM 2639 C CA . GLU A 1 349 ? -11.178 -0.400 23.784 1.00 89.25 349 GLU A CA 1
ATOM 2640 C C . GLU A 1 349 ? -9.829 -0.142 23.107 1.00 89.25 349 GLU A C 1
ATOM 2642 O O . GLU A 1 349 ? -9.099 0.756 23.528 1.00 89.25 349 GLU A O 1
ATOM 2647 N N . THR A 1 350 ? -9.532 -0.820 21.994 1.00 86.56 350 THR A N 1
ATOM 2648 C CA . THR A 1 350 ? -8.223 -0.697 21.327 1.00 86.56 350 THR A CA 1
ATOM 2649 C C . THR A 1 350 ? -8.075 0.588 20.513 1.00 86.56 350 THR A C 1
ATOM 2651 O O . THR A 1 350 ? -6.999 1.184 20.479 1.00 86.56 350 THR A O 1
ATOM 2654 N N . THR A 1 351 ? -9.152 1.082 19.891 1.00 88.06 351 THR A N 1
ATOM 2655 C CA . THR A 1 351 ? -9.114 2.394 19.214 1.00 88.06 351 THR A CA 1
ATOM 2656 C C . THR A 1 351 ? -9.099 3.558 20.214 1.00 88.06 351 THR A C 1
ATOM 2658 O O . THR A 1 351 ? -8.782 4.699 19.858 1.00 88.06 351 THR A O 1
ATOM 2661 N N . GLY A 1 352 ? -9.491 3.296 21.467 1.00 88.25 352 GLY A N 1
ATOM 2662 C CA . GLY A 1 352 ? -9.726 4.306 22.494 1.00 88.25 352 GLY A CA 1
ATOM 2663 C C . GLY A 1 352 ? -10.891 5.252 22.174 1.00 88.25 352 GLY A C 1
ATOM 2664 O O . GLY A 1 352 ? -10.931 6.366 22.705 1.00 88.25 352 GLY A O 1
ATOM 2665 N N . ARG A 1 353 ? -11.807 4.875 21.267 1.00 91.94 353 ARG A N 1
ATOM 2666 C CA . ARG A 1 353 ? -12.936 5.710 20.821 1.00 91.94 353 ARG A CA 1
ATOM 2667 C C . ARG A 1 353 ? -14.285 5.069 21.134 1.00 91.94 353 ARG A C 1
ATOM 2669 O O . ARG A 1 353 ? -14.594 3.969 20.692 1.00 91.94 353 ARG A O 1
ATOM 2676 N N . THR A 1 354 ? -15.163 5.829 21.783 1.00 94.69 354 THR A N 1
ATOM 2677 C CA . THR A 1 354 ? -16.546 5.408 22.075 1.00 94.69 354 THR A CA 1
ATOM 2678 C C . THR A 1 354 ? -17.568 5.867 21.032 1.00 94.69 354 THR A C 1
ATOM 2680 O O . THR A 1 354 ? -18.722 5.451 21.086 1.00 94.69 354 THR A O 1
ATOM 2683 N N . ILE A 1 355 ? -17.167 6.721 20.084 1.00 95.00 355 ILE A N 1
ATOM 2684 C CA . ILE A 1 355 ? -18.034 7.272 19.036 1.00 95.00 355 ILE A CA 1
ATOM 2685 C C . ILE A 1 355 ? -17.405 7.100 17.654 1.00 95.00 355 ILE A C 1
ATOM 2687 O O . ILE A 1 355 ? -16.184 7.030 17.514 1.00 95.00 355 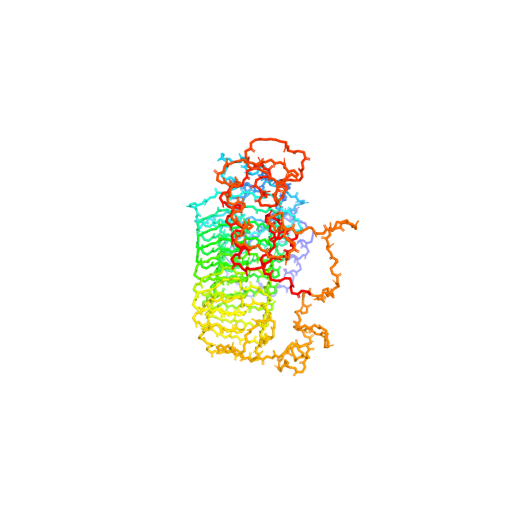ILE A O 1
ATOM 2691 N N . SER A 1 356 ? -18.245 7.080 16.624 1.00 96.81 356 SER A N 1
ATOM 2692 C CA . SER A 1 356 ? -17.838 7.171 15.225 1.00 96.81 356 SER A CA 1
ATOM 2693 C C . SER A 1 356 ? -18.959 7.789 14.398 1.00 96.81 356 SER A C 1
ATOM 2695 O O . SER A 1 356 ? -20.124 7.714 14.787 1.00 96.81 356 SER A O 1
ATOM 2697 N N . ALA A 1 357 ? -18.618 8.397 13.259 1.00 96.62 357 ALA A N 1
ATOM 2698 C CA . ALA A 1 357 ? -19.619 8.937 12.351 1.00 96.62 357 ALA A CA 1
ATOM 2699 C C . ALA A 1 357 ? -20.510 7.833 11.747 1.00 96.62 357 ALA A C 1
ATOM 2701 O O . ALA A 1 357 ? -21.670 8.089 11.444 1.00 96.62 357 ALA A O 1
ATOM 2702 N N . GLY A 1 358 ? -20.003 6.603 11.602 1.00 96.75 358 GLY A N 1
ATOM 2703 C CA . GLY A 1 358 ? -20.773 5.458 11.117 1.00 96.75 358 GLY A CA 1
ATOM 2704 C C . GLY A 1 358 ? -20.193 4.118 11.569 1.00 96.75 358 GLY A C 1
ATOM 2705 O O . GLY A 1 358 ? -19.036 4.048 11.976 1.00 96.75 358 GLY A O 1
ATOM 2706 N N . GLY A 1 359 ? -21.006 3.063 11.474 1.00 97.00 359 GLY A N 1
ATOM 2707 C CA . GLY A 1 359 ? -20.709 1.731 12.013 1.00 97.00 359 GLY A CA 1
ATOM 2708 C C . GLY A 1 359 ? -21.185 1.553 13.458 1.00 97.00 359 GLY A C 1
ATOM 2709 O O . GLY A 1 359 ? -21.833 2.437 14.020 1.00 97.00 359 GLY A O 1
ATOM 2710 N N . GLU A 1 360 ? -20.834 0.422 14.069 1.00 97.88 360 GLU A N 1
ATOM 2711 C CA . GLU A 1 360 ? -21.159 0.105 15.465 1.00 97.88 360 GLU A CA 1
ATOM 2712 C C . GLU A 1 360 ? -19.909 -0.189 16.303 1.00 97.88 360 GLU A C 1
ATOM 2714 O O . GLU A 1 360 ? -19.065 -0.999 15.924 1.00 97.88 360 GLU A O 1
ATOM 2719 N N . GLY A 1 361 ? -19.815 0.430 17.479 1.00 98.25 361 GLY A N 1
ATOM 2720 C CA . GLY A 1 361 ? -18.763 0.127 18.444 1.00 98.25 361 GLY A CA 1
ATOM 2721 C C . GLY A 1 361 ? -19.056 -1.179 19.175 1.00 98.25 361 GLY A C 1
ATOM 2722 O O . GLY A 1 361 ? -20.192 -1.410 19.597 1.00 98.25 361 GLY A O 1
ATOM 2723 N N . LYS A 1 362 ? -18.032 -2.015 19.333 1.00 98.56 362 LYS A N 1
ATOM 2724 C CA . LYS A 1 362 ? -18.063 -3.272 20.088 1.00 98.56 362 LYS A CA 1
ATOM 2725 C C . LYS A 1 362 ? -16.860 -3.328 21.025 1.00 98.56 362 LYS A C 1
ATOM 2727 O O . LYS A 1 362 ? -15.833 -2.713 20.756 1.00 98.56 362 LYS A O 1
ATOM 2732 N N . THR A 1 363 ? -16.997 -4.040 22.132 1.00 97.81 363 THR A N 1
ATOM 2733 C CA . THR A 1 363 ? -15.865 -4.372 23.015 1.00 97.81 363 THR A CA 1
ATOM 2734 C C . THR A 1 363 ? -14.921 -5.362 22.334 1.00 97.81 363 THR A C 1
ATOM 2736 O O . THR A 1 363 ? -15.341 -6.085 21.426 1.00 97.81 363 THR A O 1
ATOM 2739 N N . THR A 1 364 ? -13.679 -5.476 22.807 1.00 92.69 364 THR A N 1
ATOM 2740 C CA . THR A 1 364 ? -12.737 -6.491 22.316 1.00 92.69 364 THR A CA 1
ATOM 2741 C C . THR A 1 364 ? -13.295 -7.896 22.470 1.00 92.69 364 THR A C 1
ATOM 2743 O O . THR A 1 364 ? -13.180 -8.716 21.561 1.00 92.69 364 THR A O 1
ATOM 2746 N N . ALA A 1 365 ? -13.971 -8.179 23.584 1.00 95.19 365 ALA A N 1
ATOM 2747 C CA . ALA A 1 365 ? -14.602 -9.477 23.799 1.00 95.19 365 ALA A CA 1
ATOM 2748 C C . ALA A 1 365 ? -15.667 -9.789 22.733 1.00 95.19 365 ALA A C 1
ATOM 2750 O O . ALA A 1 365 ? -15.684 -10.897 22.202 1.00 95.19 365 ALA A O 1
ATOM 2751 N N . GLU A 1 366 ? -16.526 -8.822 22.391 1.00 98.31 366 GLU A N 1
ATOM 2752 C CA . GLU A 1 366 ? -17.542 -8.974 21.339 1.00 98.31 366 GLU A CA 1
ATOM 2753 C C . GLU A 1 366 ? -16.912 -9.091 19.946 1.00 98.31 366 GLU A C 1
ATOM 2755 O O . GLU A 1 366 ? -17.339 -9.928 19.154 1.00 98.31 366 GLU A O 1
ATOM 2760 N N . MET A 1 367 ? -15.878 -8.303 19.646 1.00 97.38 367 MET A N 1
ATOM 2761 C CA . MET A 1 367 ? -15.149 -8.356 18.371 1.00 97.38 367 MET A CA 1
ATOM 2762 C C . MET A 1 367 ? -14.426 -9.696 18.144 1.00 97.38 367 MET A C 1
ATOM 2764 O O . MET A 1 367 ? -14.086 -10.038 17.016 1.00 97.38 367 MET A O 1
ATOM 2768 N N . LYS A 1 368 ? -14.216 -10.489 19.197 1.00 96.94 368 LYS A N 1
ATOM 2769 C CA . LYS A 1 368 ? -13.659 -11.847 19.107 1.00 96.94 368 LYS A CA 1
ATOM 2770 C C . LYS A 1 368 ? -14.724 -12.951 19.047 1.00 96.94 368 LYS A C 1
ATOM 2772 O O . LYS A 1 368 ? -14.383 -14.122 19.186 1.00 96.94 368 LYS A O 1
ATOM 2777 N N . GLN A 1 369 ? -16.001 -12.599 18.852 1.00 97.88 369 GLN A N 1
ATOM 2778 C CA . GLN A 1 369 ? -17.102 -13.554 18.654 1.00 97.88 369 GLN A CA 1
ATOM 2779 C C . GLN A 1 369 ? -17.592 -13.539 17.209 1.00 97.88 369 GLN A C 1
ATOM 2781 O O . GLN A 1 369 ? -18.000 -12.486 16.711 1.00 97.88 369 GLN A O 1
ATOM 2786 N N . GLN A 1 370 ? -17.701 -14.701 16.555 1.00 97.62 370 GLN A N 1
ATOM 2787 C CA . GLN A 1 370 ? -18.248 -14.768 15.192 1.00 97.62 370 GLN A CA 1
ATOM 2788 C C . GLN A 1 370 ? -19.691 -14.238 15.133 1.00 97.62 370 GLN A C 1
ATOM 2790 O O . GLN A 1 370 ? -20.092 -13.605 14.158 1.00 97.62 370 GLN A O 1
ATOM 2795 N N . ALA A 1 371 ? -20.469 -14.453 16.200 1.00 97.44 371 ALA A N 1
ATOM 2796 C CA . ALA A 1 371 ? -21.866 -14.029 16.302 1.00 97.44 371 ALA A CA 1
ATOM 2797 C C . ALA A 1 371 ? -22.073 -12.501 16.232 1.00 97.44 371 ALA A C 1
ATOM 2799 O O . ALA A 1 371 ? -23.186 -12.057 15.949 1.00 97.44 371 ALA A O 1
ATOM 2800 N N . THR A 1 372 ? -21.028 -11.702 16.467 1.00 98.06 372 THR A N 1
ATOM 2801 C CA . THR A 1 372 ? -21.068 -10.235 16.341 1.00 98.06 372 THR A CA 1
ATOM 2802 C C . THR A 1 372 ? -21.211 -9.785 14.887 1.00 98.06 372 THR A C 1
ATOM 2804 O O . THR A 1 372 ? -21.817 -8.748 14.612 1.00 98.06 372 THR A O 1
ATOM 2807 N N . TYR A 1 373 ? -20.697 -10.581 13.951 1.00 97.75 373 TYR A N 1
ATOM 2808 C CA . TYR A 1 373 ? -20.543 -10.239 12.541 1.00 97.75 373 TYR A CA 1
ATOM 2809 C C . TYR A 1 373 ? -21.717 -10.762 11.708 1.00 97.75 373 TYR A C 1
ATOM 2811 O O . TYR A 1 373 ? -21.616 -11.746 10.971 1.00 97.75 373 TYR A O 1
ATOM 2819 N N . VAL A 1 374 ? -22.867 -10.102 11.854 1.00 91.69 374 VAL A N 1
ATOM 2820 C CA . VAL A 1 374 ? -24.100 -10.461 11.139 1.00 91.69 374 VAL A CA 1
ATOM 2821 C C . VAL A 1 374 ? -23.917 -10.252 9.632 1.00 91.69 374 VAL A C 1
ATOM 2823 O O . VAL A 1 374 ? -23.396 -9.228 9.198 1.00 91.69 374 VAL A O 1
ATOM 2826 N N . ASP A 1 375 ? -24.354 -11.233 8.838 1.00 93.38 375 ASP A N 1
ATOM 2827 C CA . ASP A 1 375 ? -24.265 -11.264 7.367 1.00 93.38 375 ASP A CA 1
ATOM 2828 C C . ASP A 1 375 ? -22.837 -11.281 6.778 1.00 93.38 375 ASP A C 1
ATOM 2830 O O . ASP A 1 375 ? -22.657 -11.078 5.574 1.00 93.38 375 ASP A O 1
ATOM 2834 N N . TRP A 1 376 ? -21.812 -11.572 7.586 1.00 98.06 376 TRP A N 1
ATOM 2835 C CA . TRP A 1 376 ? -20.454 -11.807 7.084 1.00 98.06 376 TRP A CA 1
ATOM 2836 C C . TRP A 1 376 ? -20.293 -13.244 6.565 1.00 98.06 376 TRP A C 1
ATOM 2838 O O . TRP A 1 376 ? -20.796 -14.204 7.153 1.00 98.06 376 TRP A O 1
ATOM 2848 N N . ASP A 1 3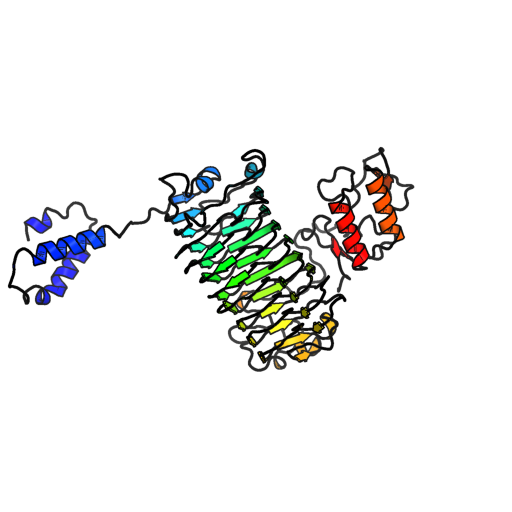77 ? -19.555 -13.410 5.463 1.00 98.00 377 ASP A N 1
ATOM 2849 C CA . ASP A 1 377 ? -19.277 -14.722 4.865 1.00 98.00 377 ASP A CA 1
ATOM 2850 C C . ASP A 1 377 ? -18.033 -15.377 5.493 1.00 98.00 377 ASP A C 1
ATOM 2852 O O . ASP A 1 377 ? -16.910 -15.218 5.007 1.00 98.00 377 ASP A O 1
ATOM 2856 N N . PHE A 1 378 ? -18.245 -16.160 6.553 1.00 97.50 378 PHE A N 1
ATOM 2857 C CA . PHE A 1 378 ? -17.205 -16.992 7.178 1.00 97.50 378 PHE A CA 1
ATOM 2858 C C . PHE A 1 378 ? -16.935 -18.322 6.451 1.00 97.50 378 PHE A C 1
ATOM 2860 O O . PHE A 1 378 ? -16.121 -19.126 6.901 1.00 97.50 378 PHE A O 1
ATOM 2867 N N . ALA A 1 379 ? -17.628 -18.597 5.341 1.00 95.31 379 ALA A N 1
ATOM 2868 C CA . ALA A 1 379 ? -17.364 -19.781 4.531 1.00 95.31 379 ALA A CA 1
ATOM 2869 C C . ALA A 1 379 ? -16.282 -19.512 3.476 1.00 95.31 379 ALA A C 1
ATOM 2871 O O . ALA A 1 379 ? -15.499 -20.411 3.173 1.00 95.31 379 ALA A O 1
ATOM 2872 N N . ASN A 1 380 ? -16.238 -18.295 2.917 1.00 96.00 380 ASN A N 1
ATOM 2873 C CA . ASN A 1 380 ? -15.368 -17.983 1.777 1.00 96.00 380 ASN A CA 1
ATOM 2874 C C . ASN A 1 380 ? -14.480 -16.745 1.949 1.00 96.00 380 ASN A C 1
ATOM 2876 O O . ASN A 1 380 ? -13.514 -16.612 1.196 1.00 96.00 380 ASN A O 1
ATOM 2880 N N . ILE A 1 381 ? -14.802 -15.831 2.871 1.00 97.81 381 ILE A N 1
ATOM 2881 C CA . ILE A 1 381 ? -14.113 -14.534 2.975 1.00 97.81 381 ILE A CA 1
ATOM 2882 C C . ILE A 1 381 ? -13.376 -14.402 4.296 1.00 97.81 381 ILE A C 1
ATOM 2884 O O . ILE A 1 381 ? -12.189 -14.088 4.296 1.00 97.81 381 ILE A O 1
ATOM 2888 N N . TRP A 1 382 ? -14.069 -14.638 5.402 1.00 98.06 382 TRP A N 1
ATOM 2889 C CA . TRP A 1 382 ? -13.555 -14.406 6.743 1.00 98.06 382 TRP A CA 1
ATOM 2890 C C . TRP A 1 382 ? -13.302 -15.716 7.482 1.00 98.06 382 TRP A C 1
ATOM 2892 O O . TRP A 1 382 ? -13.955 -16.728 7.242 1.00 98.06 382 TRP A O 1
ATOM 2902 N N . GLN A 1 383 ? -12.371 -15.679 8.421 1.00 96.56 383 GLN A N 1
ATOM 2903 C CA . GLN A 1 383 ? -12.168 -16.684 9.453 1.00 96.56 383 GLN A CA 1
ATOM 2904 C C . GLN A 1 383 ? -12.027 -15.980 10.798 1.00 96.56 383 GLN A C 1
ATOM 2906 O O . GLN A 1 383 ? -11.694 -14.800 10.847 1.00 96.56 383 GLN A O 1
ATOM 2911 N N . ILE A 1 384 ? -12.311 -16.686 11.885 1.00 94.69 384 ILE A N 1
ATOM 2912 C CA . ILE A 1 384 ? -12.147 -16.183 13.247 1.00 94.69 384 ILE A CA 1
ATOM 2913 C C . ILE A 1 384 ? -11.879 -17.361 14.178 1.00 94.69 384 ILE A C 1
ATOM 2915 O O . ILE A 1 384 ? -12.478 -18.428 14.020 1.00 94.69 384 ILE A O 1
ATOM 2919 N N . ILE A 1 385 ? -10.980 -17.167 15.138 1.00 93.12 385 ILE A N 1
ATOM 2920 C CA . ILE A 1 385 ? -10.762 -18.100 16.238 1.00 93.12 385 ILE A CA 1
ATOM 2921 C C . ILE A 1 385 ? -11.542 -17.567 17.436 1.00 93.12 385 ILE A C 1
ATOM 2923 O O . ILE A 1 385 ? -11.195 -16.528 17.999 1.00 93.12 385 ILE A O 1
ATOM 2927 N N . GLU A 1 386 ? -12.625 -18.260 17.789 1.00 94.25 386 GLU A N 1
ATOM 2928 C CA . GLU A 1 386 ? -13.563 -17.831 18.831 1.00 94.25 386 GLU A CA 1
ATOM 2929 C C . GLU A 1 386 ? -12.858 -17.488 20.149 1.00 94.25 386 GLU A C 1
ATOM 2931 O O . GLU A 1 386 ? -12.195 -18.336 20.744 1.00 94.25 386 GLU A O 1
ATOM 2936 N N . ASN A 1 387 ? -13.086 -16.268 20.647 1.00 91.62 387 ASN A N 1
ATOM 2937 C CA . ASN A 1 387 ? -12.470 -15.672 21.843 1.00 91.62 387 ASN A CA 1
ATOM 2938 C C . ASN A 1 387 ? -10.968 -15.347 21.742 1.00 91.62 387 ASN A C 1
ATOM 2940 O O . ASN A 1 387 ? -10.425 -14.758 22.677 1.00 91.62 387 ASN A O 1
ATOM 2944 N N . GLU A 1 388 ? -10.294 -15.681 20.643 1.00 88.75 388 GLU A N 1
ATOM 2945 C CA . GLU A 1 388 ? -8.842 -15.521 20.511 1.00 88.75 388 GLU A CA 1
ATOM 2946 C C . GLU A 1 388 ? -8.490 -14.404 19.525 1.00 88.75 388 GLU A C 1
ATOM 2948 O O . GLU A 1 388 ? -7.775 -13.464 19.890 1.00 88.75 388 GLU A O 1
ATOM 2953 N N . SER A 1 389 ? -9.059 -14.441 18.316 1.00 92.12 389 SER A N 1
ATOM 2954 C CA . SER A 1 389 ? -8.722 -13.523 17.224 1.00 92.12 389 SER A CA 1
ATOM 2955 C C . SER A 1 389 ? -9.876 -12.586 16.853 1.00 92.12 389 SER A C 1
ATOM 2957 O O . SER A 1 389 ? -11.048 -12.905 17.034 1.00 92.12 389 SER A O 1
ATOM 2959 N N . TYR A 1 390 ? -9.544 -11.444 16.247 1.00 95.50 390 TYR A N 1
ATOM 2960 C CA . TYR A 1 390 ? -10.486 -10.719 15.383 1.00 95.50 390 TYR A CA 1
ATOM 2961 C C . TYR A 1 390 ? -10.749 -11.531 14.097 1.00 95.50 390 TYR A C 1
ATOM 2963 O O . TYR A 1 390 ? -9.958 -12.436 13.790 1.00 95.50 390 TYR A O 1
ATOM 2971 N N . PRO A 1 391 ? -11.802 -11.232 13.308 1.00 97.12 391 PRO A N 1
ATOM 2972 C CA . PRO A 1 391 ? -11.945 -11.813 11.982 1.00 97.12 391 PRO A CA 1
ATOM 2973 C C . PRO A 1 391 ? -10.755 -11.468 11.098 1.00 97.12 391 PRO A C 1
ATOM 2975 O O . PRO A 1 391 ? -10.341 -10.320 11.040 1.00 97.12 391 PRO A O 1
ATOM 2978 N N . TYR A 1 392 ? -10.248 -12.433 10.354 1.00 96.12 392 TYR A N 1
ATOM 2979 C CA . TYR A 1 392 ? -9.169 -12.242 9.396 1.00 96.12 392 TYR A CA 1
ATOM 2980 C C . TYR A 1 392 ? -9.574 -12.832 8.043 1.00 96.12 392 TYR A C 1
ATOM 2982 O O . TYR A 1 392 ? -10.448 -13.695 7.941 1.00 96.12 392 TYR A O 1
ATOM 2990 N N . LEU A 1 393 ? -8.996 -12.308 6.972 1.00 96.06 393 LEU A N 1
ATOM 2991 C CA . LEU A 1 393 ? -9.319 -12.677 5.602 1.00 96.06 393 LEU A CA 1
ATOM 2992 C C . LEU A 1 393 ? -8.763 -14.064 5.283 1.00 96.06 393 LEU A C 1
ATOM 2994 O O . LEU A 1 393 ? -7.567 -14.300 5.384 1.00 96.06 393 LEU A O 1
ATOM 2998 N N . LEU A 1 394 ? -9.601 -14.968 4.782 1.00 94.31 394 LEU A N 1
ATOM 2999 C CA . LEU A 1 394 ? -9.234 -16.353 4.477 1.00 94.31 394 LEU A CA 1
ATOM 3000 C C . LEU A 1 394 ? -7.986 -16.461 3.585 1.00 94.31 394 LEU A C 1
ATOM 3002 O O . LEU A 1 394 ? -7.166 -17.359 3.759 1.00 94.31 394 LEU A O 1
ATOM 3006 N N . TRP A 1 395 ? -7.826 -15.551 2.617 1.00 94.88 395 TRP A N 1
ATOM 3007 C CA . TRP A 1 395 ? -6.682 -15.578 1.701 1.00 94.88 395 TRP A CA 1
ATOM 3008 C C . TRP A 1 395 ? -5.353 -15.220 2.372 1.00 94.88 395 TRP A C 1
ATOM 3010 O O . TRP A 1 395 ? -4.311 -15.564 1.817 1.00 94.88 395 TRP A O 1
ATOM 3020 N N . GLN A 1 396 ? -5.380 -14.530 3.515 1.00 89.12 396 GLN A N 1
ATOM 3021 C CA . GLN A 1 396 ? -4.172 -14.098 4.213 1.00 89.12 396 GLN A CA 1
ATOM 3022 C C . GLN A 1 396 ? -3.551 -15.210 5.069 1.00 89.12 396 GLN A C 1
ATOM 3024 O O . GLN A 1 396 ? -2.393 -15.091 5.458 1.00 89.12 396 GLN A O 1
ATOM 3029 N N . GLY A 1 397 ? -4.295 -16.295 5.311 1.00 81.19 397 GLY A N 1
ATOM 3030 C CA . GLY A 1 397 ? -3.918 -17.347 6.253 1.00 81.19 397 GLY A CA 1
ATOM 3031 C C . GLY A 1 397 ? -4.216 -16.963 7.703 1.00 81.19 397 GLY A C 1
ATOM 3032 O O . GLY A 1 397 ? -4.594 -15.830 7.994 1.00 81.19 397 GLY A O 1
ATOM 3033 N N . GLU A 1 398 ? -4.079 -17.933 8.607 1.00 76.19 398 GLU A N 1
ATOM 3034 C CA . GLU A 1 398 ? -4.203 -17.695 10.046 1.00 76.19 398 GLU A CA 1
ATOM 3035 C C . GLU A 1 398 ? -3.152 -16.659 10.473 1.00 76.19 398 GLU A C 1
ATOM 3037 O O . GLU A 1 398 ? -1.968 -16.846 10.163 1.00 76.19 398 GLU A O 1
ATOM 3042 N N . PRO A 1 399 ? -3.545 -15.552 11.131 1.00 63.06 399 PRO A N 1
ATOM 3043 C CA . PRO A 1 399 ? -2.570 -14.682 11.756 1.00 63.06 399 PRO A CA 1
ATOM 3044 C C . PRO A 1 399 ? -1.793 -15.543 12.744 1.00 63.06 399 PRO A C 1
ATOM 3046 O O . PRO A 1 399 ? -2.398 -16.283 13.519 1.00 63.06 399 PRO A O 1
ATOM 3049 N N . LEU A 1 400 ? -0.459 -15.488 12.679 1.00 45.75 400 LEU A N 1
ATOM 3050 C CA . LEU A 1 400 ? 0.367 -16.174 13.666 1.00 45.75 400 LEU A CA 1
ATOM 3051 C C . LEU A 1 400 ? -0.189 -15.817 15.050 1.00 45.75 400 LEU A C 1
ATOM 3053 O O . LEU A 1 400 ? -0.505 -14.635 15.250 1.00 45.75 400 LEU A O 1
ATOM 3057 N N . PRO A 1 401 ? -0.356 -16.795 15.968 1.00 39.12 401 PRO A N 1
ATOM 3058 C CA . PRO A 1 401 ? -0.739 -16.472 17.329 1.00 39.12 401 PRO A CA 1
ATOM 3059 C C . PRO A 1 401 ? 0.163 -15.332 17.777 1.00 39.12 401 PRO A C 1
ATOM 3061 O O . PRO A 1 401 ? 1.347 -15.325 17.427 1.00 39.12 401 PRO A O 1
ATOM 3064 N N . GLU A 1 402 ? -0.393 -14.356 18.490 1.00 39.91 402 GLU A N 1
ATOM 3065 C CA . GLU A 1 402 ? 0.406 -13.389 19.235 1.00 39.91 402 GLU A CA 1
ATOM 3066 C C . GLU A 1 402 ? 1.191 -14.185 20.289 1.00 39.91 402 GLU A C 1
ATOM 3068 O O . GLU A 1 402 ? 0.854 -14.242 21.466 1.00 39.91 402 GLU A O 1
ATOM 3073 N N . THR A 1 403 ? 2.199 -14.930 19.839 1.00 26.19 403 THR A N 1
ATOM 3074 C CA . THR A 1 403 ? 3.195 -15.564 20.666 1.00 26.19 403 THR A CA 1
ATOM 3075 C C . THR A 1 403 ? 3.921 -14.407 21.302 1.00 26.19 403 THR A C 1
ATOM 3077 O O . THR A 1 403 ? 4.453 -13.559 20.577 1.00 26.19 403 THR A O 1
ATOM 3080 N N . GLU A 1 404 ? 3.912 -14.377 22.635 1.00 31.42 404 GLU A N 1
ATOM 3081 C CA . GLU A 1 404 ? 4.858 -13.616 23.444 1.00 31.42 404 GLU A CA 1
ATOM 3082 C C . GLU A 1 404 ? 6.173 -13.462 22.672 1.00 31.42 404 GLU A C 1
ATOM 3084 O O . GLU A 1 404 ? 6.778 -14.465 22.290 1.00 31.42 404 GLU A O 1
ATOM 3089 N N . GLY A 1 405 ? 6.518 -12.210 22.355 1.00 32.78 405 GLY A N 1
ATOM 3090 C CA . GLY A 1 405 ? 7.572 -11.793 21.432 1.00 32.78 405 GLY A CA 1
ATOM 3091 C C . GLY A 1 405 ? 8.516 -12.887 20.933 1.00 32.78 405 GLY A C 1
ATOM 3092 O O . GLY A 1 405 ? 9.522 -13.187 21.570 1.00 32.78 405 GLY A O 1
ATOM 3093 N N . MET A 1 406 ? 8.263 -13.404 19.732 1.00 25.06 406 MET A N 1
ATOM 3094 C CA . MET A 1 406 ? 9.318 -14.014 18.929 1.00 25.06 406 MET A CA 1
ATOM 3095 C C . MET A 1 406 ? 9.587 -13.116 17.731 1.00 25.06 406 MET A C 1
ATOM 3097 O O . MET A 1 406 ? 8.857 -13.087 16.744 1.00 25.06 406 MET A O 1
ATOM 3101 N N . VAL A 1 407 ? 10.653 -12.334 17.872 1.00 32.12 407 VAL A N 1
ATOM 3102 C CA . VAL A 1 407 ? 11.292 -11.579 16.801 1.00 32.12 407 VAL A CA 1
ATOM 3103 C C . VAL A 1 407 ? 11.731 -12.578 15.728 1.00 32.12 407 VAL A C 1
ATOM 3105 O O . VAL A 1 407 ? 12.648 -13.367 15.957 1.00 32.12 407 VAL A O 1
ATOM 3108 N N . GLU A 1 408 ? 11.120 -12.548 14.545 1.00 27.83 408 GLU A N 1
ATOM 3109 C CA . GLU A 1 408 ? 11.746 -13.155 13.369 1.00 27.83 408 GLU A CA 1
ATOM 3110 C C . GLU A 1 408 ? 13.032 -12.371 13.073 1.00 27.83 408 GLU A C 1
ATOM 3112 O O . GLU A 1 408 ? 13.001 -11.248 12.573 1.00 27.83 408 GLU A O 1
ATOM 3117 N N . GLY A 1 409 ? 14.171 -12.952 13.459 1.00 34.81 409 GLY A N 1
ATOM 3118 C CA . GLY A 1 409 ? 15.507 -12.407 13.212 1.00 34.81 409 GLY A CA 1
ATOM 3119 C C . GLY A 1 409 ? 16.337 -12.073 14.452 1.00 34.81 409 GLY A C 1
ATOM 3120 O O . GLY A 1 409 ? 17.522 -11.789 14.288 1.00 34.81 409 GLY A O 1
ATOM 3121 N N . ALA A 1 410 ? 15.796 -12.160 15.674 1.00 28.75 410 ALA A N 1
ATOM 3122 C CA . ALA A 1 410 ? 16.653 -12.109 16.857 1.00 28.75 410 ALA A CA 1
ATOM 3123 C C . ALA A 1 410 ? 17.302 -13.477 17.053 1.00 28.75 410 ALA A C 1
ATOM 3125 O O . ALA A 1 410 ? 16.654 -14.480 17.350 1.00 28.75 410 ALA A O 1
ATOM 3126 N N . ILE A 1 411 ? 18.616 -13.499 16.895 1.00 31.39 411 ILE A N 1
ATOM 3127 C CA . ILE A 1 411 ? 19.476 -14.490 17.529 1.00 31.39 411 ILE A CA 1
ATOM 3128 C C . ILE A 1 411 ? 19.069 -14.520 19.012 1.00 31.39 411 ILE A C 1
ATOM 3130 O O . ILE A 1 411 ? 19.004 -13.461 19.639 1.00 31.39 411 ILE A O 1
ATOM 3134 N N . GLU A 1 412 ? 18.735 -15.690 19.563 1.00 26.42 412 GLU A N 1
ATOM 3135 C CA . GLU A 1 412 ? 18.431 -15.837 20.993 1.00 26.42 412 GLU A CA 1
ATOM 3136 C C . GLU A 1 412 ? 19.491 -15.097 21.831 1.00 26.42 412 GLU A C 1
ATOM 3138 O O . GLU A 1 412 ? 20.663 -15.478 21.828 1.00 26.42 412 GLU A O 1
ATOM 3143 N N . GLY A 1 413 ? 19.085 -14.037 22.541 1.00 34.38 413 GLY A N 1
ATOM 3144 C CA . GLY A 1 413 ? 19.926 -13.372 23.542 1.00 34.38 413 GLY A CA 1
ATOM 3145 C C . GLY A 1 413 ? 20.088 -11.852 23.452 1.00 34.38 413 GLY A C 1
ATOM 3146 O O . GLY A 1 413 ? 20.674 -11.290 24.378 1.00 34.38 413 GLY A O 1
ATOM 3147 N N . GLU A 1 414 ? 19.581 -11.154 22.430 1.00 40.62 414 GLU A N 1
ATOM 3148 C CA . GLU A 1 414 ? 19.609 -9.680 22.442 1.00 40.62 414 GLU A CA 1
ATOM 3149 C C . GLU A 1 414 ? 18.476 -9.106 23.303 1.00 40.62 414 GLU A C 1
ATOM 3151 O O . GLU A 1 414 ? 17.306 -9.075 22.929 1.00 40.62 414 GLU A O 1
ATOM 3156 N N . ILE A 1 415 ? 18.845 -8.638 24.495 1.00 46.06 415 ILE A N 1
ATOM 3157 C CA . ILE A 1 415 ? 17.999 -7.785 25.330 1.00 46.06 415 ILE A CA 1
ATOM 3158 C C . ILE A 1 415 ? 17.757 -6.487 24.551 1.00 46.06 415 ILE A C 1
ATOM 3160 O O . ILE A 1 415 ? 18.684 -5.685 24.415 1.00 46.06 415 ILE A O 1
ATOM 3164 N N . LEU A 1 416 ? 16.529 -6.277 24.067 1.00 61.16 416 LEU A N 1
ATOM 3165 C CA . LEU A 1 416 ? 16.096 -5.019 23.453 1.00 61.16 416 LEU A CA 1
ATOM 3166 C C . LEU A 1 416 ? 16.339 -3.872 24.447 1.00 61.16 416 LEU A C 1
ATOM 3168 O O . LEU A 1 416 ? 15.736 -3.835 25.522 1.00 61.16 416 LEU A O 1
ATOM 3172 N N . GLN A 1 417 ? 17.275 -2.979 24.123 1.00 77.81 417 GLN A N 1
ATOM 3173 C CA . GLN A 1 417 ? 17.603 -1.833 24.969 1.00 77.81 417 GLN A CA 1
ATOM 3174 C C . GLN A 1 417 ? 16.611 -0.688 24.706 1.00 77.81 417 GLN A C 1
ATOM 3176 O O . GLN A 1 417 ? 16.164 -0.533 23.571 1.00 77.81 417 GLN A O 1
ATOM 3181 N N . PRO A 1 418 ? 16.268 0.120 25.722 1.00 85.56 418 PRO A N 1
ATOM 3182 C CA . PRO A 1 418 ? 15.616 1.412 25.526 1.00 85.56 418 PRO A CA 1
ATOM 3183 C C . PRO A 1 418 ? 16.462 2.335 24.642 1.00 85.56 418 PRO A C 1
ATOM 3185 O O . PRO A 1 418 ? 17.689 2.202 24.576 1.00 85.56 418 PRO A O 1
ATOM 3188 N N . HIS A 1 419 ? 15.803 3.287 23.986 1.00 89.81 419 HIS A N 1
ATOM 3189 C CA . HIS A 1 419 ? 16.467 4.286 23.156 1.00 89.81 419 HIS A CA 1
ATOM 3190 C C . HIS A 1 419 ? 17.519 5.030 23.997 1.00 89.81 419 HIS A C 1
ATOM 3192 O O . HIS A 1 419 ? 17.223 5.416 25.119 1.00 89.81 419 HIS A O 1
ATOM 3198 N N . SER A 1 420 ? 18.736 5.280 23.487 1.00 91.38 420 SER A N 1
ATOM 3199 C CA . SER A 1 420 ? 19.819 5.884 24.305 1.00 91.38 420 SER A CA 1
ATOM 3200 C C . SER A 1 420 ? 19.477 7.244 24.936 1.00 91.38 420 SER A C 1
ATOM 3202 O O . SER A 1 420 ? 20.077 7.624 25.933 1.00 91.38 420 SER A O 1
ATOM 3204 N N . ALA A 1 421 ? 18.511 7.964 24.361 1.00 91.88 421 ALA A N 1
ATOM 3205 C CA . ALA A 1 421 ? 17.994 9.214 24.922 1.00 91.88 421 ALA A CA 1
ATOM 3206 C C . ALA A 1 421 ? 17.110 9.023 26.170 1.00 91.88 421 ALA A C 1
ATOM 3208 O O . ALA A 1 421 ? 16.957 9.966 26.934 1.00 91.88 421 ALA A O 1
ATOM 3209 N N . ASP A 1 422 ? 16.522 7.842 26.362 1.00 89.25 422 ASP A N 1
ATOM 3210 C CA . ASP A 1 422 ? 15.702 7.481 27.519 1.00 89.25 422 ASP A CA 1
ATOM 3211 C C . ASP A 1 422 ? 16.619 7.048 28.670 1.00 89.25 422 ASP A C 1
ATOM 3213 O O . ASP A 1 422 ? 17.090 5.907 28.749 1.00 89.25 422 ASP A O 1
ATOM 3217 N N . GLN A 1 423 ? 16.941 7.997 29.543 1.00 88.19 423 GLN A N 1
ATOM 3218 C CA . GLN A 1 423 ? 17.946 7.805 30.584 1.00 88.19 423 GLN A CA 1
ATOM 3219 C C . GLN A 1 423 ? 17.385 7.004 31.756 1.00 88.19 423 GLN A C 1
ATOM 3221 O O . GLN A 1 423 ? 18.102 6.223 32.391 1.00 88.19 423 GLN A O 1
ATOM 3226 N N . ASN A 1 424 ? 16.103 7.205 32.064 1.00 87.06 424 ASN A N 1
ATOM 3227 C CA . ASN A 1 424 ? 15.434 6.535 33.173 1.00 87.06 424 ASN A CA 1
ATOM 3228 C C . ASN A 1 424 ? 14.848 5.161 32.778 1.00 87.06 424 ASN A C 1
ATOM 3230 O O . ASN A 1 424 ? 14.476 4.395 33.672 1.00 87.06 424 ASN A O 1
ATOM 3234 N N . LYS A 1 425 ? 14.873 4.822 31.480 1.00 88.50 425 LYS A N 1
ATOM 3235 C CA . LYS A 1 425 ? 14.447 3.551 30.880 1.00 88.50 425 LYS A CA 1
ATOM 3236 C C . LYS A 1 425 ? 12.962 3.272 31.085 1.00 88.50 425 LYS A C 1
ATOM 3238 O O . LYS A 1 425 ? 12.579 2.121 31.315 1.00 88.50 425 LYS A O 1
ATOM 3243 N N . ASP A 1 426 ? 12.142 4.317 31.054 1.00 84.44 426 ASP A N 1
ATOM 3244 C CA . ASP A 1 426 ? 10.699 4.218 31.267 1.00 84.44 426 ASP A CA 1
ATOM 3245 C C . ASP A 1 426 ? 9.887 4.100 29.967 1.00 84.44 426 ASP A C 1
ATOM 3247 O O . ASP A 1 426 ? 8.662 4.007 30.035 1.00 84.44 426 ASP A O 1
ATOM 3251 N N . TRP A 1 427 ? 10.548 4.016 28.806 1.00 86.69 427 TRP A N 1
ATOM 3252 C CA . TRP A 1 427 ? 9.956 3.972 27.461 1.00 86.69 427 TRP A CA 1
ATOM 3253 C C . TRP A 1 427 ? 9.297 5.282 27.024 1.00 86.69 427 TRP A C 1
ATOM 3255 O O . TRP A 1 427 ? 8.502 5.313 26.080 1.00 86.69 427 TRP A O 1
ATOM 3265 N N . HIS A 1 428 ? 9.636 6.378 27.698 1.00 87.50 428 HIS A N 1
ATOM 3266 C CA . HIS A 1 428 ? 9.182 7.720 27.388 1.00 87.50 428 HIS A CA 1
ATOM 3267 C C . HIS A 1 428 ? 10.419 8.598 27.202 1.00 87.50 428 HIS A C 1
ATOM 3269 O O . HIS A 1 428 ? 11.396 8.497 27.929 1.00 87.50 428 HIS A O 1
ATOM 3275 N N . ILE A 1 429 ? 10.389 9.481 26.205 1.00 90.12 429 ILE A N 1
ATOM 3276 C CA . ILE A 1 429 ? 11.379 10.557 26.119 1.00 90.12 429 ILE A CA 1
ATOM 3277 C C . ILE A 1 429 ? 10.735 11.775 26.754 1.00 90.12 429 ILE A C 1
ATOM 3279 O O . ILE A 1 429 ? 9.738 12.285 26.244 1.00 90.12 429 ILE A O 1
ATOM 3283 N N . ASN A 1 430 ? 11.278 12.246 27.869 1.00 89.38 430 ASN A N 1
ATOM 3284 C CA . ASN A 1 430 ? 10.821 13.458 28.535 1.00 89.38 430 ASN A CA 1
ATOM 3285 C C . ASN A 1 430 ? 11.566 14.706 28.022 1.00 89.38 430 ASN A C 1
ATOM 3287 O O . ASN A 1 430 ? 12.463 14.645 27.181 1.00 89.38 430 ASN A O 1
ATOM 3291 N N . LEU A 1 431 ? 11.173 15.892 28.502 1.00 90.50 431 LEU A N 1
ATOM 3292 C CA . LEU A 1 431 ? 11.734 17.147 27.991 1.00 90.50 431 LEU A CA 1
ATOM 3293 C C . LEU A 1 431 ? 13.228 17.286 28.318 1.00 90.50 431 LEU A C 1
ATOM 3295 O O . LEU A 1 431 ? 13.974 17.798 27.489 1.00 90.50 431 LEU A O 1
ATOM 3299 N N . SER A 1 432 ? 13.676 16.851 29.500 1.00 91.50 432 SER A N 1
ATOM 3300 C CA . SER A 1 432 ? 15.101 16.884 29.864 1.00 91.50 432 SER A CA 1
ATOM 3301 C C . SER A 1 432 ? 15.941 15.992 28.951 1.00 91.50 432 SER A C 1
ATOM 3303 O O . SER A 1 432 ? 16.990 16.425 28.482 1.00 91.50 432 SER A O 1
ATOM 3305 N N . GLU A 1 433 ? 15.442 14.801 28.636 1.00 94.12 433 GLU A N 1
ATOM 3306 C CA . GLU A 1 433 ? 16.079 13.835 27.736 1.00 94.12 433 GLU A CA 1
ATOM 3307 C C . GLU A 1 433 ? 16.128 14.335 26.291 1.00 94.12 433 GLU A C 1
ATOM 3309 O O . GLU A 1 433 ? 17.176 14.305 25.646 1.00 94.12 433 GLU A O 1
ATOM 3314 N N . LEU A 1 434 ? 15.030 14.912 25.792 1.00 94.94 434 LEU A N 1
ATOM 3315 C CA . LEU A 1 434 ? 15.033 15.543 24.475 1.00 94.94 434 LEU A CA 1
ATOM 3316 C C . LEU A 1 434 ? 16.031 16.710 24.419 1.00 94.94 434 LEU A C 1
ATOM 3318 O O . LEU A 1 434 ? 16.805 16.829 23.467 1.00 94.94 434 LEU A O 1
ATOM 3322 N N . LEU A 1 435 ? 16.028 17.583 25.431 1.00 92.06 435 LEU A N 1
ATOM 3323 C CA . LEU A 1 435 ? 16.944 18.724 25.490 1.00 92.06 435 LEU A CA 1
ATOM 3324 C C . LEU A 1 435 ? 18.406 18.279 25.538 1.00 92.06 435 LEU A C 1
ATOM 3326 O O . LEU A 1 435 ? 19.261 18.981 24.993 1.00 92.06 435 LEU A O 1
ATOM 3330 N N . ARG A 1 436 ? 18.697 17.122 26.138 1.00 91.69 436 ARG A N 1
ATOM 3331 C CA . ARG A 1 436 ? 20.033 16.534 26.126 1.00 91.69 436 ARG A CA 1
ATOM 3332 C C . ARG A 1 436 ? 20.481 16.200 24.705 1.00 91.69 436 ARG A C 1
ATOM 3334 O O . ARG A 1 436 ? 21.548 16.642 24.284 1.00 91.69 436 ARG A O 1
ATOM 3341 N N . VAL A 1 437 ? 19.641 15.534 23.921 1.00 93.94 437 VAL A N 1
ATOM 3342 C CA . VAL A 1 437 ? 19.979 15.201 22.529 1.00 93.94 437 VAL A CA 1
ATOM 3343 C C . VAL A 1 437 ? 20.067 16.447 21.640 1.00 93.94 437 VAL A C 1
ATOM 3345 O O . VAL A 1 437 ? 20.948 16.544 20.786 1.00 93.94 437 VAL A O 1
ATOM 3348 N N . VAL A 1 438 ? 19.239 17.466 21.896 1.00 94.25 438 VAL A N 1
ATOM 3349 C CA . VAL A 1 438 ? 19.351 18.781 21.238 1.00 94.25 438 VAL A CA 1
ATOM 3350 C C . VAL A 1 438 ? 20.724 19.430 21.489 1.00 94.25 438 VAL A C 1
ATOM 3352 O O . VAL A 1 438 ? 21.236 20.130 20.614 1.00 94.25 438 VAL A O 1
ATOM 3355 N N . GLN A 1 439 ? 21.357 19.208 22.648 1.00 92.75 439 GLN A N 1
ATOM 3356 C CA . GLN A 1 439 ? 22.721 19.696 22.901 1.00 92.75 439 GLN A CA 1
ATOM 3357 C C . GLN A 1 439 ? 23.752 18.994 22.011 1.00 92.75 439 GLN A C 1
ATOM 3359 O O . GLN A 1 439 ? 24.619 19.675 21.461 1.00 92.75 439 GLN A O 1
ATOM 3364 N N . LEU A 1 440 ? 23.643 17.669 21.846 1.00 93.88 440 LEU A N 1
ATOM 3365 C CA . LEU A 1 440 ? 24.519 16.889 20.962 1.00 93.88 440 LEU A CA 1
ATOM 3366 C C . LEU A 1 440 ? 24.374 17.359 19.507 1.00 93.88 440 LEU A C 1
ATOM 3368 O O . LEU A 1 440 ? 25.370 17.676 18.858 1.00 93.88 440 LEU A O 1
ATOM 3372 N N . TYR A 1 441 ? 23.130 17.518 19.041 1.00 94.50 441 TYR A N 1
ATOM 3373 C CA . TYR A 1 441 ? 22.807 18.079 17.725 1.00 94.50 441 TYR A CA 1
ATOM 3374 C C . TYR A 1 441 ? 23.436 19.468 17.512 1.00 94.50 441 TYR A C 1
ATOM 3376 O O . TYR A 1 441 ? 24.123 19.705 16.521 1.00 94.50 441 TYR A O 1
ATOM 3384 N N . ASN A 1 442 ? 23.250 20.396 18.458 1.00 93.25 442 ASN A N 1
ATOM 3385 C CA . ASN A 1 442 ? 23.717 21.780 18.307 1.00 93.25 442 ASN A CA 1
ATOM 3386 C C . ASN A 1 442 ? 25.244 21.912 18.259 1.00 93.25 442 ASN A C 1
ATOM 3388 O O . ASN A 1 442 ? 25.759 22.867 17.676 1.00 93.25 442 ASN A O 1
ATOM 3392 N N . LEU A 1 443 ? 25.966 20.993 18.898 1.00 92.19 443 LEU A N 1
ATOM 3393 C CA . LEU A 1 443 ? 27.428 20.988 18.914 1.00 92.19 443 LEU A CA 1
ATOM 3394 C C . LEU A 1 443 ? 28.025 20.220 17.725 1.00 92.19 443 LEU A C 1
ATOM 3396 O O . LEU A 1 443 ? 29.225 20.327 17.476 1.00 92.19 443 LEU A O 1
ATOM 3400 N N . GLY A 1 444 ? 27.182 19.535 16.946 1.00 88.94 444 GLY A N 1
ATOM 3401 C CA . GLY A 1 444 ? 27.488 18.998 15.621 1.00 88.94 444 GLY A CA 1
ATOM 3402 C C . GLY A 1 444 ? 28.295 17.701 15.604 1.00 88.94 444 GLY A C 1
ATOM 3403 O O . GLY A 1 444 ? 28.396 17.093 14.543 1.00 88.94 444 GLY A O 1
ATOM 3404 N N . GLU A 1 445 ? 28.852 17.284 16.743 1.00 93.94 445 GLU A N 1
ATOM 3405 C CA . GLU A 1 445 ? 29.521 15.997 16.972 1.00 93.94 445 GLU A CA 1
ATOM 3406 C C . GLU A 1 445 ? 29.352 15.585 18.440 1.00 93.94 445 GLU A C 1
ATOM 3408 O O . GLU A 1 445 ? 29.196 16.444 19.316 1.00 93.94 445 GLU A O 1
ATOM 3413 N N . TYR A 1 446 ? 29.428 14.284 18.717 1.00 95.25 446 TYR A N 1
ATOM 3414 C CA . TYR A 1 446 ? 29.453 13.735 20.074 1.00 95.25 446 TYR A CA 1
ATOM 3415 C C . TYR A 1 446 ? 30.440 12.562 20.196 1.00 95.25 446 TYR A C 1
ATOM 3417 O O . TYR A 1 446 ? 31.041 12.105 19.215 1.00 95.25 446 TYR A O 1
ATOM 3425 N N . HIS A 1 447 ? 30.657 12.113 21.428 1.00 93.75 447 HIS A N 1
ATOM 3426 C CA . HIS A 1 447 ? 31.545 11.007 21.769 1.00 93.75 447 HIS A CA 1
ATOM 3427 C C . HIS A 1 447 ? 31.063 10.293 23.038 1.00 93.75 447 HIS A C 1
ATOM 3429 O O . HIS A 1 447 ? 30.180 10.786 23.741 1.00 93.75 447 HIS A O 1
ATOM 3435 N N . CYS A 1 448 ? 31.637 9.127 23.314 1.00 92.75 448 CYS A N 1
ATOM 3436 C CA . CYS A 1 448 ? 31.371 8.329 24.504 1.00 92.75 448 CYS A CA 1
ATOM 3437 C C . CYS A 1 448 ? 31.913 9.032 25.751 1.00 92.75 448 CYS A C 1
ATOM 3439 O O . CYS A 1 448 ? 33.087 9.406 25.789 1.00 92.75 448 CYS A O 1
ATOM 3441 N N . ASP A 1 449 ? 31.087 9.161 26.783 1.00 92.38 449 ASP A N 1
ATOM 3442 C CA . ASP A 1 449 ? 31.490 9.678 28.088 1.00 92.38 449 ASP A CA 1
ATOM 3443 C C . ASP A 1 449 ? 30.729 8.934 29.186 1.00 92.38 449 ASP A C 1
ATOM 3445 O O . ASP A 1 449 ? 29.565 9.218 29.455 1.00 92.38 449 ASP A O 1
ATOM 3449 N N . GLU A 1 450 ? 31.396 7.986 29.849 1.00 84.81 450 GLU A N 1
ATOM 3450 C CA . GLU A 1 450 ? 30.808 7.196 30.941 1.00 84.81 450 GLU A CA 1
ATOM 3451 C C . GLU A 1 450 ? 30.360 8.052 32.140 1.00 84.81 450 GLU A C 1
ATOM 3453 O O . GLU A 1 450 ? 29.606 7.575 32.988 1.00 84.81 450 GLU A O 1
ATOM 3458 N N . LEU A 1 451 ? 30.827 9.303 32.239 1.00 84.38 451 LEU A N 1
ATOM 3459 C CA . LEU A 1 451 ? 30.412 10.252 33.273 1.00 84.38 451 LEU A CA 1
ATOM 3460 C C . LEU A 1 451 ? 29.234 11.138 32.830 1.00 84.38 451 LEU A C 1
ATOM 3462 O O . LEU A 1 451 ? 28.699 11.881 33.657 1.00 84.38 451 LEU A O 1
ATOM 3466 N N . GLY A 1 452 ? 28.840 11.078 31.553 1.00 79.94 452 GLY A N 1
ATOM 3467 C CA . GLY A 1 452 ? 27.690 11.785 30.995 1.00 79.94 452 GLY A CA 1
ATOM 3468 C C . GLY A 1 452 ? 26.358 11.161 31.421 1.00 79.94 452 GLY A C 1
ATOM 3469 O O . GLY A 1 452 ? 26.266 9.955 31.631 1.00 79.94 452 GLY A O 1
ATOM 3470 N N . GLU A 1 453 ? 25.308 11.981 31.534 1.00 78.00 453 GLU A N 1
ATOM 3471 C CA . GLU A 1 453 ? 23.974 11.556 32.011 1.00 78.00 453 GLU A CA 1
ATOM 3472 C C . GLU A 1 453 ? 23.350 10.434 31.161 1.00 78.00 453 GLU A C 1
ATOM 3474 O O . GLU A 1 453 ? 22.671 9.556 31.687 1.00 78.00 453 GLU A O 1
ATOM 3479 N N . ASP A 1 454 ? 23.628 10.441 29.859 1.00 81.50 454 ASP A N 1
ATOM 3480 C CA . ASP A 1 454 ? 23.203 9.462 28.855 1.00 81.50 454 ASP A CA 1
ATOM 3481 C C . ASP A 1 454 ? 24.349 8.549 28.377 1.00 81.50 454 ASP A C 1
ATOM 3483 O O . ASP A 1 454 ? 24.164 7.752 27.460 1.00 81.50 454 ASP A O 1
ATOM 3487 N N . GLY A 1 455 ? 25.539 8.648 28.983 1.00 87.94 455 GLY A N 1
ATOM 3488 C CA . GLY A 1 455 ? 26.747 7.942 28.537 1.00 87.94 455 GLY A CA 1
ATOM 3489 C C . GLY A 1 455 ? 27.486 8.612 27.370 1.00 87.94 455 GLY A C 1
ATOM 3490 O O . GLY A 1 455 ? 28.418 8.023 26.814 1.00 87.94 455 GLY A O 1
ATOM 3491 N N . TYR A 1 456 ? 27.097 9.836 26.995 1.00 94.06 456 TYR A N 1
ATOM 3492 C CA . TYR A 1 456 ? 27.713 10.595 25.907 1.00 94.06 456 TYR A CA 1
ATOM 3493 C C . TYR A 1 456 ? 28.033 12.024 26.332 1.00 94.06 456 TYR A C 1
ATOM 3495 O O . TYR A 1 456 ? 27.460 12.564 27.277 1.00 94.06 456 TYR A O 1
ATOM 3503 N N . ALA A 1 457 ? 28.928 12.675 25.592 1.00 92.25 457 ALA A N 1
ATOM 3504 C CA . ALA A 1 457 ? 29.210 14.096 25.719 1.00 92.25 457 ALA A CA 1
ATOM 3505 C C . ALA A 1 457 ? 29.346 14.753 24.340 1.00 92.25 457 ALA A C 1
ATOM 3507 O O . ALA A 1 457 ? 29.780 14.116 23.375 1.00 92.25 457 ALA A O 1
ATOM 3508 N N . PRO A 1 458 ? 28.987 16.041 24.211 1.00 92.25 458 PRO A N 1
ATOM 3509 C CA . PRO A 1 458 ? 29.156 16.740 22.951 1.00 92.25 458 PRO A CA 1
ATOM 3510 C C . PRO A 1 458 ? 30.629 17.052 22.658 1.00 92.25 458 PRO A C 1
ATOM 3512 O O . PRO A 1 458 ? 31.446 17.245 23.559 1.00 92.25 458 PRO A O 1
ATOM 3515 N N . GLY A 1 459 ? 30.945 17.193 21.374 1.00 89.25 459 GLY A N 1
ATOM 3516 C CA . GLY A 1 459 ? 32.283 17.480 20.868 1.00 89.25 459 GLY A CA 1
ATOM 3517 C C . GLY A 1 459 ? 33.062 16.225 20.481 1.00 89.25 459 GLY A C 1
ATOM 3518 O O . GLY A 1 459 ? 32.534 15.114 20.447 1.00 89.25 459 GLY A O 1
ATOM 3519 N N . THR A 1 460 ? 34.341 16.413 20.164 1.00 89.25 460 THR A N 1
ATOM 3520 C CA . THR A 1 460 ? 35.239 15.330 19.754 1.00 89.25 460 THR A CA 1
ATOM 3521 C C . THR A 1 460 ? 35.804 14.587 20.965 1.00 89.25 460 THR A C 1
ATOM 3523 O O . THR A 1 460 ? 36.163 15.202 21.967 1.00 89.25 460 THR A O 1
ATOM 3526 N N . GLY A 1 461 ? 35.932 13.263 20.861 1.00 90.25 461 GLY A N 1
ATOM 3527 C CA . GLY A 1 461 ? 36.452 12.428 21.943 1.00 90.25 461 GLY A CA 1
ATOM 3528 C C . GLY A 1 461 ? 36.455 10.941 21.594 1.00 90.25 461 GLY A C 1
ATOM 3529 O O . GLY A 1 461 ? 36.517 10.588 20.414 1.00 90.25 461 GLY A O 1
ATOM 3530 N N . ASP A 1 462 ? 36.428 10.083 22.616 1.00 90.06 462 ASP A N 1
ATOM 3531 C CA . ASP A 1 462 ? 36.473 8.626 22.454 1.00 90.06 462 ASP A CA 1
ATOM 3532 C C . ASP A 1 462 ? 35.196 8.081 21.795 1.00 90.06 462 ASP A C 1
ATOM 3534 O O . ASP A 1 462 ? 34.089 8.446 22.164 1.00 90.06 462 ASP A O 1
ATOM 3538 N N . ARG A 1 463 ? 35.348 7.200 20.809 1.00 92.56 463 ARG A N 1
ATOM 3539 C CA . ARG A 1 463 ? 34.254 6.628 20.005 1.00 92.56 463 ARG A CA 1
ATOM 3540 C C . ARG A 1 463 ? 34.193 5.102 20.124 1.00 92.56 463 ARG A C 1
ATOM 3542 O O . ARG A 1 463 ? 33.643 4.422 19.266 1.00 92.56 463 ARG A O 1
ATOM 3549 N N . ASN A 1 464 ? 34.785 4.553 21.186 1.00 89.25 464 ASN A N 1
ATOM 3550 C CA . ASN A 1 464 ? 34.802 3.121 21.488 1.00 89.25 464 ASN A CA 1
ATOM 3551 C C . ASN A 1 464 ? 33.572 2.671 22.303 1.00 89.25 464 ASN A C 1
ATOM 3553 O O . ASN A 1 464 ? 33.698 1.948 23.289 1.00 89.25 464 ASN A O 1
ATOM 3557 N N . CYS A 1 465 ? 32.377 3.091 21.893 1.00 86.25 465 CYS A N 1
ATOM 3558 C CA . CYS A 1 465 ? 31.097 2.619 22.424 1.00 86.25 465 CYS A CA 1
ATOM 3559 C C . CYS A 1 465 ? 30.083 2.476 21.280 1.00 86.25 465 CYS A C 1
ATOM 3561 O O . CYS A 1 465 ? 30.384 2.788 20.127 1.00 86.25 465 CYS A O 1
ATOM 3563 N N . VAL A 1 466 ? 28.891 1.969 21.592 1.00 87.62 466 VAL A N 1
ATOM 3564 C CA . VAL A 1 466 ? 27.782 1.946 20.631 1.00 87.62 466 VAL A CA 1
ATOM 3565 C C . VAL A 1 466 ? 27.379 3.397 20.328 1.00 87.62 466 VAL A C 1
ATOM 3567 O O . VAL A 1 466 ? 27.279 4.173 21.275 1.00 87.62 466 VAL A O 1
ATOM 3570 N N . PRO A 1 467 ? 27.180 3.797 19.059 1.00 89.69 467 PRO A N 1
ATOM 3571 C CA . PRO A 1 467 ? 26.654 5.120 18.731 1.00 89.69 467 PRO A CA 1
ATOM 3572 C C . PRO A 1 467 ? 25.286 5.367 19.377 1.00 89.69 467 PRO A C 1
ATOM 3574 O O . PRO A 1 467 ? 24.496 4.441 19.578 1.00 89.69 467 PRO A O 1
ATOM 3577 N N . HIS A 1 468 ? 24.998 6.626 19.693 1.00 91.25 468 HIS A N 1
ATOM 3578 C CA . HIS A 1 468 ? 23.739 7.011 20.320 1.00 91.25 468 HIS A CA 1
ATOM 3579 C C . HIS A 1 468 ? 22.563 6.652 19.394 1.00 91.25 468 HIS A C 1
ATOM 3581 O O . HIS A 1 468 ? 22.613 6.974 18.215 1.00 91.25 468 HIS A O 1
ATOM 3587 N N . SER A 1 469 ? 21.476 6.048 19.898 1.00 90.62 469 SER A N 1
ATOM 3588 C CA . SER A 1 469 ? 20.370 5.552 19.041 1.00 90.62 469 SER A CA 1
ATOM 3589 C C . SER A 1 469 ? 19.717 6.596 18.119 1.00 90.62 469 SER A C 1
ATOM 3591 O O . SER A 1 469 ? 19.128 6.227 17.109 1.00 90.62 469 SER A O 1
ATOM 3593 N N . ALA A 1 470 ? 19.820 7.885 18.457 1.00 90.75 470 ALA A N 1
ATOM 3594 C CA . ALA A 1 470 ? 19.340 8.976 17.601 1.00 90.75 470 ALA A CA 1
ATOM 3595 C C . ALA A 1 470 ? 20.227 9.247 16.371 1.00 90.75 470 ALA A C 1
ATOM 3597 O O . ALA A 1 470 ? 19.753 9.870 15.437 1.00 90.75 470 ALA A O 1
ATOM 3598 N N . ASP A 1 471 ? 21.489 8.824 16.375 1.00 90.06 471 ASP A N 1
ATOM 3599 C CA . ASP A 1 471 ? 22.389 8.845 15.218 1.00 90.06 471 ASP A CA 1
ATOM 3600 C C . ASP A 1 471 ? 22.211 7.504 14.499 1.00 90.06 471 ASP A C 1
ATOM 3602 O O . ASP A 1 471 ? 22.715 6.469 14.946 1.00 90.06 471 ASP A O 1
ATOM 3606 N N . CYS A 1 472 ? 21.348 7.486 13.485 1.00 81.31 472 CYS A N 1
ATOM 3607 C CA . CYS A 1 472 ? 20.778 6.247 12.966 1.00 81.31 472 CYS A CA 1
ATOM 3608 C C . CYS A 1 472 ? 21.067 6.014 11.485 1.00 81.31 472 CYS A C 1
ATOM 3610 O O . CYS A 1 472 ? 21.151 4.852 11.079 1.00 81.31 472 CYS A O 1
ATOM 3612 N N . ASN A 1 473 ? 21.285 7.059 10.671 1.00 77.38 473 ASN A N 1
ATOM 3613 C CA . ASN A 1 473 ? 21.673 6.858 9.277 1.00 77.38 473 ASN A CA 1
ATOM 3614 C C . ASN A 1 473 ? 22.276 8.109 8.598 1.00 77.38 473 ASN A C 1
ATOM 3616 O O . ASN A 1 473 ? 21.532 9.024 8.224 1.00 77.38 473 ASN A O 1
ATOM 3620 N N . PRO A 1 474 ? 23.581 8.102 8.266 1.00 79.75 474 PRO A N 1
ATOM 3621 C CA . PRO A 1 474 ? 24.599 7.118 8.652 1.00 79.75 474 PRO A CA 1
ATOM 3622 C C . PRO A 1 474 ? 25.029 7.298 10.114 1.00 79.75 474 PRO A C 1
ATOM 3624 O O . PRO A 1 474 ? 25.067 8.425 10.574 1.00 79.75 474 PRO A O 1
ATOM 3627 N N . GLN A 1 475 ? 25.458 6.220 10.787 1.00 85.56 475 GLN A N 1
ATOM 3628 C CA . GLN A 1 475 ? 26.086 6.306 12.117 1.00 85.56 475 GLN A CA 1
ATOM 3629 C C . GLN A 1 475 ? 27.457 6.992 12.047 1.00 85.56 475 GLN A C 1
ATOM 3631 O O . GLN A 1 475 ? 28.494 6.329 11.922 1.00 85.56 475 GLN A O 1
ATOM 3636 N N . ASP A 1 476 ? 27.470 8.322 12.059 1.00 91.88 476 ASP A N 1
ATOM 3637 C CA . ASP A 1 476 ? 28.650 9.140 11.764 1.00 91.88 476 ASP A CA 1
ATOM 3638 C C . ASP A 1 476 ? 29.120 10.016 12.937 1.00 91.88 476 ASP A C 1
ATOM 3640 O O . ASP A 1 476 ? 30.051 10.819 12.786 1.00 91.88 476 ASP A O 1
ATOM 3644 N N . TRP A 1 477 ? 28.571 9.767 14.130 1.00 94.12 477 TRP A N 1
ATOM 3645 C CA . TRP A 1 477 ? 28.818 10.501 15.373 1.00 94.12 477 TRP A CA 1
ATOM 3646 C C . TRP A 1 477 ? 28.305 11.938 15.332 1.00 94.12 477 TRP A C 1
ATOM 3648 O O . TRP A 1 477 ? 28.817 12.820 16.038 1.00 94.12 477 TRP A O 1
ATOM 3658 N N . LYS A 1 478 ? 27.283 12.173 14.507 1.00 93.81 478 LYS A N 1
ATOM 3659 C CA . LYS A 1 478 ? 26.543 13.424 14.401 1.00 93.81 478 LYS A CA 1
ATOM 3660 C C . LYS A 1 478 ? 25.071 13.095 14.450 1.00 93.81 478 LYS A C 1
ATOM 3662 O O . LYS A 1 478 ? 24.618 12.130 13.868 1.00 93.81 478 LYS A O 1
ATOM 3667 N N . ILE A 1 479 ? 24.326 13.946 15.136 1.00 91.69 479 ILE A N 1
ATOM 3668 C CA . ILE A 1 479 ? 22.874 13.923 15.045 1.00 91.69 479 ILE A CA 1
ATOM 3669 C C . ILE A 1 479 ? 22.524 15.039 14.079 1.00 91.69 479 ILE A C 1
ATOM 3671 O O . ILE A 1 479 ? 22.831 16.205 14.335 1.00 91.69 479 ILE A O 1
ATOM 3675 N N . ASN A 1 480 ? 21.952 14.685 12.938 1.00 90.88 480 ASN A N 1
ATOM 3676 C CA . ASN A 1 480 ? 21.506 15.619 11.920 1.00 90.88 480 ASN A CA 1
ATOM 3677 C C . ASN A 1 480 ? 20.045 16.040 12.158 1.00 90.88 480 ASN A C 1
ATOM 3679 O O . ASN A 1 480 ? 19.379 15.611 13.099 1.00 90.88 480 ASN A O 1
ATOM 3683 N N . LEU A 1 481 ? 19.540 16.970 11.342 1.00 87.44 481 LEU A N 1
ATOM 3684 C CA . LEU A 1 481 ? 18.194 17.507 11.551 1.00 87.44 481 LEU A CA 1
ATOM 3685 C C . LEU A 1 481 ? 17.101 16.428 11.383 1.00 87.44 481 LEU A C 1
ATOM 3687 O O . LEU A 1 481 ? 16.237 16.365 12.254 1.00 87.44 481 LEU A O 1
ATOM 3691 N N . PRO A 1 482 ? 17.105 15.584 10.330 1.00 84.12 482 PRO A N 1
ATOM 3692 C CA . PRO A 1 482 ? 16.198 14.435 10.234 1.00 84.12 482 PRO A CA 1
ATOM 3693 C C . PRO A 1 482 ? 16.187 13.527 11.473 1.00 84.12 482 PRO A C 1
ATOM 3695 O O . PRO A 1 482 ? 15.116 13.204 11.984 1.00 84.12 482 PRO A O 1
ATOM 3698 N N . GLU A 1 483 ? 17.362 13.186 11.989 1.00 91.69 483 GLU A N 1
ATOM 3699 C CA . GLU A 1 483 ? 17.553 12.364 13.188 1.00 91.69 483 GLU A CA 1
ATOM 3700 C C . GLU A 1 483 ? 17.000 13.027 14.454 1.00 91.69 483 GLU A C 1
ATOM 3702 O O . GLU A 1 483 ? 16.262 12.419 15.233 1.00 91.69 483 GLU A O 1
ATOM 3707 N N . LEU A 1 484 ? 17.260 14.325 14.631 1.00 92.94 484 LEU A N 1
ATOM 3708 C CA . LEU A 1 484 ? 16.680 15.079 15.739 1.00 92.94 484 LEU A CA 1
ATOM 3709 C C . LEU A 1 484 ? 15.149 15.154 15.630 1.00 92.94 484 LEU A C 1
ATOM 3711 O O . LEU A 1 484 ? 14.446 14.999 16.628 1.00 92.94 484 LEU A O 1
ATOM 3715 N N . LEU A 1 485 ? 14.615 15.391 14.428 1.00 84.00 485 LEU A N 1
ATOM 3716 C CA . LEU A 1 485 ? 13.169 15.431 14.192 1.00 84.00 485 LEU A CA 1
ATOM 3717 C C . LEU A 1 485 ? 12.510 14.082 14.493 1.00 84.00 485 LEU A C 1
ATOM 3719 O O . LEU A 1 485 ? 11.382 14.057 14.991 1.00 84.00 485 LEU A O 1
ATOM 3723 N N . ARG A 1 486 ? 13.217 12.975 14.247 1.00 84.19 486 ARG A N 1
ATOM 3724 C CA . ARG A 1 486 ? 12.765 11.636 14.618 1.00 84.19 486 ARG A CA 1
ATOM 3725 C C . ARG A 1 486 ? 12.638 11.487 16.132 1.00 84.19 486 ARG A C 1
ATOM 3727 O O . ARG A 1 486 ? 11.582 11.079 16.608 1.00 84.19 486 ARG A O 1
ATOM 3734 N N . LEU A 1 487 ? 13.641 11.903 16.900 1.00 90.31 487 LEU A N 1
ATOM 3735 C CA . LEU A 1 487 ? 13.547 11.855 18.359 1.00 90.31 487 LEU A CA 1
ATOM 3736 C C . LEU A 1 487 ? 12.439 12.770 18.910 1.00 90.31 487 LEU A C 1
ATOM 3738 O O . LEU A 1 487 ? 11.707 12.387 19.822 1.00 90.31 487 LEU A O 1
ATOM 3742 N N . ILE A 1 488 ? 12.265 13.960 18.322 1.00 88.44 488 ILE A N 1
ATOM 3743 C CA . ILE A 1 488 ? 11.165 14.878 18.664 1.00 88.44 488 ILE A CA 1
ATOM 3744 C C . ILE A 1 488 ? 9.799 14.211 18.438 1.00 88.44 488 ILE A C 1
ATOM 3746 O O . ILE A 1 488 ? 8.853 14.482 19.175 1.00 88.44 488 ILE A O 1
ATOM 3750 N N . GLN A 1 489 ? 9.674 13.327 17.446 1.00 84.50 489 GLN A N 1
ATOM 3751 C CA . GLN A 1 489 ? 8.450 12.562 17.223 1.00 84.50 489 GLN A CA 1
ATOM 3752 C C . GLN A 1 489 ? 8.161 11.589 18.374 1.00 84.50 489 GLN A C 1
ATOM 3754 O O . GLN A 1 489 ? 7.017 11.540 18.825 1.00 84.50 489 GLN A O 1
ATOM 3759 N N . LEU A 1 490 ? 9.172 10.858 18.861 1.00 87.25 490 LEU A N 1
ATOM 3760 C CA . LEU A 1 490 ? 9.027 9.957 20.014 1.00 87.25 490 LEU A CA 1
ATOM 3761 C C . LEU A 1 490 ? 8.615 10.747 21.268 1.00 87.25 490 LEU A C 1
ATOM 3763 O O . LEU A 1 490 ? 7.642 10.395 21.929 1.00 87.25 490 LEU A O 1
ATOM 3767 N N . TYR A 1 491 ? 9.284 11.879 21.520 1.00 88.75 491 TYR A N 1
ATOM 3768 C CA . TYR A 1 491 ? 8.940 12.811 22.600 1.00 88.75 491 TYR A CA 1
ATOM 3769 C C . TYR A 1 491 ? 7.489 13.313 22.510 1.00 88.75 491 TYR A C 1
ATOM 3771 O O . TYR A 1 491 ? 6.750 13.269 23.488 1.00 88.75 491 TYR A O 1
ATOM 3779 N N . ASN A 1 492 ? 7.055 13.777 21.333 1.00 78.12 492 ASN A N 1
ATOM 3780 C CA . ASN A 1 492 ? 5.721 14.361 21.161 1.00 78.12 492 ASN A CA 1
ATOM 3781 C C . ASN A 1 492 ? 4.589 13.343 21.325 1.00 78.12 492 ASN A C 1
ATOM 3783 O O . ASN A 1 492 ? 3.490 13.720 21.727 1.00 78.12 492 ASN A O 1
ATOM 3787 N N . ILE A 1 493 ? 4.834 12.079 20.972 1.00 83.00 493 ILE A N 1
ATOM 3788 C CA . ILE A 1 493 ? 3.847 11.004 21.129 1.00 83.00 493 ILE A CA 1
ATOM 3789 C C . ILE A 1 493 ? 3.768 10.548 22.588 1.00 83.00 493 ILE A C 1
ATOM 3791 O O . ILE A 1 493 ? 2.731 10.052 23.022 1.00 83.00 493 ILE A O 1
ATOM 3795 N N . GLY A 1 494 ? 4.820 10.803 23.362 1.00 77.88 494 GLY A N 1
ATOM 3796 C CA . GLY A 1 494 ? 4.850 10.591 24.799 1.00 77.88 494 GLY A CA 1
ATOM 3797 C C . GLY A 1 494 ? 5.326 9.204 25.195 1.00 77.88 494 GLY A C 1
ATOM 3798 O O . GLY A 1 494 ? 5.730 9.060 26.330 1.00 77.88 494 GLY A O 1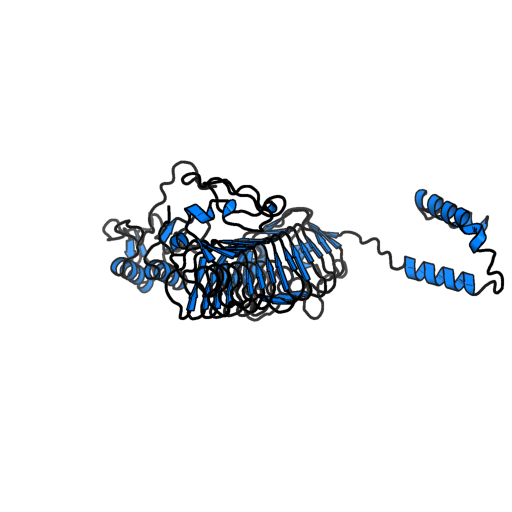
ATOM 3799 N N . ALA A 1 495 ? 5.366 8.232 24.286 1.00 80.56 495 ALA A N 1
ATOM 380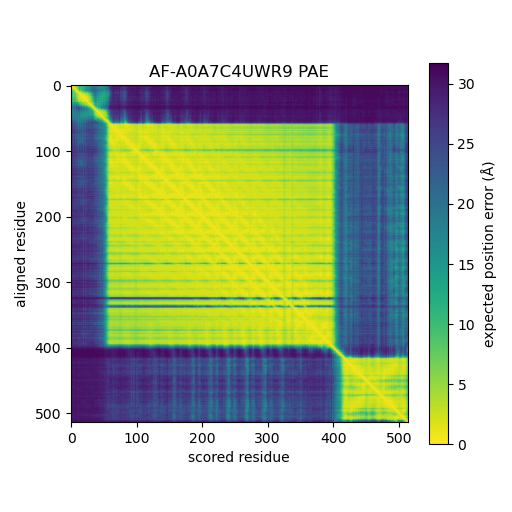0 C CA . ALA A 1 495 ? 5.901 6.895 24.527 1.00 80.56 495 ALA A CA 1
ATOM 3801 C C . ALA A 1 495 ? 6.495 6.318 23.236 1.00 80.56 495 ALA A C 1
ATOM 3803 O O . ALA A 1 495 ? 6.186 6.789 22.132 1.00 80.56 495 ALA A O 1
ATOM 3804 N N . TYR A 1 496 ? 7.343 5.302 23.364 1.00 85.00 496 TYR A N 1
ATOM 3805 C CA . TYR A 1 496 ? 7.894 4.556 22.238 1.00 85.00 496 TYR A CA 1
ATOM 3806 C C . TYR A 1 496 ? 8.150 3.088 22.609 1.00 85.00 496 TYR A C 1
ATOM 3808 O O . TYR A 1 496 ? 8.155 2.713 23.779 1.00 85.00 496 TYR A O 1
ATOM 3816 N N . TYR A 1 497 ? 8.399 2.243 21.610 1.00 81.81 497 TYR A N 1
ATOM 3817 C CA . TYR A 1 497 ? 8.775 0.846 21.816 1.00 81.81 497 TYR A CA 1
ATOM 3818 C C . TYR A 1 497 ? 9.747 0.338 20.742 1.00 81.81 497 TYR A C 1
ATOM 3820 O O . TYR A 1 497 ? 9.818 0.924 19.658 1.00 81.81 497 TYR A O 1
ATOM 3828 N N . PRO A 1 498 ? 10.510 -0.742 20.998 1.00 80.94 498 PRO A N 1
ATOM 3829 C CA . PRO A 1 498 ? 11.409 -1.320 20.005 1.00 80.94 498 PRO A CA 1
ATOM 3830 C C . PRO A 1 498 ? 10.623 -1.879 18.815 1.00 80.94 498 PRO A C 1
ATOM 3832 O O . PRO A 1 498 ? 9.734 -2.712 18.979 1.00 80.94 498 PRO A O 1
ATOM 3835 N N . CYS A 1 499 ? 10.980 -1.466 17.603 1.00 73.31 499 CYS A N 1
ATOM 3836 C CA . CYS A 1 499 ? 10.447 -2.006 16.357 1.00 73.31 499 CYS A CA 1
ATOM 3837 C C . CYS A 1 499 ? 11.588 -2.260 15.346 1.00 73.31 499 CYS A C 1
ATOM 3839 O O . CYS A 1 499 ? 11.779 -1.503 14.388 1.00 73.31 499 CYS A O 1
ATOM 3841 N N . PRO A 1 500 ? 12.378 -3.334 15.538 1.00 70.69 500 PRO A N 1
ATOM 3842 C CA . PRO A 1 500 ? 13.498 -3.646 14.656 1.00 70.69 500 PRO A CA 1
ATOM 3843 C C . PRO A 1 500 ? 13.065 -3.727 13.189 1.00 70.69 500 PRO A C 1
ATOM 3845 O O . PRO A 1 500 ? 12.026 -4.312 12.878 1.00 70.69 500 PRO A O 1
ATOM 3848 N N . ASN A 1 501 ? 13.861 -3.147 12.289 1.00 60.28 501 ASN A N 1
ATOM 3849 C CA . ASN A 1 501 ? 13.624 -3.134 10.838 1.00 60.28 501 ASN A CA 1
ATOM 3850 C C . ASN A 1 501 ? 12.344 -2.398 10.385 1.00 60.28 501 ASN A C 1
ATOM 3852 O O . ASN A 1 501 ? 11.934 -2.523 9.228 1.00 60.28 501 ASN A O 1
ATOM 3856 N N . HIS A 1 502 ? 11.700 -1.634 11.272 1.00 58.72 502 HIS A N 1
ATOM 3857 C CA . HIS A 1 502 ? 10.480 -0.878 10.970 1.00 58.72 502 HIS A CA 1
ATOM 3858 C C . HIS A 1 502 ? 10.663 0.644 11.014 1.00 58.72 502 HIS A C 1
ATOM 3860 O O . HIS A 1 502 ? 9.809 1.374 10.505 1.00 58.72 502 HIS A O 1
ATOM 3866 N N . SER A 1 503 ? 11.784 1.127 11.543 1.00 68.44 503 SER A N 1
ATOM 3867 C CA . SER A 1 503 ? 12.183 2.533 11.519 1.00 68.44 503 SER A CA 1
ATOM 3868 C C . SER A 1 503 ? 13.697 2.669 11.352 1.00 68.44 503 SER A C 1
ATOM 3870 O O . SER A 1 503 ? 14.437 1.709 11.557 1.00 68.44 503 SER A O 1
ATOM 3872 N N . GLU A 1 504 ? 14.158 3.865 10.975 1.00 73.06 504 GLU A N 1
ATOM 3873 C CA . GLU A 1 504 ? 15.588 4.157 10.774 1.00 73.06 504 GLU A CA 1
ATOM 3874 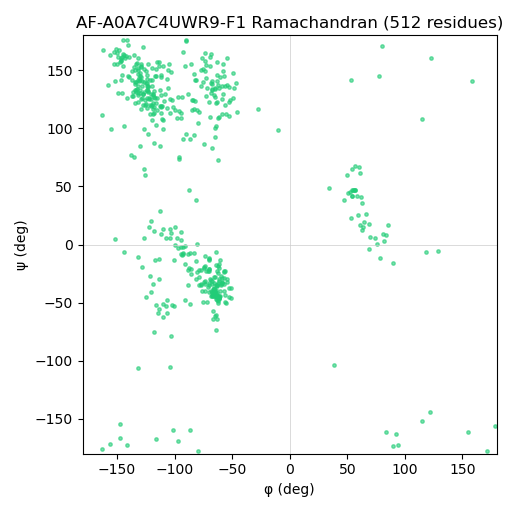C C . GLU A 1 504 ? 16.399 3.972 12.076 1.00 73.06 504 GLU A C 1
ATOM 3876 O O . GLU A 1 504 ? 17.549 3.555 12.028 1.00 73.06 504 GLU A O 1
ATOM 3881 N N . ASP A 1 505 ? 15.772 4.197 13.235 1.00 75.50 505 ASP A N 1
ATOM 3882 C CA . ASP A 1 505 ? 16.339 4.074 14.585 1.00 75.50 505 ASP A CA 1
ATOM 3883 C C . ASP A 1 505 ? 15.983 2.758 15.309 1.00 75.50 505 ASP A C 1
ATOM 3885 O O . ASP A 1 505 ? 16.430 2.549 16.432 1.00 75.50 505 ASP A O 1
ATOM 3889 N N . ASN A 1 506 ? 15.206 1.856 14.693 1.00 80.38 506 ASN A N 1
ATOM 3890 C CA . ASN A 1 506 ? 14.625 0.648 15.309 1.00 80.38 506 ASN A CA 1
ATOM 3891 C C . ASN A 1 506 ? 13.663 0.885 16.494 1.00 80.38 506 ASN A C 1
ATOM 3893 O O . ASN A 1 506 ? 13.351 -0.061 17.221 1.00 80.38 506 ASN A O 1
ATOM 3897 N N . TYR A 1 507 ? 13.151 2.103 16.686 1.00 84.81 507 TYR A N 1
ATOM 3898 C CA . TYR A 1 507 ? 12.115 2.422 17.674 1.00 84.81 507 TYR A CA 1
ATOM 3899 C C . TYR A 1 507 ? 10.894 3.023 17.008 1.00 84.81 507 TYR A C 1
ATOM 3901 O O . TYR A 1 507 ? 11.024 3.837 16.107 1.00 84.81 507 TYR A O 1
ATOM 3909 N N . CYS A 1 508 ? 9.696 2.684 17.466 1.00 81.50 508 CYS A N 1
ATOM 3910 C CA . CYS A 1 508 ? 8.449 3.221 16.945 1.00 81.50 508 CYS A CA 1
ATOM 3911 C C . CYS A 1 508 ? 7.730 4.014 18.028 1.00 81.50 508 CYS A C 1
ATOM 3913 O O . CYS A 1 508 ? 7.797 3.645 19.198 1.00 81.50 508 CYS A O 1
ATOM 3915 N N . PRO A 1 509 ? 7.031 5.097 17.668 1.00 81.06 509 PRO A N 1
ATOM 3916 C CA . PRO A 1 509 ? 6.293 5.858 18.652 1.00 81.06 509 PRO A CA 1
ATOM 3917 C C . PRO A 1 509 ? 4.983 5.164 19.056 1.00 81.06 509 PRO A C 1
ATOM 3919 O O . PRO A 1 509 ? 4.331 4.518 18.235 1.00 81.06 509 PRO A O 1
ATOM 3922 N N . GLY A 1 510 ? 4.567 5.388 20.298 1.00 71.62 510 GLY A N 1
ATOM 3923 C CA . GLY A 1 510 ? 3.375 4.815 20.919 1.00 71.62 510 GLY A CA 1
ATOM 3924 C C . GLY A 1 510 ? 3.720 4.044 22.189 1.00 71.62 510 GLY A C 1
ATOM 3925 O O . GLY A 1 510 ? 4.867 3.659 22.398 1.00 71.62 510 GLY A O 1
ATOM 3926 N N . GLU A 1 511 ? 2.729 3.818 23.045 1.00 70.75 511 GLU A N 1
ATOM 3927 C CA . GLU A 1 511 ? 2.893 2.886 24.159 1.00 70.75 511 GLU A CA 1
ATOM 3928 C C . GLU A 1 511 ? 3.008 1.466 23.601 1.00 70.75 511 GLU A C 1
ATOM 3930 O O . GLU A 1 511 ? 2.305 1.091 22.656 1.00 70.75 511 GLU A O 1
ATOM 3935 N N . ASN A 1 512 ? 3.906 0.673 24.179 1.00 46.94 512 ASN A N 1
ATOM 3936 C CA . ASN A 1 512 ? 3.957 -0.752 23.906 1.00 46.94 512 ASN A CA 1
ATOM 3937 C C . ASN A 1 512 ? 2.640 -1.351 24.436 1.00 46.94 512 ASN A C 1
ATOM 3939 O O . ASN A 1 512 ? 2.487 -1.511 25.641 1.00 46.94 512 ASN A O 1
ATOM 3943 N N . MET A 1 513 ? 1.660 -1.615 23.566 1.00 39.00 513 MET A N 1
ATOM 3944 C CA . MET A 1 513 ? 0.366 -2.190 23.974 1.00 39.00 513 MET A CA 1
ATOM 3945 C C . MET A 1 513 ? 0.435 -3.717 24.159 1.00 39.00 513 MET A C 1
ATOM 3947 O O . MET A 1 513 ? -0.506 -4.417 23.789 1.00 39.00 513 MET A O 1
ATOM 3951 N N . TRP A 1 514 ? 1.544 -4.225 24.709 1.00 35.31 514 TRP A N 1
ATOM 3952 C CA . TRP A 1 514 ? 1.662 -5.622 25.137 1.00 35.31 514 TRP A CA 1
ATOM 3953 C C . TRP A 1 514 ? 1.474 -5.722 26.646 1.00 35.31 514 TRP A C 1
ATOM 3955 O O . TRP A 1 514 ? 2.294 -5.118 27.379 1.00 35.31 514 TRP A O 1
#

Radius of gyration: 28.13 Å; Cα contacts (8 Å, |Δi|>4): 1507; chains: 1; bounding box: 61×54×92 Å

Solvent-accessible surface area (backbone atoms only — not comparable to full-atom values): 24172 Å² total; per-residue (Å²): 109,75,76,62,63,72,72,49,81,86,56,61,72,69,59,54,55,50,52,54,51,53,56,63,74,46,53,75,67,72,67,75,70,83,80,61,91,60,66,58,58,52,50,53,50,51,50,49,52,61,60,54,70,69,60,69,78,73,66,70,40,77,32,64,44,64,72,56,58,63,30,43,61,74,36,91,93,29,45,38,67,40,39,35,31,40,75,44,61,32,77,28,57,68,25,47,68,29,83,85,52,33,24,54,76,48,32,28,37,91,93,52,39,24,35,19,36,42,34,19,78,70,27,39,41,28,36,39,25,30,48,37,65,87,36,61,35,28,24,58,26,6,16,32,23,58,58,12,37,42,31,28,32,32,39,36,61,26,39,36,33,14,23,35,23,13,8,50,51,26,1,32,38,23,58,56,12,37,41,32,51,28,39,30,29,33,42,30,37,25,38,35,24,16,7,28,30,28,0,31,37,33,45,22,40,41,34,46,32,37,15,36,41,38,27,37,24,38,33,23,18,6,17,24,26,0,32,39,27,28,43,40,40,32,48,29,36,11,48,20,42,29,36,24,48,33,26,14,8,26,26,24,1,29,39,26,59,70,24,38,40,32,51,28,37,11,29,43,40,31,37,25,15,41,19,14,9,16,22,26,0,30,34,49,23,41,39,34,49,28,37,9,53,8,30,30,70,29,24,48,34,19,20,8,15,24,27,0,32,36,60,20,44,38,32,51,27,38,12,44,11,36,56,48,78,58,42,78,31,65,12,21,24,21,10,29,57,34,79,44,51,41,71,21,35,16,25,29,65,56,15,70,25,92,49,47,56,32,54,46,76,35,47,61,73,48,53,14,35,72,85,68,53,66,94,60,54,65,88,82,47,33,42,66,45,76,76,76,33,58,72,42,48,52,91,76,50,81,75,73,74,90,58,80,88,72,65,93,81,62,66,93,81,76,78,85,71,69,57,46,58,31,66,87,61,78,49,37,38,51,72,69,35,51,52,51,52,51,50,29,33,75,60,55,22,41,21,54,26,89,86,30,90,62,39,40,43,63,33,89,68,51,71,92,57,83,76,54,43,56,33,45,81,69,78,72,54,34,38,50,70,71,36,49,53,51,53,50,48,28,35,74,62,50,14,30,34,83,30,77,90,74,40,80,58,28,51,40,68,35,71,68,91,120

Sequence (514 aa):
MNQFLETTTIYPRRLRETIITFVYRNRSYFFRSAGCHEHTIIFLLLFFTLTLSSVSFGIVTPISSLEELQKIGKDPNYPLDGEYELTNDIDASETINWKLGIGFHPIGTNEKPFVGKFDGKGNKITNLFINLPSSNHVGLFGYVGSGGIIQDIYLENIWVTGDTYVGGLIGYLDWGASVSNSGVSGKITGIFEVGGLVGHKDISTITRCYFTGSVYGFEWVGGLIGKTRYGSVNKCYAKSFVSGTFSVGGLIGENGMGSSVIESFATGYISGGEETGGFIGANASVVLNCYSTSIITRGLIYVGGLIGLNSGRVENCYATGFISGGGILVGGLIGGDPQTVTNSYWDVETTGRTISAGGEGKTTAEMKQQATYVDWDFANIWQIIENESYPYLLWQGEPLPETEGMVEGAIEGEILQPHSADQNKDWHINLSELLRVVQLYNLGEYHCDELGEDGYAPGTGDRNCVPHSADCNPQDWKINLPELLRLIQLYNIGAYYPCPNHSEDNYCPGENMW

Foldseek 3Di:
DVVVVVPCPVDDPVVVVVVVVVCVVCVVVVPPPPDDPPPVVVVVVVVVVVVVVPPPPQPAAEDAEPVSLLCQCPPPVRDLAHHYEYPAAYELLCQCPPPNRQGRDAHADPVGARQHEYHDVLHEYENGEHAAQEAAQWENHSHHEANYEYENYEYYAYYTHYEAQWEHHTSEYEHAYEYELYEYEHETYYAAQKEPHTSEYEQYEYENYEYEEEIYYAAQKEPHTSEYYAEEYYNYEYAYEIAYAAQYEQHTSEDDYNYEYELYEGAEEYAYEAQYEQHTREYQEHYYLYEGQYAYLYYAAFAEQHTRYYNYAAENYEGQHAYDDHYPFYADHTRDDCPHYYQYEYACVRNVHPGHRDDYYDHPLLQQAPVSRPPDDCPQFWPHDRSQDGIHGVVVPDDDRPPPDDPPPDDPDDDDAAQLLCLVRPQFREPVSLVVVVVQQVLFFKAADCPDSSRIDHDDDHHPDDQGLLCQPPSPRHRYPVSSVVVVSQNVLGGKDAQPPHDSSRIGHDPPPD

Secondary structure (DSSP, 8-state):
-HHHHSS-TTS-HHHHHHHHHHHHHTTTTTTS-TT-TTHHHHHHHHHHHHHHTT------EEE-SHHHHHHTTTSTTS-TT-EEEE-S-EE-GGGGGGGGTTBPPPB--SSS-B-SEEE-TT-EEES-EEE-TT-SSBSSEEEE-TT-EEES-EEEEEEEE-SEEEESSEEEE-TT-EEEEEEEEEEEE-SEEEESSEEEEEEEEEEEEEEEEEEE-SEEEESSEEEEEEEEEES-EEEEEEE-SSEEESSEEEE-TTEEEES-EEEEEEE-SSEEESSEEEESSEEES-EE--EEEE-SSEEESSEEEE-SEEES-EE---B-S--SEEESSEEE--SEEES-EEETTTS--S--SSSEEE-HHHHT-GGGSTT--TTTTEE--TTT---EEGGG-PPPP--TT--TT--TT---PPPTT-SS-SS---HHHHHHHHHHHHHS-EEE-TTSTTSEEESS----SPPPTT--SS-SS---HHHHHHHHHHHHHS-EEE-TTTSTTSEEES----